Protein AF-A0A9P0TPI0-F1 (afdb_monomer_lite)

Structure (mmCIF, N/CA/C/O backbone):
data_AF-A0A9P0TPI0-F1
#
_entry.id   AF-A0A9P0TPI0-F1
#
loop_
_atom_site.group_PDB
_atom_site.id
_atom_site.type_symbol
_atom_site.label_atom_id
_atom_site.label_alt_id
_atom_site.label_comp_id
_atom_site.label_asym_id
_atom_site.label_entity_id
_atom_site.label_seq_id
_atom_site.pdbx_PDB_ins_code
_atom_site.Cartn_x
_atom_site.Cartn_y
_atom_site.Cartn_z
_atom_site.occupancy
_atom_site.B_iso_or_equiv
_atom_site.auth_seq_id
_atom_site.auth_comp_id
_atom_site.auth_asym_id
_atom_site.auth_atom_id
_atom_site.pdbx_PDB_model_num
ATOM 1 N N . MET A 1 1 ? -38.767 -9.652 30.523 1.00 37.31 1 MET A N 1
ATOM 2 C CA . MET A 1 1 ? -39.769 -8.820 29.826 1.00 37.31 1 MET A CA 1
ATOM 3 C C . MET A 1 1 ? -40.060 -7.683 30.768 1.00 37.31 1 MET A C 1
ATOM 5 O O . MET A 1 1 ? -40.555 -7.954 31.852 1.00 37.31 1 MET A O 1
ATOM 9 N N . GLU A 1 2 ? -39.647 -6.473 30.422 1.00 46.00 2 GLU A N 1
ATOM 10 C CA . GLU A 1 2 ? -39.911 -5.311 31.265 1.00 46.00 2 GLU A CA 1
ATOM 11 C C . GLU A 1 2 ? -41.311 -4.791 30.955 1.00 46.00 2 GLU A C 1
ATOM 13 O O . GLU A 1 2 ? -41.656 -4.568 29.794 1.00 46.00 2 GLU A O 1
ATOM 18 N N . TYR A 1 3 ? -42.120 -4.667 32.001 1.00 50.19 3 TYR A N 1
ATOM 19 C CA . TYR A 1 3 ? -43.421 -4.023 31.958 1.00 50.19 3 TYR A CA 1
ATOM 20 C C . TYR A 1 3 ? -43.275 -2.681 32.661 1.00 50.19 3 TYR A C 1
ATOM 22 O O . TYR A 1 3 ? -42.801 -2.636 33.796 1.00 50.19 3 TYR A O 1
ATOM 30 N N . PHE A 1 4 ? -43.694 -1.612 31.994 1.00 58.12 4 PHE A N 1
ATOM 31 C CA . PHE A 1 4 ? -43.828 -0.301 32.615 1.00 58.12 4 PHE A CA 1
ATOM 32 C C . PHE A 1 4 ? -45.291 -0.107 32.985 1.00 58.12 4 PHE A C 1
ATOM 34 O O . PHE A 1 4 ? -46.173 -0.352 32.154 1.00 58.12 4 PHE A O 1
ATOM 41 N N . LYS A 1 5 ? -45.542 0.314 34.224 1.00 60.22 5 LYS A N 1
ATOM 42 C CA . LYS A 1 5 ? -46.850 0.820 34.639 1.00 60.22 5 LYS A CA 1
ATOM 43 C C . LYS A 1 5 ? -46.768 2.333 34.670 1.00 60.22 5 LYS A C 1
ATOM 45 O O . LYS A 1 5 ? -45.916 2.889 35.360 1.00 60.22 5 LYS A O 1
ATOM 50 N N . VAL A 1 6 ? -47.644 2.981 33.917 1.00 64.81 6 VAL A N 1
ATOM 51 C CA . VAL A 1 6 ? -47.795 4.435 33.943 1.00 64.81 6 VAL A CA 1
ATOM 52 C C . VAL A 1 6 ? -49.103 4.740 34.649 1.00 64.81 6 VAL A C 1
ATOM 54 O O . VAL A 1 6 ? -50.146 4.234 34.238 1.00 64.81 6 VAL A O 1
ATOM 57 N N . LEU A 1 7 ? -49.028 5.529 35.718 1.00 65.44 7 LEU A N 1
ATOM 58 C CA . LEU A 1 7 ? -50.182 5.962 36.498 1.00 65.44 7 LEU A CA 1
ATOM 59 C C . LEU A 1 7 ? -50.374 7.463 36.302 1.00 65.44 7 LEU A C 1
ATOM 61 O O . LEU A 1 7 ? -49.490 8.264 36.621 1.00 65.44 7 LEU A O 1
ATOM 65 N N . ILE A 1 8 ? -51.528 7.823 35.743 1.00 65.50 8 ILE A N 1
ATOM 66 C CA . ILE A 1 8 ? -51.916 9.206 35.463 1.00 65.50 8 ILE A CA 1
ATOM 67 C C . ILE A 1 8 ? -53.116 9.527 36.366 1.00 65.50 8 ILE A C 1
ATOM 69 O O . ILE A 1 8 ? -54.176 8.925 36.182 1.00 65.50 8 ILE A O 1
ATOM 73 N N . PRO A 1 9 ? -52.969 10.431 37.353 1.00 55.34 9 PRO A N 1
ATOM 74 C CA . PRO A 1 9 ? -53.976 10.625 38.393 1.00 55.34 9 PRO A CA 1
ATOM 75 C C . PRO A 1 9 ? -55.251 11.311 37.886 1.00 55.34 9 PRO A C 1
ATOM 77 O O . PRO A 1 9 ? -56.323 10.994 38.384 1.00 55.34 9 PRO A O 1
ATOM 80 N N . ASN A 1 10 ? -55.153 12.195 36.884 1.00 62.50 10 ASN A N 1
ATOM 81 C CA . ASN A 1 10 ? -56.286 12.877 36.253 1.00 62.50 10 ASN A CA 1
ATOM 82 C C . ASN A 1 10 ? -56.085 12.936 34.732 1.00 62.50 10 ASN A C 1
ATOM 84 O O . ASN A 1 10 ? -55.044 13.411 34.273 1.00 62.50 10 ASN A O 1
ATOM 88 N N . LEU A 1 11 ? -57.072 12.484 33.947 1.00 57.62 11 LEU A N 1
ATOM 89 C CA . LEU A 1 11 ? -57.037 12.678 32.494 1.00 57.62 11 LEU A CA 1
ATOM 90 C C . LEU A 1 11 ? -57.237 14.166 32.153 1.00 57.62 11 LEU A C 1
ATOM 92 O O . LEU A 1 11 ? -58.112 14.815 32.734 1.00 57.62 11 LEU A O 1
ATOM 96 N N . PRO A 1 12 ? -56.456 14.717 31.209 1.00 58.09 12 PRO A N 1
ATOM 97 C CA . PRO A 1 12 ? -56.586 16.109 30.802 1.00 58.09 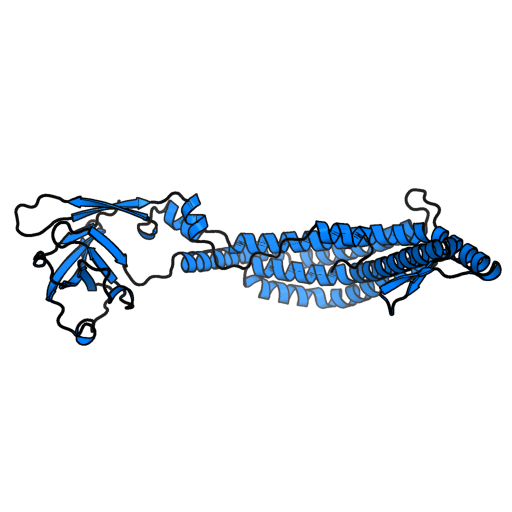12 PRO A CA 1
ATOM 98 C C . PRO A 1 12 ? -57.933 16.377 30.114 1.00 58.09 12 PRO A C 1
ATOM 100 O O . PRO A 1 12 ? -58.461 15.541 29.380 1.00 58.09 12 PRO A O 1
ATOM 103 N N . GLN A 1 13 ? -58.493 17.569 30.339 1.00 55.16 13 GLN A N 1
ATOM 104 C CA . GLN A 1 13 ? -59.733 18.000 29.689 1.00 55.16 13 GLN A CA 1
ATOM 105 C C . GLN A 1 13 ? -59.540 18.154 28.171 1.00 55.16 13 GLN A C 1
ATOM 107 O O . GLN A 1 13 ? -58.490 18.581 27.689 1.00 55.16 13 GLN A O 1
ATOM 112 N N . LYS A 1 14 ? -60.590 17.824 27.411 1.00 54.78 14 LYS A N 1
ATOM 113 C CA . LYS A 1 14 ? -60.579 17.770 25.943 1.00 54.78 14 LYS A CA 1
ATOM 114 C C . LYS A 1 14 ? -60.085 19.092 25.332 1.00 54.78 14 LYS A C 1
ATOM 116 O O . LYS A 1 14 ? -60.727 20.126 25.493 1.00 54.78 14 LYS A O 1
ATOM 121 N N . GLY A 1 15 ? -58.967 19.040 24.603 1.00 54.62 15 GLY A N 1
ATOM 122 C CA . GLY A 1 15 ? -58.419 20.175 23.846 1.00 54.62 15 GLY A CA 1
ATOM 123 C C . GLY A 1 15 ? -57.439 21.088 24.594 1.00 54.62 15 GLY A C 1
ATOM 124 O O . GLY A 1 15 ? -57.044 22.101 24.025 1.00 54.62 15 GLY A O 1
ATOM 125 N N . LYS A 1 16 ? -57.030 20.752 25.827 1.00 62.75 16 LYS A N 1
ATOM 126 C CA . LYS A 1 16 ? -56.041 21.530 26.590 1.00 62.75 16 LYS A CA 1
ATOM 127 C C . LYS A 1 16 ? -54.679 20.840 26.663 1.00 62.75 16 LYS A C 1
ATOM 129 O O . LYS A 1 16 ? -54.587 19.661 27.001 1.00 62.75 16 LYS A O 1
ATOM 134 N N . GLU A 1 17 ? -53.617 21.599 26.404 1.00 66.38 17 GLU A N 1
ATOM 135 C CA . GLU A 1 17 ? -52.244 21.123 26.573 1.00 66.38 17 GLU A CA 1
ATOM 136 C C . GLU A 1 17 ? -51.873 21.053 28.053 1.00 66.38 17 GLU A C 1
ATOM 138 O O . GLU A 1 17 ? -52.015 22.031 28.795 1.00 66.38 17 GLU A O 1
ATOM 143 N N . THR A 1 18 ? -51.391 19.890 28.488 1.00 69.00 18 THR A N 1
ATOM 144 C CA . THR A 1 18 ? -51.115 19.636 29.907 1.00 69.00 18 THR A CA 1
ATOM 145 C C . THR A 1 18 ? -49.693 19.119 30.081 1.00 69.00 18 THR A C 1
ATOM 147 O O . THR A 1 18 ? -49.313 18.111 29.481 1.00 69.00 18 THR A O 1
ATOM 150 N N . LEU A 1 19 ? -48.908 19.804 30.914 1.00 70.56 19 LEU A N 1
ATOM 151 C CA . LEU A 1 19 ? -47.611 19.331 31.384 1.00 70.56 19 LEU A CA 1
ATOM 152 C C . LEU A 1 19 ? -47.833 18.463 32.619 1.00 70.56 19 LEU A C 1
ATOM 154 O O . LEU A 1 19 ? -48.438 18.904 33.596 1.00 70.56 19 LEU A O 1
ATOM 158 N N . LEU A 1 20 ? -47.314 17.247 32.582 1.00 72.44 20 LEU A N 1
ATOM 159 C CA . LEU A 1 20 ? -47.256 16.349 33.719 1.00 72.44 20 LEU A CA 1
ATOM 160 C C . LEU A 1 20 ? -45.829 16.324 34.258 1.00 72.44 20 LEU A C 1
ATOM 162 O O . LEU A 1 20 ? -44.873 16.158 33.502 1.00 72.44 20 LEU A O 1
ATOM 166 N N . LYS A 1 21 ? -45.676 16.444 35.570 1.00 72.62 21 LYS A N 1
ATOM 167 C CA . LYS A 1 21 ? -44.411 16.178 36.251 1.00 72.62 21 LYS A CA 1
ATOM 168 C C . LYS A 1 21 ? -44.592 14.944 37.117 1.00 72.62 21 LYS A C 1
ATOM 170 O O . LYS A 1 21 ? -45.592 14.796 37.824 1.00 72.62 21 LYS A O 1
ATOM 175 N N . GLY A 1 22 ? -43.649 14.026 36.997 1.00 71.94 22 GLY A N 1
ATOM 176 C CA . GLY A 1 22 ? -43.686 12.756 37.692 1.00 71.94 22 GLY A CA 1
ATOM 177 C C . GLY A 1 22 ? -42.310 12.287 38.112 1.00 71.94 22 GLY A C 1
ATOM 178 O O . GLY A 1 22 ? -41.296 12.936 37.842 1.00 71.94 22 GLY A O 1
ATOM 179 N N . TYR A 1 23 ? -42.292 11.127 38.751 1.00 71.56 23 TYR A N 1
ATOM 180 C CA . TYR A 1 23 ? -41.078 10.463 39.193 1.00 71.56 23 TYR A CA 1
ATOM 181 C C . TYR A 1 23 ? -41.085 9.010 38.726 1.00 71.56 23 TYR A C 1
ATOM 183 O O . TYR A 1 23 ? -42.131 8.355 38.659 1.00 71.56 23 TYR A O 1
ATOM 191 N N . ILE A 1 24 ? -39.901 8.509 38.404 1.00 67.25 24 ILE A N 1
ATOM 192 C CA . ILE A 1 24 ? -39.664 7.110 38.072 1.00 67.25 24 ILE A CA 1
ATOM 193 C C . ILE A 1 24 ? -39.268 6.406 39.366 1.00 67.25 24 ILE A C 1
ATOM 195 O O . ILE A 1 24 ? -38.255 6.746 39.977 1.00 67.25 24 ILE A O 1
ATOM 199 N N . THR A 1 25 ? -40.048 5.414 39.780 1.00 64.00 25 THR A N 1
ATOM 200 C CA . THR A 1 25 ? -39.718 4.549 40.916 1.00 64.00 25 THR A CA 1
ATOM 201 C C . THR A 1 25 ? -39.582 3.111 40.439 1.00 64.00 25 THR A C 1
ATOM 203 O O . THR A 1 25 ? -40.156 2.714 39.424 1.00 64.00 25 THR A O 1
ATOM 206 N N . GLN A 1 26 ? -38.765 2.321 41.128 1.00 57.88 26 GLN A N 1
ATOM 207 C CA . GLN A 1 26 ? -38.518 0.932 40.764 1.00 57.88 26 GLN A CA 1
ATOM 208 C C . GLN A 1 26 ? -39.050 0.028 41.873 1.00 57.88 26 GLN A C 1
ATOM 210 O O . GLN A 1 26 ? -38.700 0.201 43.034 1.00 57.88 26 GLN A O 1
ATOM 215 N N . ASP A 1 27 ? -39.943 -0.885 41.504 1.00 55.59 27 ASP A N 1
ATOM 216 C CA . ASP A 1 27 ? -40.588 -1.830 42.416 1.00 55.59 27 ASP A CA 1
ATOM 217 C C . ASP A 1 27 ? -39.616 -2.956 42.821 1.00 55.59 27 ASP A C 1
ATOM 219 O O . ASP A 1 27 ? -38.657 -3.236 42.092 1.00 55.59 27 ASP A O 1
ATOM 223 N N . ASP A 1 28 ? -39.907 -3.684 43.905 1.00 41.56 28 ASP A N 1
ATOM 224 C CA . ASP A 1 28 ? -39.060 -4.767 44.458 1.00 41.56 28 ASP A CA 1
ATOM 225 C C . ASP A 1 28 ? -38.800 -5.917 43.458 1.00 41.56 28 ASP A C 1
ATOM 227 O O . ASP A 1 28 ? -37.894 -6.734 43.623 1.00 41.56 28 ASP A O 1
ATOM 231 N N . LYS A 1 29 ? -39.590 -5.975 42.377 1.00 46.12 29 LYS A N 1
ATOM 232 C CA . LYS A 1 29 ? -39.456 -6.909 41.242 1.00 46.12 29 LYS A CA 1
ATOM 233 C C . LYS A 1 29 ? -38.726 -6.307 40.028 1.00 46.12 29 LYS A C 1
ATOM 235 O O . LYS A 1 29 ? -38.848 -6.831 38.923 1.00 46.12 29 LYS A O 1
ATOM 240 N N . CYS A 1 30 ? -38.008 -5.199 40.211 1.00 43.47 30 CYS A N 1
ATOM 241 C CA . CYS A 1 30 ? -37.321 -4.411 39.180 1.00 43.47 30 CYS A CA 1
ATOM 242 C C . CYS A 1 30 ? -38.223 -3.786 38.095 1.00 43.47 30 CYS A C 1
ATOM 244 O O . CYS A 1 30 ? -37.705 -3.347 37.067 1.00 43.47 30 CYS A O 1
ATOM 246 N N . HIS A 1 31 ? -39.542 -3.698 38.297 1.00 54.88 31 HIS A N 1
ATOM 247 C CA . HIS A 1 31 ? -40.433 -2.992 37.369 1.00 54.88 31 HIS A CA 1
ATOM 248 C C . HIS A 1 31 ? -40.324 -1.479 37.567 1.00 54.88 31 HIS A C 1
ATOM 250 O O . HIS A 1 31 ? -40.477 -0.989 38.683 1.00 54.88 31 HIS A O 1
ATOM 256 N N . SER A 1 32 ? -40.077 -0.737 36.491 1.00 57.75 32 SER A N 1
ATOM 257 C CA . SER A 1 32 ? -40.093 0.724 36.529 1.00 57.75 32 SER A CA 1
ATOM 258 C C . SER A 1 32 ? -41.534 1.223 36.439 1.00 57.75 32 SER A C 1
ATOM 260 O O . SER A 1 32 ? -42.211 1.046 35.422 1.00 57.75 32 SER A O 1
ATOM 262 N N . ASN A 1 33 ? -41.993 1.854 37.511 1.00 64.56 33 ASN A N 1
ATOM 263 C CA . ASN A 1 33 ? -43.290 2.495 37.603 1.00 64.56 33 ASN A CA 1
ATOM 264 C C . ASN A 1 33 ? -43.105 4.005 37.412 1.00 64.56 33 ASN A C 1
ATOM 266 O O . ASN A 1 33 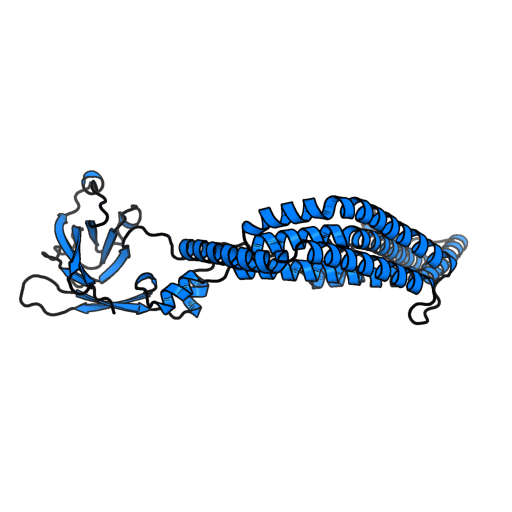? -42.228 4.625 38.014 1.00 64.56 33 ASN A O 1
ATOM 270 N N . ILE A 1 34 ? -43.925 4.594 36.550 1.00 69.31 34 ILE A N 1
ATOM 271 C CA . ILE A 1 34 ? -43.930 6.032 36.292 1.00 69.31 34 ILE A CA 1
ATOM 272 C C . ILE A 1 34 ? -45.164 6.610 36.972 1.00 69.31 34 ILE A C 1
ATOM 274 O O . ILE A 1 34 ? -46.293 6.297 36.584 1.00 69.31 34 ILE A O 1
ATOM 278 N N . TYR A 1 35 ? -44.934 7.451 37.977 1.00 68.38 35 TYR A N 1
ATOM 279 C CA . TYR A 1 35 ? -45.988 8.131 38.720 1.00 68.38 35 TYR A CA 1
ATOM 280 C C . TYR A 1 35 ? -45.995 9.604 38.349 1.00 68.38 35 TYR A C 1
ATOM 282 O O . TYR A 1 35 ? -45.030 10.311 38.635 1.00 68.38 35 TYR A O 1
ATOM 290 N N . PHE A 1 36 ? -47.081 10.077 37.744 1.00 70.44 36 PHE A N 1
ATOM 291 C CA . PHE A 1 36 ? -47.316 11.510 37.593 1.00 70.44 36 PHE A CA 1
ATOM 292 C C . PHE A 1 36 ? -48.023 12.036 38.834 1.00 70.44 36 PHE A C 1
ATOM 294 O O . PHE A 1 36 ? -49.039 11.482 39.244 1.00 70.44 36 PHE A O 1
ATOM 301 N N . THR A 1 37 ? -47.478 13.080 39.448 1.00 64.69 37 THR A N 1
ATOM 302 C CA . THR A 1 37 ? -48.012 13.661 40.690 1.00 64.69 37 THR A CA 1
ATOM 303 C C . THR A 1 37 ? -48.559 15.059 40.481 1.00 64.69 37 THR A C 1
ATOM 305 O O . THR A 1 37 ? -49.526 15.437 41.136 1.00 64.69 37 THR A O 1
ATOM 308 N N . GLU A 1 38 ? -47.994 15.808 39.538 1.00 65.25 38 GLU A N 1
ATOM 309 C CA . GLU A 1 38 ? -48.421 17.167 39.231 1.00 65.25 38 GLU A CA 1
ATOM 310 C C . GLU A 1 38 ? -48.895 17.250 37.781 1.00 65.25 38 GLU A C 1
ATOM 312 O O . GLU A 1 38 ? -48.221 16.784 36.861 1.00 65.25 38 GLU A O 1
ATOM 317 N N . SER A 1 39 ? -50.052 17.876 37.572 1.00 64.44 39 SER A N 1
ATOM 318 C CA . SER A 1 39 ? -50.584 18.216 36.253 1.00 64.44 39 SER A CA 1
ATOM 319 C C . SER A 1 39 ? -50.826 19.716 36.178 1.00 64.44 39 SER A C 1
ATOM 321 O O . SER A 1 39 ? -51.546 20.264 37.013 1.00 64.44 39 SER A O 1
ATOM 323 N N . CYS A 1 40 ? -50.247 20.386 35.185 1.00 63.81 40 CYS A N 1
ATOM 324 C CA . CYS A 1 40 ? -50.381 21.824 34.999 1.00 63.81 40 CYS A CA 1
ATOM 325 C C . CYS A 1 40 ? -50.814 22.148 33.565 1.00 63.81 40 CYS A C 1
ATOM 327 O O . CYS A 1 40 ? -50.190 21.689 32.609 1.00 63.81 40 CYS A O 1
ATOM 329 N N . GLU A 1 41 ? -51.867 22.954 33.409 1.00 62.94 41 GLU A N 1
ATOM 330 C CA . GLU A 1 41 ? -52.286 23.471 32.100 1.00 62.94 41 GLU A CA 1
ATOM 331 C C . GLU A 1 41 ? -51.238 24.476 31.586 1.00 62.94 41 GLU A C 1
ATOM 333 O O . GLU A 1 41 ? -50.773 25.347 32.334 1.00 62.94 41 GLU A O 1
ATOM 338 N N . LEU A 1 42 ? -50.823 24.353 30.321 1.00 60.72 42 LEU A N 1
ATOM 339 C CA . LEU A 1 42 ? -49.854 25.283 29.740 1.00 60.72 42 LEU A CA 1
ATOM 340 C C . LEU A 1 42 ? -50.486 26.664 29.524 1.00 60.72 42 LEU A C 1
ATOM 342 O O . LEU A 1 42 ? -51.259 26.875 28.596 1.00 60.72 42 LEU A O 1
ATOM 346 N N . GLN A 1 43 ? -50.078 27.636 30.340 1.00 51.56 43 GLN A N 1
ATOM 347 C CA . GLN A 1 43 ? -50.232 29.063 30.057 1.00 51.56 43 GLN A CA 1
ATOM 348 C C . GLN A 1 43 ? -48.838 29.687 29.902 1.00 51.56 43 GLN A C 1
ATOM 350 O O . GLN A 1 43 ? -48.145 29.988 30.867 1.00 51.56 43 GLN A O 1
ATOM 355 N N . HIS A 1 44 ? -48.415 29.793 28.646 1.00 47.69 44 HIS A N 1
ATOM 356 C CA . HIS A 1 44 ? -47.376 30.664 28.084 1.00 47.69 44 HIS A CA 1
ATOM 357 C C . HIS A 1 44 ? -45.930 30.716 28.636 1.00 47.69 44 HIS A C 1
ATOM 359 O O . HIS A 1 44 ? -45.121 31.384 28.000 1.00 47.69 44 HIS A O 1
ATOM 365 N N . ASN A 1 45 ? -45.532 29.992 29.689 1.00 49.16 45 ASN A N 1
ATOM 366 C CA . ASN A 1 45 ? -44.118 29.917 30.112 1.00 49.16 45 ASN A CA 1
ATOM 367 C C . ASN A 1 45 ? -43.713 28.510 30.589 1.00 49.16 45 ASN A C 1
ATOM 369 O O . ASN A 1 45 ? -44.008 28.100 31.710 1.00 49.16 45 ASN A O 1
ATOM 373 N N . LEU A 1 46 ? -43.016 27.766 29.721 1.00 54.00 46 LEU A N 1
ATOM 374 C CA . LEU A 1 46 ? -42.455 26.439 30.024 1.00 54.00 46 LEU A CA 1
ATOM 375 C C . LEU A 1 46 ? -41.138 26.503 30.814 1.00 54.00 46 LEU A C 1
ATOM 377 O O . LEU A 1 46 ? -40.832 25.568 31.547 1.00 54.00 46 LEU A O 1
ATOM 381 N N . ASP A 1 47 ? -40.347 27.565 30.645 1.00 50.66 47 ASP A N 1
ATOM 382 C CA . ASP A 1 47 ? -38.956 27.617 31.120 1.00 50.66 47 ASP A CA 1
ATOM 383 C C . ASP A 1 47 ? -38.814 27.781 32.639 1.00 50.66 47 ASP A C 1
ATOM 385 O O . ASP A 1 47 ? -37.921 27.184 33.231 1.00 50.66 47 ASP A O 1
ATOM 389 N N . GLU A 1 48 ? -39.734 28.487 33.304 1.00 49.62 48 GLU A N 1
ATOM 390 C CA . GLU A 1 48 ? -39.705 28.639 34.770 1.00 49.62 48 GLU A CA 1
ATOM 391 C C . GLU A 1 48 ? -40.084 27.350 35.525 1.00 49.62 48 GLU A C 1
ATOM 393 O O . GLU A 1 48 ? -39.751 27.199 36.700 1.00 49.62 48 GLU A O 1
ATOM 398 N N . LYS A 1 49 ? -40.760 26.395 34.866 1.00 53.06 49 LYS A N 1
ATOM 399 C CA . LYS A 1 49 ? -41.299 25.176 35.504 1.00 53.06 49 LYS A CA 1
ATOM 400 C C . LYS A 1 49 ? -40.403 23.937 35.375 1.00 53.06 49 LYS A C 1
ATOM 402 O O . LYS A 1 49 ? -40.611 22.971 36.108 1.00 53.06 49 LYS A O 1
ATOM 407 N N . ILE A 1 50 ? -39.398 23.950 34.494 1.00 56.22 50 ILE A N 1
ATOM 408 C CA . ILE A 1 50 ? -38.459 22.827 34.256 1.00 56.22 50 ILE A CA 1
ATOM 409 C C . ILE A 1 50 ? -37.174 23.002 35.102 1.00 56.22 50 ILE A C 1
ATOM 411 O O . ILE A 1 50 ? -36.081 22.609 34.720 1.00 56.22 50 ILE A O 1
ATOM 415 N N . SER A 1 51 ? -37.273 23.620 36.281 1.00 48.09 51 SER A N 1
ATOM 416 C CA . SER A 1 51 ? -36.109 24.087 37.051 1.00 48.09 51 SER A CA 1
ATOM 417 C C . SER A 1 51 ? -35.293 22.997 37.769 1.00 48.09 51 SER A C 1
ATOM 419 O O . SER A 1 51 ? -34.261 23.317 38.353 1.00 48.09 51 SER A O 1
ATOM 421 N N . VAL A 1 52 ? -35.707 21.721 37.725 1.00 52.72 52 VAL A N 1
ATOM 422 C CA . VAL A 1 52 ? -35.024 20.610 38.421 1.00 52.72 52 VAL A CA 1
ATOM 423 C C . VAL A 1 52 ? -34.982 19.351 37.536 1.00 52.72 52 VAL A C 1
ATOM 425 O O . VAL A 1 52 ? -35.974 18.624 37.427 1.00 52.72 52 VAL A O 1
ATOM 428 N N . ASP A 1 53 ? -33.838 19.116 36.883 1.00 53.12 53 ASP A N 1
ATOM 429 C CA . ASP A 1 53 ? -33.544 17.964 36.005 1.00 53.12 53 ASP A CA 1
ATOM 430 C C . ASP A 1 53 ? -32.751 16.882 36.770 1.00 53.12 53 ASP A C 1
ATOM 432 O O . ASP A 1 53 ? -31.565 16.634 36.522 1.00 53.12 53 ASP A O 1
ATOM 436 N N . ASP A 1 54 ? -33.415 16.267 37.750 1.00 58.09 54 ASP A N 1
ATOM 437 C CA . ASP A 1 54 ? -32.897 15.110 38.482 1.00 58.09 54 ASP A CA 1
ATOM 438 C C . ASP A 1 54 ? -33.079 13.818 37.663 1.00 58.09 54 ASP A C 1
ATOM 440 O O . ASP A 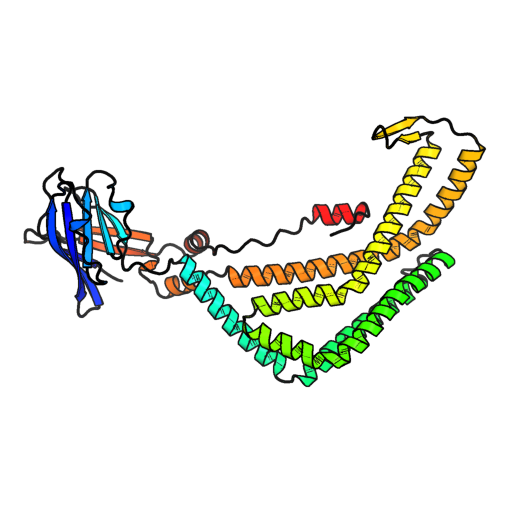1 54 ? -33.993 13.681 36.853 1.00 58.09 54 ASP A O 1
ATOM 444 N N . ASP A 1 55 ? -32.228 12.812 37.884 1.00 56.41 55 ASP A N 1
ATOM 445 C CA . ASP A 1 55 ? -32.277 11.553 37.118 1.00 56.41 55 ASP A CA 1
ATOM 446 C C . ASP A 1 55 ? -33.563 10.728 37.362 1.00 56.41 55 ASP A C 1
ATOM 448 O O . ASP A 1 55 ? -33.854 9.795 36.609 1.00 56.41 55 ASP A O 1
ATOM 452 N N . THR A 1 56 ? -34.341 11.065 38.396 1.00 61.34 56 THR A N 1
ATOM 453 C CA . THR A 1 56 ? -35.593 10.393 38.780 1.00 61.34 56 THR A CA 1
ATOM 454 C C . THR A 1 56 ? -36.849 11.145 38.349 1.00 61.34 56 THR A C 1
ATOM 456 O O . THR A 1 56 ? -37.921 10.539 38.329 1.00 61.34 56 THR A O 1
ATOM 459 N N . THR A 1 57 ? -36.760 12.430 37.997 1.00 68.50 57 THR A N 1
ATOM 460 C CA . THR A 1 57 ? -37.910 13.204 37.515 1.00 68.50 57 THR A CA 1
ATOM 461 C C . THR A 1 57 ? -38.164 12.904 36.043 1.00 68.50 57 THR A C 1
ATOM 463 O O . THR A 1 57 ? -37.233 12.768 35.256 1.00 68.50 57 THR A O 1
ATOM 466 N N . ILE A 1 58 ? -39.434 12.772 35.661 1.00 71.12 58 ILE A N 1
ATOM 467 C CA . ILE A 1 58 ? -39.876 12.587 34.275 1.00 71.12 58 ILE A CA 1
ATOM 468 C C . ILE A 1 58 ? -40.945 13.616 33.935 1.00 71.12 58 ILE A C 1
ATOM 470 O O . ILE A 1 58 ? -41.892 13.831 34.697 1.00 71.12 58 ILE A O 1
ATOM 474 N N . PHE A 1 59 ? -40.802 14.241 32.771 1.00 72.50 59 PHE A N 1
ATOM 475 C CA . PHE A 1 59 ? -41.773 15.201 32.265 1.00 72.50 59 PHE A CA 1
ATOM 476 C C . PHE A 1 59 ? -42.665 14.532 31.218 1.00 72.50 59 PHE A C 1
ATOM 478 O O . PHE A 1 59 ? -42.196 14.032 30.197 1.00 72.50 59 PHE A O 1
ATOM 485 N N . GLY A 1 60 ? -43.962 14.485 31.494 1.00 70.31 60 GLY A N 1
ATOM 486 C CA . GLY A 1 60 ? -44.990 14.039 30.567 1.00 70.31 60 GLY A CA 1
ATOM 487 C C . GLY A 1 60 ? -45.648 15.227 29.884 1.00 70.31 60 GLY A C 1
ATOM 488 O O . GLY A 1 60 ? -45.799 16.286 30.486 1.00 70.31 60 GLY A O 1
ATOM 489 N N . TYR A 1 61 ? -46.058 15.074 28.634 1.00 70.62 61 TYR A N 1
ATOM 490 C CA . TYR A 1 61 ? -46.772 16.135 27.939 1.00 70.62 61 TYR A CA 1
ATOM 491 C C . TYR A 1 61 ? -47.901 15.574 27.077 1.00 70.62 61 TYR A C 1
ATOM 493 O O . TYR A 1 61 ? -47.690 14.628 26.316 1.00 70.62 61 TYR A O 1
ATOM 501 N N . PHE A 1 62 ? -49.083 16.173 27.217 1.00 68.44 62 PHE A N 1
ATOM 502 C CA . PHE A 1 62 ? -50.294 15.858 26.464 1.00 68.44 62 PHE A CA 1
ATOM 503 C C . PHE A 1 62 ? -50.618 16.992 25.484 1.00 68.44 62 PHE A C 1
ATOM 505 O O . PHE A 1 62 ? -50.932 18.097 25.928 1.00 68.44 62 PHE A O 1
ATOM 512 N N . SER A 1 63 ? -50.593 16.722 24.173 1.00 63.47 63 SER A N 1
ATOM 513 C CA . SER A 1 63 ? -51.148 17.630 23.151 1.00 63.47 63 SER A CA 1
ATOM 514 C C . SER A 1 63 ? -51.735 16.873 21.961 1.00 63.47 63 SER A C 1
ATOM 516 O O . SER A 1 63 ? -51.362 15.737 21.661 1.00 63.47 63 SER A O 1
ATOM 518 N N . ASN A 1 64 ? -52.687 17.532 21.299 1.00 56.56 64 ASN A N 1
ATOM 519 C CA . ASN A 1 64 ? -53.333 17.074 20.070 1.00 56.56 64 ASN A CA 1
ATOM 520 C C . ASN A 1 64 ? -52.575 17.533 18.805 1.00 56.56 64 ASN A C 1
ATOM 522 O O . ASN A 1 64 ? -52.878 17.058 17.709 1.00 56.56 64 ASN A O 1
ATOM 526 N N . GLU A 1 65 ? -51.580 18.413 18.952 1.00 55.78 65 GLU A N 1
ATOM 527 C CA . GLU A 1 65 ? -50.638 18.830 17.909 1.00 55.78 65 GLU A CA 1
ATOM 528 C C . GLU A 1 65 ? -49.211 18.353 18.262 1.00 55.78 65 GLU A C 1
ATOM 530 O O . GLU A 1 65 ? -48.890 18.175 19.440 1.00 55.78 65 GLU A O 1
ATOM 535 N N . PRO A 1 66 ? -48.325 18.099 17.278 1.00 49.66 66 PRO A N 1
ATOM 536 C CA . PRO A 1 66 ? -46.933 17.737 17.547 1.00 49.66 66 PRO A CA 1
ATOM 537 C C . PRO A 1 66 ? -46.202 18.919 18.208 1.00 49.66 66 PRO A C 1
ATOM 539 O O . PRO A 1 66 ? -45.764 19.864 17.559 1.00 49.66 66 PRO A O 1
ATOM 542 N N . SER A 1 67 ? -46.116 18.877 19.531 1.00 51.28 67 SER A N 1
ATOM 543 C CA . SER A 1 67 ? -45.812 20.017 20.397 1.00 51.28 67 SER A CA 1
ATOM 544 C C . SER A 1 67 ? -44.361 20.503 20.412 1.00 51.28 67 SER A C 1
ATOM 546 O O . SER A 1 67 ? -43.416 19.721 20.328 1.00 51.28 67 SER A O 1
ATOM 548 N N . GLN A 1 68 ? -44.194 21.804 20.668 1.00 48.81 68 GLN A N 1
ATOM 549 C CA . GLN A 1 68 ? -42.943 22.585 20.715 1.00 48.81 68 GLN A CA 1
ATOM 550 C C . GLN A 1 68 ? -41.870 22.100 21.727 1.00 48.81 68 GLN A C 1
ATOM 552 O O . GLN A 1 68 ? -40.737 22.581 21.707 1.00 48.81 68 GLN A O 1
ATOM 557 N N . LEU A 1 69 ? -42.180 21.119 22.584 1.00 49.09 69 LEU A N 1
ATOM 558 C CA . LEU A 1 69 ? -41.259 20.479 23.542 1.00 49.09 69 LEU A CA 1
ATOM 559 C C . LEU A 1 69 ? -40.281 19.481 22.895 1.00 49.09 69 LEU A C 1
ATOM 561 O O . LEU A 1 69 ? -39.293 19.097 23.522 1.00 49.09 69 LEU A O 1
ATOM 565 N N . ILE A 1 70 ? -40.511 19.105 21.630 1.00 49.12 70 ILE A N 1
ATOM 566 C CA . ILE A 1 70 ? -39.605 18.256 20.830 1.00 49.12 70 ILE A CA 1
ATOM 567 C C . ILE A 1 70 ? -38.175 18.838 20.792 1.00 49.12 70 ILE A C 1
ATOM 569 O O . ILE A 1 70 ? -37.212 18.082 20.693 1.00 49.12 70 ILE A O 1
ATOM 573 N N . ASN A 1 71 ? -38.032 20.160 20.947 1.00 43.50 71 ASN A N 1
ATOM 574 C CA . ASN A 1 71 ? -36.767 20.886 20.820 1.00 43.50 71 ASN A CA 1
ATOM 575 C C . ASN A 1 71 ? -35.999 21.155 22.130 1.00 43.50 71 ASN A C 1
ATOM 577 O O . ASN A 1 71 ? -34.956 21.808 22.074 1.00 43.50 71 ASN A O 1
ATOM 581 N N . LYS A 1 72 ? -36.460 20.692 23.303 1.00 55.59 72 LYS A N 1
ATOM 582 C CA . LYS A 1 72 ? -35.751 20.925 24.581 1.00 55.59 72 LYS A CA 1
ATOM 583 C C . LYS A 1 72 ? -35.017 19.671 25.076 1.00 55.59 72 LYS A C 1
ATOM 585 O O . LYS A 1 72 ? -35.573 18.575 25.090 1.00 55.59 72 LYS A O 1
ATOM 590 N N . ASN A 1 73 ? -33.764 19.849 25.508 1.00 54.47 73 ASN A N 1
ATOM 591 C CA . ASN A 1 73 ? -32.906 18.801 26.076 1.00 54.47 73 ASN A CA 1
ATOM 592 C C . ASN A 1 73 ? -33.339 18.459 27.512 1.00 54.47 73 ASN A C 1
ATOM 594 O O . ASN A 1 73 ? -32.781 18.987 28.467 1.00 54.47 73 ASN A O 1
ATOM 598 N N . ILE A 1 74 ? -34.331 17.582 27.658 1.00 63.03 74 ILE A N 1
ATOM 599 C CA . ILE A 1 74 ? -34.775 17.036 28.951 1.00 63.03 74 ILE A CA 1
ATOM 600 C C . ILE A 1 74 ? -34.341 15.567 29.029 1.00 63.03 74 ILE A C 1
ATOM 602 O O . ILE A 1 74 ? -34.556 14.819 28.069 1.00 63.03 74 ILE A O 1
ATOM 606 N N . LYS A 1 75 ? -33.732 15.135 30.144 1.00 59.09 75 LYS A N 1
ATOM 607 C CA . LYS A 1 75 ? -33.182 13.770 30.292 1.00 59.09 75 LYS A CA 1
ATOM 608 C C . LYS A 1 75 ? -34.241 12.668 30.234 1.00 59.09 75 LYS A C 1
ATOM 610 O O . LYS A 1 75 ? -33.960 11.597 29.697 1.00 59.09 75 LYS A O 1
ATOM 615 N N . ASN A 1 76 ? -35.414 12.933 30.802 1.00 66.19 76 ASN A N 1
ATOM 616 C CA . ASN A 1 76 ? -36.530 12.004 30.944 1.00 66.19 76 ASN A CA 1
ATOM 617 C C . ASN A 1 76 ? -37.822 12.674 30.457 1.00 66.19 76 ASN A C 1
ATOM 619 O O . ASN A 1 76 ? -38.367 13.540 31.147 1.00 66.19 76 ASN A O 1
ATOM 623 N N . LYS A 1 77 ? -38.338 12.270 29.291 1.00 70.44 77 LYS A N 1
ATOM 624 C CA . LYS A 1 77 ? -39.610 12.778 28.757 1.00 70.44 77 LYS A CA 1
ATOM 625 C C . LYS A 1 77 ? -40.505 11.676 28.196 1.00 70.44 77 LYS A C 1
ATOM 627 O O . LYS A 1 77 ? -40.018 10.722 27.589 1.00 70.44 77 LYS A O 1
ATOM 632 N N . ILE A 1 78 ? -41.815 11.836 28.361 1.00 71.69 78 ILE A N 1
ATOM 633 C CA . ILE A 1 78 ? -42.838 11.037 27.681 1.00 71.69 78 ILE A CA 1
ATOM 634 C C . ILE A 1 78 ? -43.830 11.966 26.976 1.00 71.69 78 ILE A C 1
ATOM 636 O O . ILE A 1 78 ? -44.383 12.886 27.574 1.00 71.69 78 ILE A O 1
ATOM 640 N N . CYS A 1 79 ? -44.060 11.735 25.692 1.00 68.38 79 CYS A N 1
ATOM 641 C CA . CYS A 1 79 ? -45.054 12.461 24.913 1.00 68.38 79 CYS A CA 1
ATOM 642 C C . CYS A 1 79 ? -46.259 11.551 24.685 1.00 68.38 79 CYS A C 1
ATOM 644 O O . CYS A 1 79 ? -46.124 10.433 24.179 1.00 68.38 79 CYS A O 1
ATOM 646 N N . LEU A 1 80 ? -47.431 12.035 25.088 1.00 68.44 80 LEU A N 1
ATOM 647 C CA . LEU A 1 80 ? -48.714 11.361 24.958 1.00 68.44 80 LEU A CA 1
ATOM 648 C C . LEU A 1 80 ? -49.584 12.164 23.985 1.00 68.44 80 LEU A C 1
ATOM 650 O O . LEU A 1 80 ? -49.706 13.383 24.096 1.00 68.44 80 LEU A O 1
ATOM 654 N N . TYR A 1 81 ? -50.159 11.471 23.011 1.00 61.12 81 TYR A N 1
ATOM 655 C CA . TYR A 1 81 ? -51.056 12.022 22.004 1.00 61.12 81 TYR A CA 1
ATOM 656 C C . TYR A 1 81 ? -52.479 11.544 22.256 1.00 61.12 81 TYR A C 1
ATOM 658 O O . TYR A 1 81 ? -52.669 10.376 22.590 1.00 61.12 81 TYR A O 1
ATOM 666 N N . ASP A 1 82 ? -53.444 12.428 22.004 1.00 59.47 82 ASP A N 1
ATOM 667 C CA . ASP A 1 82 ? -54.881 12.218 22.192 1.00 59.47 82 ASP A CA 1
ATOM 668 C C . ASP A 1 82 ? -55.299 12.111 23.675 1.00 59.47 82 ASP A C 1
ATOM 670 O O . ASP A 1 82 ? -54.839 11.271 24.446 1.00 59.47 82 ASP A O 1
ATOM 674 N N . SER A 1 83 ? -56.195 13.014 24.078 1.00 58.28 83 SER A N 1
ATOM 675 C CA . SER A 1 83 ? -56.764 13.079 25.436 1.00 58.28 83 SER A CA 1
ATOM 676 C C . SER A 1 83 ? -57.844 12.023 25.692 1.00 58.28 83 SER A C 1
ATOM 678 O O . SER A 1 83 ? -58.176 11.774 26.848 1.00 58.28 83 SER A O 1
ATOM 680 N N . VAL A 1 84 ? -58.392 11.407 24.637 1.00 55.56 84 VAL A N 1
ATOM 681 C CA . VAL A 1 84 ? -59.457 10.394 24.731 1.00 55.56 84 VAL A CA 1
ATOM 682 C C . VAL A 1 84 ? -58.876 8.981 24.730 1.00 55.56 84 VAL A C 1
ATOM 684 O O . VAL A 1 84 ? -59.293 8.162 25.538 1.00 55.56 84 VAL A O 1
ATOM 687 N N . ASN A 1 85 ? -57.896 8.713 23.862 1.00 58.19 85 ASN A N 1
ATOM 688 C CA . ASN A 1 85 ? -57.176 7.441 23.782 1.00 58.19 85 ASN A CA 1
ATOM 689 C C . ASN A 1 85 ? -55.662 7.700 23.812 1.00 58.19 85 ASN A C 1
ATOM 691 O O . ASN A 1 85 ? -55.044 7.796 22.747 1.00 58.19 85 ASN A O 1
ATOM 695 N N . PRO A 1 86 ? -55.047 7.812 25.001 1.00 59.25 86 PRO A N 1
ATOM 696 C CA . PRO A 1 86 ? -53.652 8.209 25.127 1.00 59.25 86 PRO A CA 1
ATOM 697 C C . PRO A 1 86 ? -52.717 7.228 24.422 1.00 59.25 86 PRO A C 1
ATOM 699 O O . PRO A 1 86 ? -52.600 6.056 24.785 1.00 59.25 86 PRO A O 1
ATOM 702 N N . ARG A 1 87 ? -52.002 7.732 23.418 1.00 57.69 87 ARG A N 1
ATOM 703 C CA . ARG A 1 87 ? -50.959 7.009 22.687 1.00 57.69 87 ARG A CA 1
ATOM 704 C C . ARG A 1 87 ? -49.600 7.604 23.012 1.00 57.69 87 ARG A C 1
ATOM 706 O O . ARG A 1 87 ? -49.386 8.794 22.816 1.00 57.69 87 ARG A O 1
ATOM 713 N N . VAL A 1 88 ? -48.656 6.777 23.456 1.00 61.78 88 VAL A N 1
ATOM 714 C CA . VAL A 1 88 ? -47.262 7.215 23.636 1.00 61.78 88 VAL A CA 1
ATOM 715 C C . VAL A 1 88 ? -46.622 7.386 22.260 1.00 61.78 88 VAL A C 1
ATOM 717 O O . VAL A 1 88 ? -46.497 6.415 21.514 1.00 61.78 88 VAL A O 1
ATOM 720 N N . THR A 1 89 ? -46.219 8.607 21.919 1.00 58.38 89 THR A N 1
ATOM 721 C CA . THR A 1 89 ? -45.535 8.920 20.653 1.00 58.38 89 THR A CA 1
ATOM 722 C C . THR A 1 89 ? -44.019 8.921 20.801 1.00 58.38 89 THR A C 1
ATOM 724 O O . THR A 1 89 ? -43.313 8.488 19.893 1.00 58.38 89 THR A O 1
ATOM 727 N N . GLU A 1 90 ? -43.511 9.355 21.954 1.00 58.44 90 GLU A N 1
ATOM 728 C CA . GLU A 1 90 ? -42.080 9.416 22.245 1.00 58.44 90 GLU A CA 1
ATOM 729 C C . GLU A 1 90 ? -41.837 9.118 23.731 1.00 58.44 90 GLU A C 1
ATOM 731 O O . GLU A 1 90 ? -42.541 9.635 24.595 1.00 58.44 90 GLU A O 1
ATOM 736 N N . LEU A 1 91 ? -40.836 8.290 24.038 1.00 61.75 91 LEU A N 1
ATOM 737 C CA . LEU A 1 91 ? -40.370 8.040 25.402 1.00 61.75 91 LEU A CA 1
ATOM 738 C C . LEU A 1 91 ? -38.840 8.064 25.404 1.00 61.75 91 LEU A C 1
ATOM 740 O O . LEU A 1 91 ? -38.194 7.204 24.804 1.00 61.75 91 LEU A O 1
ATOM 744 N N . VAL A 1 92 ? -38.267 9.062 26.070 1.00 59.16 92 VAL A N 1
ATOM 745 C CA . VAL A 1 92 ? -36.821 9.235 26.242 1.00 59.16 92 VAL A CA 1
ATOM 746 C C . VAL A 1 92 ? -36.517 9.100 27.724 1.00 59.16 92 VAL A C 1
ATOM 748 O O . VAL A 1 92 ? -37.059 9.846 28.531 1.00 59.16 92 VAL A O 1
ATOM 751 N N . LEU A 1 93 ? -35.669 8.135 28.078 1.00 56.66 93 LEU A N 1
ATOM 752 C CA . LEU A 1 93 ? -35.274 7.853 29.457 1.00 56.66 93 LEU A CA 1
ATOM 753 C C . LEU A 1 93 ? -33.751 7.899 29.603 1.00 56.66 93 LEU A C 1
ATOM 755 O O . LEU A 1 93 ? -33.030 7.216 28.868 1.00 56.66 93 LEU A O 1
ATOM 759 N N . ASN A 1 94 ? -33.309 8.652 30.606 1.00 53.91 94 ASN A N 1
ATOM 760 C CA . ASN A 1 94 ? -31.962 9.005 31.034 1.00 53.91 94 ASN A CA 1
ATOM 761 C C . ASN A 1 94 ? -31.088 9.373 29.845 1.00 53.91 94 ASN A C 1
ATOM 763 O O . ASN A 1 94 ? -30.503 8.455 29.284 1.00 53.91 94 ASN A O 1
ATOM 767 N N . GLY A 1 95 ? -30.978 10.662 29.500 1.00 49.62 95 GLY A N 1
ATOM 768 C CA . GLY A 1 95 ? -30.144 11.233 28.424 1.00 49.62 95 GLY A CA 1
ATOM 769 C C . GLY A 1 95 ? -28.811 10.510 28.173 1.00 49.62 95 GLY A C 1
ATOM 770 O O . GLY A 1 95 ? -27.751 10.935 28.624 1.00 49.62 95 GLY A O 1
ATOM 771 N N . LYS A 1 96 ? -28.869 9.378 27.467 1.00 58.53 96 LYS A N 1
ATOM 772 C CA . LYS A 1 96 ? -27.813 8.360 27.442 1.00 58.53 96 LYS A CA 1
ATOM 773 C C . LYS A 1 96 ? -27.036 8.455 26.145 1.00 58.53 96 LYS A C 1
ATOM 775 O O . LYS A 1 96 ? -27.580 8.805 25.100 1.00 58.53 96 LYS A O 1
ATOM 780 N N . ILE A 1 97 ? -25.770 8.040 26.243 1.00 58.88 97 ILE A N 1
ATOM 781 C CA . ILE A 1 97 ? -24.871 7.733 25.126 1.00 58.88 97 ILE A CA 1
ATOM 782 C C . ILE A 1 97 ? -25.688 7.094 24.000 1.00 58.88 97 ILE A C 1
ATOM 784 O O . ILE A 1 97 ? -26.308 6.042 24.195 1.00 58.88 97 ILE A O 1
ATOM 788 N N . SER A 1 98 ? -25.702 7.744 22.835 1.00 72.31 98 SER A N 1
ATOM 789 C CA . SER A 1 98 ? -26.418 7.236 21.666 1.00 72.31 98 SER A CA 1
ATOM 790 C C . SER A 1 98 ? -25.939 5.818 21.363 1.00 72.31 98 SER A C 1
ATOM 792 O O . SER A 1 98 ? -24.749 5.529 21.473 1.00 72.31 98 SER A O 1
ATOM 794 N N . ILE A 1 99 ? -26.828 4.925 20.924 1.00 75.19 99 ILE A N 1
ATOM 795 C CA . ILE A 1 99 ? -26.463 3.544 20.558 1.00 75.19 99 ILE A CA 1
ATOM 796 C C . ILE A 1 99 ? -25.297 3.530 19.549 1.00 75.19 99 ILE A C 1
ATOM 798 O O . ILE A 1 99 ? -24.436 2.656 19.615 1.00 75.19 99 ILE A O 1
ATOM 802 N N . LYS A 1 100 ? -25.210 4.549 18.678 1.00 74.56 100 LYS A N 1
ATOM 803 C CA . LYS A 1 100 ? -24.086 4.745 17.748 1.00 74.56 100 LYS A CA 1
ATOM 804 C C . LYS A 1 100 ? -22.762 5.036 18.465 1.00 74.56 100 LYS A C 1
ATOM 806 O O . LYS A 1 100 ? -21.744 4.448 18.119 1.00 74.56 100 LYS A O 1
ATOM 811 N N . GLN A 1 101 ? -22.781 5.914 19.468 1.00 78.19 101 GLN A N 1
ATOM 812 C CA . GLN A 1 101 ? -21.608 6.247 20.282 1.00 78.19 101 GLN A CA 1
ATOM 813 C C . GLN A 1 101 ? -21.175 5.051 21.135 1.00 78.19 101 GLN A C 1
ATOM 815 O O . GLN A 1 101 ? -19.992 4.739 21.183 1.00 78.19 101 GLN A O 1
ATOM 820 N N . GLY A 1 102 ? -22.126 4.328 21.736 1.00 80.56 102 GLY A N 1
ATOM 821 C CA . GLY A 1 102 ? -21.837 3.096 22.474 1.00 80.56 102 GLY A CA 1
ATOM 822 C C . GLY A 1 102 ? -21.201 2.031 21.581 1.00 80.56 102 GLY A C 1
ATOM 823 O O . GLY A 1 102 ? -20.264 1.356 21.997 1.00 80.56 102 GLY A O 1
ATOM 824 N N . ASN A 1 103 ? -21.646 1.938 20.324 1.00 84.75 103 ASN A N 1
ATOM 825 C CA . ASN A 1 103 ? -21.036 1.050 19.346 1.00 84.75 103 ASN A CA 1
ATOM 826 C C . ASN A 1 103 ? -19.602 1.421 18.993 1.00 84.75 103 ASN A C 1
ATOM 828 O O . ASN A 1 103 ? -18.745 0.545 18.957 1.00 84.75 103 ASN A O 1
ATOM 832 N N . TYR A 1 104 ? -19.346 2.708 18.780 1.00 82.81 104 TYR A N 1
ATOM 833 C CA . TYR A 1 104 ? -17.998 3.200 18.532 1.00 82.81 104 TYR A CA 1
ATOM 834 C C . TYR A 1 104 ? -17.067 2.943 19.727 1.00 82.81 104 TYR A C 1
ATOM 836 O O . TYR A 1 104 ? -15.983 2.396 19.549 1.00 82.81 104 TYR A O 1
ATOM 844 N N . ILE A 1 105 ? -17.514 3.256 20.948 1.00 86.44 105 ILE A N 1
ATOM 845 C CA . ILE A 1 105 ? -16.731 3.043 22.174 1.00 86.44 105 ILE A CA 1
ATOM 846 C C . ILE A 1 105 ? -16.417 1.557 22.364 1.00 86.44 105 ILE A C 1
ATOM 848 O O . ILE A 1 105 ? -15.272 1.210 22.633 1.00 86.44 105 ILE A O 1
ATOM 852 N N . LEU A 1 106 ? -17.402 0.665 22.201 1.00 88.94 106 LEU A N 1
ATOM 853 C CA . LEU A 1 106 ? -17.159 -0.766 22.383 1.00 88.94 106 LEU A CA 1
ATOM 854 C C . LEU A 1 106 ? -16.236 -1.339 21.299 1.00 88.94 106 LEU A C 1
ATOM 856 O O . LEU A 1 106 ? -15.377 -2.157 21.618 1.00 88.94 106 LEU A O 1
ATOM 860 N N . ALA A 1 107 ? -16.386 -0.905 20.044 1.00 88.44 107 ALA A N 1
ATOM 861 C CA . ALA A 1 107 ? -15.477 -1.296 18.969 1.00 88.44 107 ALA A CA 1
ATOM 862 C C . ALA A 1 107 ? -14.036 -0.854 19.268 1.00 88.44 107 ALA A C 1
ATOM 864 O O . ALA A 1 107 ? -13.123 -1.660 19.131 1.00 88.44 107 ALA A O 1
ATOM 865 N N . LEU A 1 108 ? -13.844 0.374 19.762 1.00 90.50 108 LEU A N 1
ATOM 866 C CA . LEU A 1 108 ? -12.538 0.898 20.173 1.00 90.50 108 LEU A CA 1
ATOM 867 C C . LEU A 1 108 ? -11.933 0.102 21.337 1.00 90.50 108 LEU A C 1
ATOM 869 O O . LEU A 1 108 ? -10.762 -0.258 21.294 1.00 90.50 108 LEU A O 1
ATOM 873 N N . VAL A 1 109 ? -12.722 -0.219 22.367 1.00 92.69 109 VAL A N 1
ATOM 874 C CA . VAL A 1 109 ? -12.239 -1.025 23.503 1.00 92.69 109 VAL A CA 1
ATOM 875 C C . VAL A 1 109 ? -11.797 -2.411 23.036 1.00 92.69 109 VAL A C 1
ATOM 877 O O . VAL A 1 109 ? -10.737 -2.887 23.434 1.00 92.69 109 VAL A O 1
ATOM 880 N N . ILE A 1 110 ? -12.578 -3.052 22.164 1.00 92.25 110 ILE A N 1
ATOM 881 C CA . ILE A 1 110 ? -12.236 -4.369 21.617 1.00 92.25 110 ILE A CA 1
ATOM 882 C C . ILE A 1 110 ? -11.005 -4.291 20.706 1.00 92.25 110 ILE A C 1
ATOM 884 O O . ILE A 1 110 ? -10.165 -5.185 20.767 1.00 92.25 110 ILE A O 1
ATOM 888 N N . ASP A 1 111 ? -10.852 -3.223 19.925 1.00 94.50 111 ASP A N 1
ATOM 889 C CA . ASP A 1 111 ? -9.663 -2.977 19.103 1.00 94.50 111 ASP A CA 1
ATOM 890 C C . ASP A 1 111 ? -8.381 -2.840 19.945 1.00 94.50 111 ASP A C 1
ATOM 892 O O . ASP A 1 111 ? -7.357 -3.442 19.617 1.00 94.50 111 ASP A O 1
ATOM 896 N N . ILE A 1 112 ? -8.446 -2.124 21.074 1.00 95.25 112 ILE A N 1
ATOM 897 C CA . ILE A 1 112 ? -7.332 -2.002 22.030 1.00 95.25 112 ILE A CA 1
ATOM 898 C C . ILE A 1 112 ? -7.006 -3.354 22.669 1.00 95.25 112 ILE A C 1
ATOM 900 O O . ILE A 1 112 ? -5.841 -3.744 22.714 1.00 95.25 112 ILE A O 1
ATOM 904 N N . ILE A 1 113 ? -8.020 -4.091 23.133 1.00 94.94 113 ILE A N 1
ATOM 905 C CA . ILE A 1 113 ? -7.827 -5.403 23.768 1.00 94.94 113 ILE A CA 1
ATOM 906 C C . ILE A 1 113 ? -7.189 -6.390 22.783 1.00 94.94 113 ILE A C 1
ATOM 908 O O . ILE A 1 113 ? -6.188 -7.026 23.110 1.00 94.94 113 ILE A O 1
ATOM 912 N N . LEU A 1 114 ? -7.733 -6.505 21.567 1.00 94.12 114 LEU A N 1
ATOM 913 C CA . LEU A 1 114 ? -7.175 -7.370 20.524 1.00 94.12 114 LEU A CA 1
ATOM 914 C C . LEU A 1 114 ? -5.761 -6.936 20.130 1.00 94.12 114 LEU A C 1
ATOM 916 O O . LEU A 1 114 ? -4.887 -7.788 19.980 1.00 94.12 114 LEU A O 1
ATOM 920 N N . GLY A 1 115 ? -5.529 -5.627 20.005 1.00 95.31 115 GLY A N 1
ATOM 921 C CA . GLY A 1 115 ? -4.210 -5.068 19.732 1.00 95.31 115 GLY A CA 1
ATOM 922 C C . GLY A 1 115 ? -3.191 -5.459 20.797 1.00 95.31 115 GLY A C 1
ATOM 923 O O . GLY A 1 115 ? -2.107 -5.919 20.449 1.00 95.31 115 GLY A O 1
ATOM 924 N N . TYR A 1 116 ? -3.549 -5.355 22.078 1.00 95.31 116 TYR A N 1
ATOM 925 C CA . TYR A 1 116 ? -2.692 -5.768 23.190 1.00 95.31 116 TYR A CA 1
ATOM 926 C C . TYR A 1 116 ? -2.337 -7.260 23.118 1.00 95.31 116 TYR A C 1
ATOM 928 O O . TYR A 1 116 ? -1.160 -7.605 23.171 1.00 95.31 116 TYR A O 1
ATOM 936 N N . TYR A 1 117 ? -3.327 -8.140 22.919 1.00 94.88 117 TYR A N 1
ATOM 937 C CA . TYR A 1 117 ? -3.076 -9.583 22.802 1.00 94.88 117 TYR A CA 1
ATOM 938 C C . TYR A 1 117 ? -2.161 -9.932 21.622 1.00 94.88 117 TYR A C 1
ATOM 940 O O . TYR A 1 117 ? -1.242 -10.733 21.781 1.00 94.88 117 TYR A O 1
ATOM 948 N N . ILE A 1 118 ? -2.390 -9.334 20.448 1.00 93.88 118 ILE A N 1
ATOM 949 C CA . ILE A 1 118 ? -1.540 -9.561 19.269 1.00 93.88 118 ILE A CA 1
ATOM 950 C C . ILE A 1 118 ? -0.119 -9.065 19.521 1.00 93.88 118 ILE A C 1
ATOM 952 O O . ILE A 1 118 ? 0.833 -9.753 19.161 1.00 93.88 118 ILE A O 1
ATOM 956 N N . LEU A 1 119 ? 0.030 -7.895 20.142 1.00 93.62 119 LEU A N 1
ATOM 957 C CA . LEU A 1 119 ? 1.334 -7.314 20.433 1.00 93.62 119 LEU A CA 1
ATOM 958 C C . LEU A 1 119 ? 2.136 -8.190 21.399 1.00 93.62 119 LEU A C 1
ATOM 960 O O . LEU A 1 119 ? 3.323 -8.401 21.170 1.00 93.62 119 LEU A O 1
ATOM 964 N N . GLU A 1 120 ? 1.488 -8.721 22.436 1.00 92.12 120 GLU A N 1
ATOM 965 C CA . GLU A 1 120 ? 2.122 -9.600 23.422 1.00 92.12 120 GLU A CA 1
ATOM 966 C C . GLU A 1 120 ? 2.564 -10.927 22.793 1.00 92.12 120 GLU A C 1
ATOM 968 O O . GLU A 1 120 ? 3.669 -11.397 23.046 1.00 92.12 120 GLU A O 1
ATOM 973 N N . ILE A 1 121 ? 1.732 -11.503 21.915 1.00 91.81 121 ILE A N 1
ATOM 974 C CA . ILE A 1 121 ? 2.097 -12.704 21.149 1.00 91.81 121 ILE A CA 1
ATOM 975 C C . ILE A 1 121 ? 3.279 -12.409 20.225 1.00 91.81 121 ILE A C 1
ATOM 977 O O . ILE A 1 121 ? 4.218 -13.199 20.163 1.00 91.81 121 ILE A O 1
ATOM 981 N N . LEU A 1 122 ? 3.230 -11.287 19.502 1.00 89.69 122 LEU A N 1
ATOM 982 C CA . LEU A 1 122 ? 4.270 -10.909 18.556 1.00 89.69 122 LEU A CA 1
ATOM 983 C C . LEU A 1 122 ? 5.597 -10.725 19.298 1.00 89.69 122 LEU A C 1
ATOM 985 O O . LEU A 1 122 ? 6.572 -11.378 18.952 1.00 89.69 122 LEU A O 1
ATOM 989 N N . PHE A 1 123 ? 5.614 -9.907 20.353 1.00 90.00 123 PHE A N 1
ATOM 990 C CA . PHE A 1 123 ? 6.809 -9.539 21.117 1.00 90.00 123 PHE A CA 1
ATOM 991 C C . PHE A 1 123 ? 7.181 -10.485 22.260 1.00 90.00 123 PHE A C 1
ATOM 993 O O . PHE A 1 123 ? 8.013 -10.113 23.092 1.00 90.00 123 PHE A O 1
ATOM 1000 N N . TYR A 1 124 ? 6.645 -11.708 22.265 1.00 88.44 124 TYR A N 1
ATOM 1001 C CA . TYR A 1 124 ? 7.029 -12.737 23.230 1.00 88.44 124 TYR A CA 1
ATOM 1002 C C . TYR A 1 124 ? 8.543 -13.005 23.196 1.00 88.44 124 TYR A C 1
ATOM 1004 O O . TYR A 1 124 ? 9.198 -12.974 24.237 1.00 88.44 124 TYR A O 1
ATOM 1012 N N . ASP A 1 125 ? 9.114 -13.160 21.993 1.00 87.00 125 ASP A N 1
ATOM 1013 C CA . ASP A 1 125 ? 10.562 -13.119 21.764 1.00 87.00 125 ASP A CA 1
ATOM 1014 C C . ASP A 1 125 ? 10.927 -11.964 20.820 1.00 87.00 125 ASP A C 1
ATOM 1016 O O . ASP A 1 125 ? 10.903 -12.059 19.590 1.00 87.00 125 ASP A O 1
ATOM 1020 N N . ARG A 1 126 ? 11.298 -10.832 21.425 1.00 83.31 126 ARG A N 1
ATOM 1021 C CA . ARG A 1 126 ? 11.698 -9.621 20.695 1.00 83.31 126 ARG A CA 1
ATOM 1022 C C . ARG A 1 126 ? 12.894 -9.845 19.770 1.00 83.31 126 ARG A C 1
ATOM 1024 O O . ARG A 1 126 ? 12.950 -9.225 18.709 1.00 83.31 126 ARG A O 1
ATOM 1031 N N . LYS A 1 127 ? 13.851 -10.691 20.166 1.00 85.94 127 LYS A N 1
ATOM 1032 C CA . LYS A 1 127 ? 15.057 -10.933 19.364 1.00 85.94 127 LYS A CA 1
ATOM 1033 C C . LYS A 1 127 ? 14.713 -11.764 18.138 1.00 85.94 127 LYS A C 1
ATOM 1035 O O . LYS A 1 127 ? 15.197 -11.461 17.048 1.00 85.94 127 LYS A O 1
ATOM 1040 N N . GLU A 1 128 ? 13.849 -12.760 18.304 1.00 89.38 128 GLU A N 1
ATOM 1041 C CA . GLU A 1 128 ? 13.407 -13.618 17.207 1.00 89.38 128 GLU A CA 1
ATOM 1042 C C . GLU A 1 128 ? 12.703 -12.815 16.104 1.00 89.38 128 GLU A C 1
ATOM 1044 O O . GLU A 1 128 ? 13.039 -12.978 14.931 1.00 89.38 128 GLU A O 1
ATOM 1049 N N . ILE A 1 129 ? 11.813 -11.877 16.454 1.00 90.00 129 ILE A N 1
ATOM 1050 C CA . ILE A 1 129 ? 11.139 -11.014 15.462 1.00 90.00 129 ILE A CA 1
ATOM 1051 C C . ILE A 1 129 ? 12.139 -10.185 14.669 1.00 90.00 129 ILE A C 1
ATOM 1053 O O . ILE A 1 129 ? 12.000 -10.074 13.454 1.00 90.00 129 ILE A O 1
ATOM 1057 N N . GLY A 1 130 ? 13.117 -9.567 15.338 1.00 90.12 130 GLY A N 1
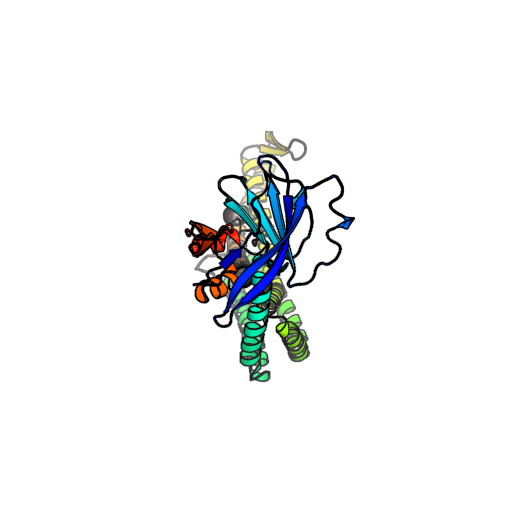ATOM 1058 C CA . GLY A 1 130 ? 14.093 -8.713 14.665 1.00 90.12 130 GLY A CA 1
ATOM 1059 C C . GLY A 1 130 ? 14.921 -9.497 13.650 1.00 90.12 130 GLY A C 1
ATOM 1060 O O . GLY A 1 130 ? 15.061 -9.072 12.502 1.00 90.12 130 GLY A O 1
ATOM 1061 N N . VAL A 1 131 ? 15.381 -10.689 14.043 1.00 90.94 131 VAL A N 1
ATOM 1062 C CA . VAL A 1 131 ? 16.107 -11.616 13.161 1.00 90.94 131 VAL A CA 1
ATOM 1063 C C . VAL A 1 131 ? 15.219 -12.099 12.013 1.00 90.94 131 VAL A C 1
ATOM 1065 O O . VAL A 1 131 ? 15.655 -12.109 10.861 1.00 90.94 131 VAL A O 1
ATOM 1068 N N . LEU A 1 132 ? 13.965 -12.458 12.295 1.00 91.88 132 LEU A N 1
ATOM 1069 C CA . LEU A 1 132 ? 13.003 -12.907 11.288 1.00 91.88 132 LEU A CA 1
ATOM 1070 C C . LEU A 1 132 ? 12.684 -11.798 10.281 1.00 91.88 132 LEU A C 1
ATOM 1072 O O . LEU A 1 132 ? 12.672 -12.052 9.077 1.00 91.88 132 LEU A O 1
ATOM 1076 N N . LEU A 1 133 ? 12.465 -10.569 10.750 1.00 90.94 133 LEU A N 1
ATOM 1077 C CA . LEU A 1 133 ? 12.184 -9.414 9.906 1.00 90.94 133 LEU A CA 1
ATOM 1078 C C . LEU A 1 133 ? 13.376 -9.129 8.993 1.00 90.94 133 LEU A C 1
ATOM 1080 O O . LEU A 1 133 ? 13.204 -9.086 7.775 1.00 90.94 133 LEU A O 1
ATOM 1084 N N . LEU A 1 134 ? 14.588 -9.034 9.545 1.00 91.19 134 LEU A N 1
ATOM 1085 C CA . LEU A 1 134 ? 15.794 -8.810 8.748 1.00 91.19 134 LEU A CA 1
ATOM 1086 C C . LEU A 1 134 ? 16.014 -9.934 7.724 1.00 91.19 134 LEU A C 1
ATOM 1088 O O . LEU A 1 134 ? 16.253 -9.650 6.552 1.00 91.19 134 LEU A O 1
ATOM 1092 N N . GLY A 1 135 ? 15.829 -11.194 8.127 1.00 92.06 135 GLY A N 1
ATOM 1093 C CA . GLY A 1 135 ? 15.944 -12.350 7.235 1.00 92.06 135 GLY A CA 1
ATOM 1094 C C . GLY A 1 135 ? 14.916 -12.348 6.099 1.00 92.06 135 GLY A C 1
ATOM 1095 O O . GLY A 1 135 ? 15.241 -12.706 4.963 1.00 92.06 135 GLY A O 1
ATOM 1096 N N . ILE A 1 136 ? 13.680 -11.904 6.358 1.00 92.06 136 ILE A N 1
ATOM 1097 C CA . ILE A 1 136 ? 12.665 -11.720 5.309 1.00 92.06 136 ILE A CA 1
ATOM 1098 C C . ILE A 1 136 ? 13.089 -10.610 4.347 1.00 92.06 136 ILE A C 1
ATOM 1100 O O . ILE A 1 136 ? 13.026 -10.817 3.132 1.00 92.06 136 ILE A O 1
ATOM 1104 N N . LEU A 1 137 ? 13.527 -9.453 4.853 1.00 91.50 137 LEU A N 1
ATOM 1105 C CA . LEU A 1 137 ? 13.953 -8.341 4.001 1.00 91.50 137 LEU A CA 1
ATOM 1106 C C . LEU A 1 137 ? 15.167 -8.717 3.144 1.00 91.50 137 LEU A C 1
ATOM 1108 O O . LEU A 1 137 ? 15.147 -8.489 1.935 1.00 91.50 137 LEU A O 1
ATOM 1112 N N . GLU A 1 138 ? 16.175 -9.363 3.725 1.00 91.94 138 GLU A N 1
ATOM 1113 C CA . GLU A 1 138 ? 17.341 -9.867 2.998 1.00 91.94 138 GLU A CA 1
ATOM 1114 C C . GLU A 1 138 ? 16.928 -10.860 1.902 1.00 91.94 138 GLU A C 1
ATOM 1116 O O . GLU A 1 138 ? 17.339 -10.734 0.744 1.00 91.94 138 GLU A O 1
ATOM 1121 N N . LYS A 1 139 ? 16.049 -11.818 2.221 1.00 93.44 139 LYS A N 1
ATOM 1122 C CA . LYS A 1 139 ? 15.528 -12.778 1.238 1.00 93.44 139 LYS A CA 1
ATOM 1123 C C . LYS A 1 139 ? 14.773 -12.089 0.102 1.00 93.44 139 LYS A C 1
ATOM 1125 O O . LYS A 1 139 ? 14.914 -12.501 -1.054 1.00 93.44 139 LYS A O 1
ATOM 1130 N N . LEU A 1 140 ? 13.976 -11.063 0.401 1.00 91.94 140 LEU A N 1
ATOM 1131 C CA . LEU A 1 140 ? 13.254 -10.281 -0.605 1.00 91.94 140 LEU A CA 1
ATOM 1132 C C . LEU A 1 140 ? 14.225 -9.548 -1.535 1.00 91.94 140 LEU A C 1
ATOM 1134 O O . LEU A 1 140 ? 14.078 -9.641 -2.756 1.00 91.94 140 LEU A O 1
ATOM 1138 N N . VAL A 1 141 ? 15.253 -8.896 -0.987 1.00 92.75 141 VAL A N 1
ATOM 1139 C CA . VAL A 1 141 ? 16.265 -8.196 -1.791 1.00 92.75 141 VAL A CA 1
ATOM 1140 C C . VAL A 1 141 ? 17.063 -9.172 -2.659 1.00 92.75 141 VAL A C 1
ATOM 1142 O O . VAL A 1 141 ? 17.191 -8.964 -3.867 1.00 92.75 141 VAL A O 1
ATOM 1145 N N . ASN A 1 142 ? 17.506 -10.296 -2.098 1.00 93.69 142 ASN A N 1
ATOM 1146 C CA . ASN A 1 142 ? 18.192 -11.349 -2.850 1.00 93.69 142 ASN A CA 1
ATOM 1147 C C . ASN A 1 142 ? 17.314 -11.935 -3.969 1.00 93.69 142 ASN A C 1
ATOM 1149 O O . ASN A 1 142 ? 17.794 -12.210 -5.073 1.00 93.69 142 ASN A O 1
ATOM 1153 N N . SER A 1 143 ? 16.007 -12.067 -3.727 1.00 93.31 143 SER A N 1
ATOM 1154 C CA . SER A 1 143 ? 15.047 -12.488 -4.752 1.00 93.31 143 SER A CA 1
ATOM 1155 C C . SER A 1 143 ? 14.922 -11.453 -5.875 1.00 93.31 143 SER A C 1
ATOM 1157 O O . SER A 1 143 ? 14.866 -11.839 -7.044 1.00 93.31 143 SER A O 1
ATOM 1159 N N . MET A 1 144 ? 14.947 -10.152 -5.560 1.00 92.88 144 MET A N 1
ATOM 1160 C CA . MET A 1 144 ? 14.954 -9.086 -6.571 1.00 92.88 144 MET A CA 1
ATOM 1161 C C . MET A 1 144 ? 16.233 -9.107 -7.418 1.00 92.88 144 MET A C 1
ATOM 1163 O O . MET A 1 144 ? 16.144 -9.008 -8.643 1.00 92.88 144 MET A O 1
ATOM 1167 N N . TYR A 1 145 ? 17.409 -9.310 -6.813 1.00 93.88 145 TYR A N 1
ATOM 1168 C CA . TYR A 1 145 ? 18.660 -9.484 -7.565 1.00 93.88 145 TYR A CA 1
ATOM 1169 C C . TYR A 1 145 ? 18.614 -10.691 -8.497 1.00 93.88 145 TYR A C 1
ATOM 1171 O O . TYR A 1 145 ? 19.000 -10.592 -9.663 1.00 93.88 145 TYR A O 1
ATOM 1179 N N . SER A 1 146 ? 18.124 -11.830 -8.000 1.00 93.69 146 SER A N 1
ATOM 1180 C CA . SER A 1 146 ? 17.958 -13.040 -8.808 1.00 93.69 146 SER A CA 1
ATOM 1181 C C . SER A 1 146 ? 17.021 -12.794 -9.993 1.00 93.69 146 SER A C 1
ATOM 1183 O O . SER A 1 146 ? 17.341 -13.154 -11.127 1.00 93.69 146 SER A O 1
ATOM 1185 N N . LEU A 1 147 ? 15.906 -12.097 -9.759 1.00 93.56 147 LEU A N 1
ATOM 1186 C CA . LEU A 1 147 ? 14.947 -11.730 -10.796 1.00 93.56 147 LEU A CA 1
ATOM 1187 C C . LEU A 1 147 ? 15.555 -10.794 -11.849 1.00 93.56 147 LEU A C 1
ATOM 1189 O O . LEU A 1 147 ? 15.382 -11.029 -13.043 1.00 93.56 147 LEU A O 1
ATOM 1193 N N . LEU A 1 148 ? 16.306 -9.770 -11.438 1.00 93.62 148 LEU A N 1
ATOM 1194 C CA . LEU A 1 148 ? 17.017 -8.878 -12.360 1.00 93.62 148 LEU A CA 1
ATOM 1195 C C . LEU A 1 148 ? 18.076 -9.633 -13.171 1.00 93.62 148 LEU A C 1
ATOM 1197 O O . LEU A 1 148 ? 18.176 -9.449 -14.385 1.00 93.62 148 LEU A O 1
ATOM 1201 N N . LYS A 1 149 ? 18.820 -10.545 -12.539 1.00 92.19 149 LYS A N 1
ATOM 1202 C CA . LYS A 1 149 ? 19.789 -11.409 -13.226 1.00 92.19 149 LYS A CA 1
ATOM 1203 C C . LYS A 1 149 ? 19.108 -12.340 -14.233 1.00 92.19 149 LYS A C 1
ATOM 1205 O O . LYS A 1 149 ? 19.635 -12.535 -15.328 1.00 92.19 149 LYS A O 1
ATOM 1210 N N . TRP A 1 150 ? 17.937 -12.879 -13.894 1.00 93.00 150 TRP A N 1
ATOM 1211 C CA . TRP A 1 150 ? 17.114 -13.679 -14.804 1.00 93.00 150 TRP A CA 1
ATOM 1212 C C . TRP A 1 150 ? 16.611 -12.848 -15.993 1.00 93.00 150 TRP A C 1
ATOM 1214 O O . TRP A 1 150 ? 16.735 -13.290 -17.137 1.00 93.00 150 TRP A O 1
ATOM 1224 N N . LEU A 1 151 ? 16.146 -11.617 -15.750 1.00 91.31 151 LEU A N 1
ATOM 1225 C CA . LEU A 1 151 ? 15.732 -10.675 -16.795 1.00 91.31 151 LEU A CA 1
ATOM 1226 C C . LEU A 1 151 ? 16.879 -10.313 -17.746 1.00 91.31 151 LEU A C 1
ATOM 1228 O O . LEU A 1 151 ? 16.670 -10.274 -18.957 1.00 91.31 151 LEU A O 1
ATOM 1232 N N . MET A 1 152 ? 18.095 -10.112 -17.228 1.00 90.81 152 MET A N 1
ATOM 1233 C CA . MET A 1 152 ? 19.304 -9.833 -18.020 1.00 90.81 152 MET A CA 1
ATOM 1234 C C . MET A 1 152 ? 19.753 -10.995 -18.924 1.00 90.81 152 MET A C 1
ATOM 1236 O O . MET A 1 152 ? 20.549 -10.776 -19.840 1.00 90.81 152 MET A O 1
ATOM 1240 N N . GLY A 1 153 ? 19.283 -12.217 -18.661 1.00 86.88 153 GLY A N 1
ATOM 1241 C CA . GLY A 1 153 ? 19.559 -13.405 -19.464 1.00 86.88 153 GLY A CA 1
ATOM 1242 C C . GLY A 1 153 ? 18.604 -13.545 -20.653 1.00 86.88 153 GLY A C 1
ATOM 1243 O O . GLY A 1 153 ? 18.515 -12.668 -21.512 1.00 86.88 153 GLY A O 1
ATOM 1244 N N . ALA A 1 154 ? 17.901 -14.678 -20.704 1.00 82.06 154 ALA A N 1
ATOM 1245 C CA . ALA A 1 154 ? 16.875 -14.988 -21.701 1.00 82.06 154 ALA A CA 1
ATOM 1246 C C . ALA A 1 154 ? 15.557 -15.360 -20.990 1.00 82.06 154 ALA A C 1
ATOM 1248 O O . ALA A 1 154 ? 15.209 -16.544 -20.905 1.00 82.06 154 ALA A O 1
ATOM 1249 N N . PRO A 1 155 ? 14.843 -14.376 -20.411 1.00 84.00 155 PRO A N 1
ATOM 1250 C CA . PRO A 1 155 ? 13.632 -14.641 -19.645 1.00 84.00 155 PRO A CA 1
ATOM 1251 C C . PRO A 1 155 ? 12.568 -15.291 -20.535 1.00 84.00 155 PRO A C 1
ATOM 1253 O O . PRO A 1 155 ? 12.293 -14.812 -21.633 1.00 84.00 155 PRO A O 1
ATOM 1256 N N . ALA A 1 156 ? 11.993 -16.408 -20.078 1.00 78.94 156 ALA A N 1
ATOM 1257 C CA . ALA A 1 156 ? 10.989 -17.190 -20.814 1.00 78.94 156 ALA A CA 1
ATOM 1258 C C . ALA A 1 156 ? 11.401 -17.579 -22.257 1.00 78.94 156 ALA A C 1
ATOM 1260 O O . ALA A 1 156 ? 10.547 -17.757 -23.122 1.00 78.94 156 ALA A O 1
ATOM 1261 N N . GLY A 1 157 ? 12.708 -17.681 -22.538 1.00 78.31 157 GLY A N 1
ATOM 1262 C CA . GLY A 1 157 ? 13.226 -17.974 -23.881 1.00 78.31 157 GLY A CA 1
ATOM 1263 C C . GLY A 1 157 ? 13.151 -16.800 -24.867 1.00 78.31 157 GLY A C 1
ATOM 1264 O O . GLY A 1 157 ? 13.488 -16.966 -26.040 1.00 78.31 157 GLY A O 1
ATOM 1265 N N . LEU A 1 158 ? 12.746 -15.606 -24.419 1.00 79.88 158 LEU A N 1
ATOM 1266 C CA . LEU A 1 158 ? 12.694 -14.410 -25.255 1.00 79.88 158 LEU A CA 1
ATOM 1267 C C . LEU A 1 158 ? 14.104 -13.878 -25.521 1.00 79.88 158 LEU A C 1
ATOM 1269 O O . LEU A 1 158 ? 14.876 -13.588 -24.603 1.00 79.88 158 LEU A O 1
ATOM 1273 N N . LYS A 1 159 ? 14.429 -13.691 -26.803 1.00 81.00 159 LYS A N 1
ATOM 1274 C CA . LYS A 1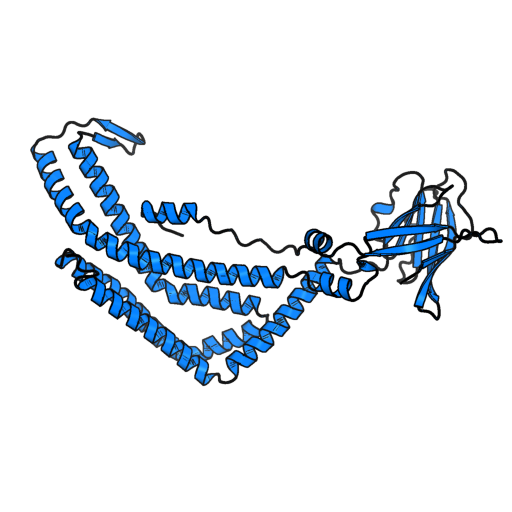 159 ? 15.689 -13.079 -27.230 1.00 81.00 159 LYS A CA 1
ATOM 1275 C C . LYS A 1 159 ? 15.584 -11.557 -27.145 1.00 81.00 159 LYS A C 1
ATOM 1277 O O . LYS A 1 159 ? 15.231 -10.888 -28.112 1.00 81.00 159 LYS A O 1
ATOM 1282 N N . LEU A 1 160 ? 15.883 -11.023 -25.967 1.00 87.06 160 LEU A N 1
ATOM 1283 C CA . LEU A 1 160 ? 15.915 -9.584 -25.719 1.00 87.06 160 LEU A CA 1
ATOM 1284 C C . LEU A 1 160 ? 17.147 -8.923 -26.356 1.00 87.06 160 LEU A C 1
ATOM 1286 O O . LEU A 1 160 ? 18.172 -9.566 -26.603 1.00 87.06 160 LEU A O 1
ATOM 1290 N N . ASN A 1 161 ? 17.076 -7.608 -26.587 1.00 92.62 161 ASN A N 1
ATOM 1291 C CA . ASN A 1 161 ? 18.243 -6.845 -27.027 1.00 92.62 161 ASN A CA 1
ATOM 1292 C C . ASN A 1 161 ? 19.319 -6.853 -25.926 1.00 92.62 161 ASN A C 1
ATOM 1294 O O . ASN A 1 161 ? 19.141 -6.228 -24.886 1.00 92.62 161 ASN A O 1
ATOM 1298 N N . ASN A 1 162 ? 20.439 -7.542 -26.159 1.00 90.25 162 ASN A N 1
ATOM 1299 C CA . ASN A 1 162 ? 21.458 -7.811 -25.138 1.00 90.25 162 ASN A CA 1
ATOM 1300 C C . ASN A 1 162 ? 22.103 -6.541 -24.553 1.00 90.25 162 ASN A C 1
ATOM 1302 O O . ASN A 1 162 ? 22.276 -6.439 -23.341 1.00 90.25 162 ASN A O 1
ATOM 1306 N N . ALA A 1 163 ? 22.464 -5.571 -25.399 1.00 92.44 163 ALA A N 1
ATOM 1307 C CA . ALA A 1 163 ? 23.130 -4.349 -24.948 1.00 92.44 163 ALA A CA 1
ATOM 1308 C C . ALA A 1 163 ? 22.202 -3.518 -24.054 1.00 92.44 163 ALA A C 1
ATOM 1310 O O . ALA A 1 163 ? 22.570 -3.136 -22.942 1.00 92.44 163 ALA A O 1
ATOM 1311 N N . PHE A 1 164 ? 20.968 -3.318 -24.509 1.00 93.56 164 PHE A N 1
ATOM 1312 C CA . PHE A 1 164 ? 19.970 -2.557 -23.775 1.00 93.56 164 PHE A CA 1
ATOM 1313 C C . PHE A 1 164 ? 19.477 -3.285 -22.517 1.00 93.56 164 PHE A C 1
ATOM 1315 O O . PHE A 1 164 ? 19.333 -2.664 -21.468 1.00 93.56 164 PHE A O 1
ATOM 1322 N N . ASN A 1 165 ? 19.304 -4.609 -22.581 1.00 94.19 165 ASN A N 1
ATOM 1323 C CA . ASN A 1 165 ? 18.934 -5.429 -21.428 1.00 94.19 165 ASN A CA 1
ATOM 1324 C C . ASN A 1 165 ? 20.001 -5.364 -20.324 1.00 94.19 165 ASN A C 1
ATOM 1326 O O . ASN A 1 165 ? 19.678 -5.159 -19.158 1.00 94.19 165 ASN A O 1
ATOM 1330 N N . LYS A 1 166 ? 21.288 -5.447 -20.688 1.00 93.19 166 LYS A N 1
ATOM 1331 C CA . LYS A 1 166 ? 22.394 -5.275 -19.735 1.00 93.19 166 LYS A CA 1
ATOM 1332 C C . LYS A 1 166 ? 22.440 -3.873 -19.133 1.00 93.19 166 LYS A C 1
ATOM 1334 O O . LYS A 1 166 ? 22.739 -3.747 -17.949 1.00 93.19 166 LYS A O 1
ATOM 1339 N N . MET A 1 167 ? 22.171 -2.836 -19.928 1.00 94.69 167 MET A N 1
ATOM 1340 C CA . MET A 1 167 ? 22.112 -1.455 -19.440 1.00 94.69 167 MET A CA 1
ATOM 1341 C C . MET A 1 167 ? 20.988 -1.282 -18.409 1.00 94.69 167 MET A C 1
ATOM 1343 O O . MET A 1 167 ? 21.252 -0.810 -17.306 1.00 94.69 167 MET A O 1
ATOM 1347 N N . LEU A 1 168 ? 19.764 -1.708 -18.742 1.00 94.75 168 LEU A N 1
ATOM 1348 C CA . LEU A 1 168 ? 18.609 -1.646 -17.840 1.00 94.75 168 LEU A CA 1
ATOM 1349 C C . LEU A 1 168 ? 18.818 -2.474 -16.575 1.00 94.75 168 LEU A C 1
ATOM 1351 O O . LEU A 1 168 ? 18.588 -1.974 -15.478 1.00 94.75 168 LEU A O 1
ATOM 1355 N N . GLY A 1 169 ? 19.304 -3.706 -16.721 1.00 94.56 169 GLY A N 1
ATOM 1356 C CA . GLY A 1 169 ? 19.591 -4.580 -15.592 1.00 94.56 169 GLY A CA 1
ATOM 1357 C C . GLY A 1 169 ? 20.588 -3.956 -14.621 1.00 94.56 169 GLY A C 1
ATOM 1358 O O . GLY A 1 169 ? 20.303 -3.887 -13.433 1.00 94.56 169 GLY A O 1
ATOM 1359 N N . LYS A 1 170 ? 21.702 -3.396 -15.113 1.00 94.44 170 LYS A N 1
ATOM 1360 C CA . LYS A 1 170 ? 22.660 -2.663 -14.264 1.00 94.44 170 LYS A CA 1
ATOM 1361 C C . LYS A 1 170 ? 22.024 -1.452 -13.578 1.00 94.44 170 LYS A C 1
ATOM 1363 O O . LYS A 1 170 ? 22.234 -1.250 -12.387 1.00 94.44 170 LYS A O 1
ATOM 1368 N N . TYR A 1 171 ? 21.242 -0.661 -14.313 1.00 94.81 171 TYR A N 1
ATOM 1369 C CA . TYR A 1 171 ? 20.586 0.531 -13.773 1.00 94.81 171 TYR A CA 1
ATOM 1370 C C . TYR A 1 171 ? 19.576 0.197 -12.662 1.00 94.81 171 TYR A C 1
ATOM 1372 O O . TYR A 1 171 ? 19.539 0.868 -11.631 1.00 94.81 171 TYR A O 1
ATOM 1380 N N . PHE A 1 172 ? 18.773 -0.854 -12.833 1.00 95.62 172 PHE A N 1
ATOM 1381 C CA . PHE A 1 172 ? 17.822 -1.282 -11.808 1.00 95.62 172 PHE A CA 1
ATOM 1382 C C . PHE A 1 172 ? 18.494 -2.023 -10.652 1.00 95.62 172 PHE A C 1
ATOM 1384 O O . PHE A 1 172 ? 18.101 -1.799 -9.511 1.00 95.62 172 PHE A O 1
ATOM 1391 N N . SER A 1 173 ? 19.546 -2.812 -10.899 1.00 95.44 173 SER A N 1
ATOM 1392 C CA . SER A 1 173 ? 20.347 -3.412 -9.823 1.00 95.44 173 SER A CA 1
ATOM 1393 C C . SER A 1 173 ? 20.944 -2.347 -8.911 1.00 95.44 173 SER A C 1
ATOM 1395 O O . SER A 1 173 ? 20.883 -2.507 -7.701 1.00 95.44 173 SER A O 1
ATOM 1397 N N . TYR A 1 174 ? 21.400 -1.215 -9.455 1.00 95.00 174 TYR A N 1
ATOM 1398 C CA . TYR A 1 174 ? 21.891 -0.098 -8.644 1.00 95.00 174 TYR A CA 1
ATOM 1399 C C . TYR A 1 174 ? 20.837 0.452 -7.660 1.00 95.00 174 TYR A C 1
ATOM 1401 O O . TYR A 1 174 ? 21.165 0.823 -6.537 1.00 95.00 174 TYR A O 1
ATOM 1409 N N . HIS A 1 175 ? 19.550 0.466 -8.032 1.00 94.06 175 HIS A N 1
ATOM 1410 C CA . HIS A 1 175 ? 18.479 0.872 -7.110 1.00 94.06 175 HIS A CA 1
ATOM 1411 C C . HIS A 1 175 ? 18.280 -0.141 -5.979 1.00 94.06 175 HIS A C 1
ATOM 1413 O O . HIS A 1 175 ? 17.985 0.245 -4.849 1.00 94.06 175 HIS A O 1
ATOM 1419 N N . VAL A 1 176 ? 18.448 -1.431 -6.281 1.00 95.12 176 VAL A N 1
ATOM 1420 C CA . VAL A 1 176 ? 18.403 -2.504 -5.283 1.00 95.12 176 VAL A CA 1
ATOM 1421 C C . VAL A 1 176 ? 19.634 -2.444 -4.367 1.00 95.12 176 VAL A C 1
ATOM 1423 O O . VAL A 1 176 ? 19.494 -2.639 -3.164 1.00 95.12 176 VAL A O 1
ATOM 1426 N N . GLU A 1 177 ? 20.810 -2.091 -4.891 1.00 94.69 177 GLU A N 1
ATOM 1427 C CA . GLU A 1 177 ? 22.037 -1.861 -4.108 1.00 94.69 177 GLU A CA 1
ATOM 1428 C C . GLU A 1 177 ? 21.884 -0.677 -3.153 1.00 94.69 177 GLU A C 1
ATOM 1430 O O . GLU A 1 177 ? 22.196 -0.791 -1.970 1.00 94.69 177 GLU A O 1
ATOM 1435 N N . LEU A 1 178 ? 21.332 0.441 -3.628 1.00 94.31 178 LEU A N 1
ATOM 1436 C CA . LEU A 1 178 ? 21.041 1.593 -2.775 1.00 94.31 178 LEU A CA 1
ATOM 1437 C C . LEU A 1 178 ? 20.051 1.224 -1.664 1.00 94.31 178 LEU A C 1
ATOM 1439 O O . LEU A 1 178 ? 20.232 1.618 -0.513 1.00 94.31 178 LEU A O 1
ATOM 1443 N N . TRP A 1 179 ? 19.029 0.434 -1.995 1.00 94.69 179 TRP A N 1
ATOM 1444 C CA . TRP A 1 179 ? 18.089 -0.080 -1.007 1.00 94.69 179 TRP A CA 1
ATOM 1445 C C . TRP A 1 179 ? 18.760 -1.008 0.013 1.00 94.69 179 TRP A C 1
ATOM 1447 O O . TRP A 1 179 ? 18.482 -0.900 1.202 1.00 94.69 179 TRP A O 1
ATOM 1457 N N . TRP A 1 180 ? 19.679 -1.871 -0.420 1.00 94.31 180 TRP A N 1
ATOM 1458 C CA . TRP A 1 180 ? 20.462 -2.714 0.482 1.00 94.31 180 TRP A CA 1
ATOM 1459 C C . TRP A 1 180 ? 21.276 -1.881 1.478 1.00 94.31 180 TRP A C 1
ATOM 1461 O O . TRP A 1 180 ? 21.221 -2.144 2.674 1.00 94.31 180 TRP A O 1
ATOM 1471 N N . LEU A 1 181 ? 21.958 -0.829 1.014 1.00 93.50 181 LEU A N 1
ATOM 1472 C CA . LEU A 1 181 ? 22.687 0.093 1.895 1.00 93.50 181 LEU A CA 1
ATOM 1473 C C . LEU A 1 181 ? 21.755 0.788 2.898 1.00 93.50 181 LEU A C 1
ATOM 1475 O O . LEU A 1 181 ? 22.104 0.951 4.064 1.00 93.50 181 LEU A O 1
ATOM 1479 N N . PHE A 1 182 ? 20.554 1.175 2.462 1.00 91.56 182 PHE A N 1
ATOM 1480 C CA . PHE A 1 182 ? 19.541 1.723 3.362 1.00 91.56 182 PHE A CA 1
ATOM 1481 C C . PHE A 1 182 ? 19.104 0.706 4.428 1.00 91.56 182 PHE A C 1
ATOM 1483 O O . PHE A 1 182 ? 18.940 1.078 5.593 1.00 91.56 182 PHE A O 1
ATOM 1490 N N . LEU A 1 183 ? 18.930 -0.565 4.056 1.00 91.31 183 LEU A N 1
ATOM 1491 C CA . LEU A 1 183 ? 18.589 -1.628 5.001 1.00 91.31 183 LEU A CA 1
ATOM 1492 C C . LEU A 1 183 ? 19.704 -1.897 6.004 1.00 91.31 183 LEU A C 1
ATOM 1494 O O . LEU A 1 183 ? 19.395 -2.087 7.173 1.00 91.31 183 LEU A O 1
ATOM 1498 N N . ASP A 1 184 ? 20.961 -1.865 5.574 1.00 91.25 184 ASP A N 1
ATOM 1499 C CA . ASP A 1 184 ? 22.121 -2.065 6.445 1.00 91.25 184 ASP A CA 1
ATOM 1500 C C . ASP A 1 184 ? 22.145 -1.010 7.563 1.00 91.25 184 ASP A C 1
ATOM 1502 O O . ASP A 1 184 ? 22.101 -1.343 8.747 1.00 91.25 184 ASP A O 1
ATOM 1506 N N . VAL A 1 185 ? 22.011 0.272 7.199 1.00 91.25 185 VAL A N 1
ATOM 1507 C CA . VAL A 1 185 ? 21.898 1.384 8.165 1.00 91.25 185 VAL A CA 1
ATOM 1508 C C . VAL A 1 185 ? 20.644 1.264 9.041 1.00 91.25 185 VAL A C 1
ATOM 1510 O O . VAL A 1 185 ? 20.668 1.578 10.232 1.00 91.25 185 VAL A O 1
ATOM 1513 N N . SER A 1 186 ? 19.525 0.817 8.466 1.00 88.25 186 SER A N 1
ATOM 1514 C CA . SER A 1 186 ? 18.272 0.637 9.211 1.00 88.25 186 SER A CA 1
ATOM 1515 C C . SER A 1 186 ? 18.343 -0.535 10.190 1.00 88.25 186 SER A C 1
ATOM 1517 O O . SER A 1 186 ? 17.703 -0.481 11.241 1.00 88.25 186 SER A O 1
ATOM 1519 N N . SER A 1 187 ? 19.127 -1.570 9.877 1.00 89.06 187 SER A N 1
ATOM 1520 C CA . SER A 1 187 ? 19.284 -2.769 10.701 1.00 89.06 187 SER A CA 1
ATOM 1521 C C . SER A 1 187 ? 19.919 -2.441 12.054 1.00 89.06 187 SER A C 1
ATOM 1523 O O . SER A 1 187 ? 19.434 -2.905 13.083 1.00 89.06 187 SER A O 1
ATOM 1525 N N . GLU A 1 188 ? 20.890 -1.521 12.088 1.00 90.12 188 GLU A N 1
ATOM 1526 C CA . GLU A 1 188 ? 21.502 -1.024 13.329 1.00 90.12 188 GLU A CA 1
ATOM 1527 C C . GLU A 1 188 ? 20.502 -0.290 14.238 1.00 90.12 188 GLU A C 1
ATOM 1529 O O . GLU A 1 188 ? 20.702 -0.175 15.448 1.00 90.12 188 GLU A O 1
ATOM 1534 N N . ARG A 1 189 ? 19.416 0.241 13.662 1.00 89.06 189 ARG A N 1
ATOM 1535 C CA . ARG A 1 189 ? 18.360 0.984 14.369 1.00 89.06 189 ARG A CA 1
ATOM 1536 C C . ARG A 1 189 ? 17.081 0.169 14.555 1.00 89.06 189 ARG A C 1
ATOM 1538 O O . ARG A 1 189 ? 16.096 0.710 15.060 1.00 89.06 189 ARG A O 1
ATOM 1545 N N . LEU A 1 190 ? 17.084 -1.108 14.179 1.00 89.50 190 LEU A N 1
ATOM 1546 C CA . LEU A 1 190 ? 15.894 -1.954 14.158 1.00 89.50 190 LEU A CA 1
ATOM 1547 C C . LEU A 1 190 ? 15.266 -2.096 15.549 1.00 89.50 190 LEU A C 1
ATOM 1549 O O . LEU A 1 190 ? 14.051 -1.964 15.677 1.00 89.50 190 LEU A O 1
ATOM 1553 N N . ASP A 1 191 ? 16.080 -2.247 16.595 1.00 90.06 191 ASP A N 1
ATOM 1554 C CA . ASP A 1 191 ? 15.594 -2.327 17.979 1.00 90.06 191 ASP A CA 1
ATOM 1555 C C . ASP A 1 191 ? 14.816 -1.070 18.399 1.00 90.06 191 ASP A C 1
ATOM 1557 O O . ASP A 1 191 ? 13.767 -1.167 19.037 1.00 90.06 191 ASP A O 1
ATOM 1561 N N . LEU A 1 192 ? 15.279 0.120 17.995 1.00 90.88 192 LEU A N 1
ATOM 1562 C CA . LEU A 1 192 ? 14.582 1.380 18.275 1.00 90.88 192 LEU A CA 1
ATOM 1563 C C . LEU A 1 192 ? 13.257 1.470 17.511 1.00 90.88 192 LEU A C 1
ATOM 1565 O O . LEU A 1 192 ? 12.256 1.909 18.076 1.00 90.88 192 LEU A O 1
ATOM 1569 N N . ILE A 1 193 ? 13.235 1.038 16.247 1.00 89.88 193 ILE A N 1
ATOM 1570 C CA . ILE A 1 193 ? 12.022 1.022 15.417 1.00 89.88 193 ILE A CA 1
ATOM 1571 C C . ILE A 1 193 ? 10.982 0.069 16.016 1.00 89.88 193 ILE A C 1
ATOM 1573 O O . ILE A 1 193 ? 9.818 0.447 16.153 1.00 89.88 193 ILE A O 1
ATOM 1577 N N . LEU A 1 194 ? 11.397 -1.133 16.427 1.00 92.06 194 LEU A N 1
ATOM 1578 C CA . LEU A 1 194 ? 10.520 -2.099 17.089 1.00 92.06 194 LEU A CA 1
ATOM 1579 C C . LEU A 1 194 ? 9.989 -1.568 18.425 1.00 92.06 194 LEU A C 1
ATOM 1581 O O . LEU A 1 194 ? 8.820 -1.781 18.739 1.00 92.06 194 LEU A O 1
ATOM 1585 N N . HIS A 1 195 ? 10.804 -0.836 19.187 1.00 91.44 195 HIS A N 1
ATOM 1586 C CA . HIS A 1 195 ? 10.376 -0.227 20.450 1.00 91.44 195 HIS A CA 1
ATOM 1587 C C . HIS A 1 195 ? 9.321 0.866 20.235 1.00 91.44 195 HIS A C 1
ATOM 1589 O O . HIS A 1 195 ? 8.310 0.909 20.937 1.00 91.44 195 HIS A O 1
ATOM 1595 N N . ILE A 1 196 ? 9.509 1.715 19.218 1.00 91.88 196 ILE A N 1
ATOM 1596 C CA . ILE A 1 196 ? 8.514 2.719 18.811 1.00 91.88 196 ILE A CA 1
ATOM 1597 C C . ILE A 1 196 ? 7.228 2.031 18.338 1.00 91.88 196 ILE A C 1
ATOM 1599 O O . ILE A 1 196 ? 6.141 2.410 18.777 1.00 91.88 196 ILE A O 1
ATOM 1603 N N . TYR A 1 197 ? 7.343 0.997 17.498 1.00 92.81 197 TYR A N 1
ATOM 1604 C CA . TYR A 1 197 ? 6.202 0.201 17.045 1.00 92.81 197 TYR A CA 1
ATOM 1605 C C . TYR A 1 197 ? 5.447 -0.416 18.224 1.00 92.81 197 TYR A C 1
ATOM 1607 O O . TYR A 1 197 ? 4.221 -0.363 18.249 1.00 92.81 197 TYR A O 1
ATOM 1615 N N . GLN A 1 198 ? 6.151 -0.945 19.229 1.00 92.62 198 GLN A N 1
ATOM 1616 C CA . GLN A 1 198 ? 5.519 -1.538 20.402 1.00 92.62 198 GLN A CA 1
ATOM 1617 C C . GLN A 1 198 ? 4.716 -0.503 21.201 1.00 92.62 198 GLN A C 1
ATOM 1619 O O . GLN A 1 198 ? 3.556 -0.756 21.521 1.00 92.62 198 GLN A O 1
ATOM 1624 N N . TYR A 1 199 ? 5.280 0.678 21.483 1.00 92.19 199 TYR A N 1
ATOM 1625 C CA . TYR A 1 199 ? 4.547 1.722 22.213 1.00 92.19 199 TYR A CA 1
ATOM 1626 C C . TYR A 1 199 ? 3.313 2.211 21.471 1.00 92.19 199 TYR A C 1
ATOM 1628 O O . TYR A 1 199 ? 2.251 2.388 22.063 1.00 92.19 199 TYR A O 1
ATOM 1636 N N . LEU A 1 200 ? 3.460 2.420 20.169 1.00 93.88 200 LEU A N 1
ATOM 1637 C CA . LEU A 1 200 ? 2.366 2.830 19.311 1.00 93.88 200 LEU A CA 1
ATOM 1638 C C . LEU A 1 200 ? 1.315 1.720 19.138 1.00 93.88 200 LEU A C 1
ATOM 1640 O O . LEU A 1 200 ? 0.123 1.994 19.028 1.00 93.88 200 LEU A O 1
ATOM 1644 N N . GLY A 1 201 ? 1.734 0.458 19.167 1.00 92.75 201 GLY A N 1
ATOM 1645 C CA . GLY A 1 201 ? 0.853 -0.693 19.026 1.00 92.75 201 GLY A CA 1
ATOM 1646 C C . GLY A 1 201 ? -0.162 -0.844 20.160 1.00 92.75 201 GLY A C 1
ATOM 1647 O O . GLY A 1 201 ? -1.220 -1.435 19.941 1.00 92.75 201 GLY A O 1
ATOM 1648 N N . TYR A 1 202 ? 0.092 -0.266 21.340 1.00 93.19 202 TYR A N 1
ATOM 1649 C CA . TYR A 1 202 ? -0.866 -0.273 22.453 1.00 93.19 202 TYR A CA 1
ATOM 1650 C C . TYR A 1 202 ? -2.146 0.530 22.179 1.00 93.19 202 TYR A C 1
ATOM 1652 O O . TYR A 1 202 ? -3.138 0.335 22.879 1.00 93.19 202 TYR A O 1
ATOM 1660 N N . PHE A 1 203 ? -2.168 1.393 21.157 1.00 93.62 203 PHE A N 1
ATOM 1661 C CA . PHE A 1 203 ? -3.377 2.128 20.771 1.00 93.62 203 PHE A CA 1
ATOM 1662 C C . PHE A 1 203 ? -4.434 1.265 20.061 1.00 93.62 203 PHE A C 1
ATOM 1664 O O . PHE A 1 203 ? -5.562 1.725 19.901 1.00 93.62 203 PHE A O 1
ATOM 1671 N N . GLY A 1 204 ? -4.104 0.029 19.669 1.00 95.00 204 GLY A N 1
ATOM 1672 C CA . GLY A 1 204 ? -5.056 -0.943 19.122 1.00 95.00 204 GLY A CA 1
ATOM 1673 C C . GLY A 1 204 ? -4.577 -1.646 17.857 1.00 95.00 204 GLY A C 1
ATOM 1674 O O . GLY A 1 204 ? -3.571 -1.274 17.248 1.00 95.00 204 GLY A O 1
ATOM 1675 N N . LEU A 1 205 ? -5.311 -2.684 17.454 1.00 94.81 205 LEU A N 1
ATOM 1676 C CA . LEU A 1 205 ? -5.000 -3.494 16.273 1.00 94.81 205 LEU A CA 1
ATOM 1677 C C . LEU A 1 205 ? -5.072 -2.646 14.999 1.00 94.81 205 LEU A C 1
ATOM 1679 O O . LEU A 1 205 ? -4.198 -2.750 14.138 1.00 94.81 205 LEU A O 1
ATOM 1683 N N . THR A 1 206 ? -6.059 -1.755 14.888 1.00 94.38 206 THR A N 1
ATOM 1684 C CA . THR A 1 206 ? -6.165 -0.848 13.735 1.00 94.38 206 THR A CA 1
ATOM 1685 C C . THR A 1 206 ? -4.948 0.068 13.596 1.00 94.38 206 THR A C 1
ATOM 1687 O O . THR A 1 206 ? -4.486 0.294 12.476 1.00 94.38 206 THR A O 1
ATOM 1690 N N . PHE A 1 207 ? -4.373 0.525 14.714 1.00 94.38 207 PHE A N 1
ATOM 1691 C CA . PHE A 1 207 ? -3.154 1.336 14.718 1.00 94.38 207 PHE A CA 1
ATOM 1692 C C . PHE A 1 207 ? -1.938 0.526 14.258 1.00 94.38 207 PHE A C 1
ATOM 1694 O O . PHE A 1 207 ? -1.165 0.981 13.416 1.00 94.38 207 PHE A O 1
ATOM 1701 N N . GLN A 1 208 ? -1.806 -0.710 14.746 1.00 95.19 208 GLN A N 1
ATOM 1702 C CA . GLN A 1 208 ? -0.759 -1.638 14.307 1.00 95.19 208 GLN A CA 1
ATOM 1703 C C . GLN A 1 208 ? -0.846 -1.910 12.798 1.00 95.19 208 GLN A C 1
ATOM 1705 O O . GLN A 1 208 ? 0.153 -1.798 12.089 1.00 95.19 208 GLN A O 1
ATOM 1710 N N . ALA A 1 209 ? -2.047 -2.200 12.286 1.00 95.12 209 ALA A N 1
ATOM 1711 C CA . ALA A 1 209 ? -2.281 -2.433 10.862 1.00 95.12 209 ALA A CA 1
ATOM 1712 C C . ALA A 1 209 ? -1.946 -1.202 9.999 1.00 95.12 209 ALA A C 1
ATOM 1714 O O . ALA A 1 209 ? -1.405 -1.358 8.902 1.00 95.12 209 ALA A O 1
ATOM 1715 N N . ALA A 1 210 ? -2.219 0.010 10.495 1.00 94.88 210 ALA A N 1
ATOM 1716 C CA . ALA A 1 210 ? -1.852 1.251 9.817 1.00 94.88 210 ALA A CA 1
ATOM 1717 C C . ALA A 1 210 ? -0.326 1.416 9.725 1.00 94.88 210 ALA A C 1
ATOM 1719 O O . ALA A 1 210 ? 0.192 1.635 8.630 1.00 94.88 210 ALA A O 1
ATOM 1720 N N . ILE A 1 211 ? 0.408 1.196 10.824 1.00 94.50 211 ILE A N 1
ATOM 1721 C CA . ILE A 1 211 ? 1.879 1.255 10.796 1.00 94.50 211 ILE A CA 1
ATOM 1722 C C . ILE A 1 211 ? 2.452 0.199 9.848 1.00 94.50 211 ILE A C 1
ATOM 1724 O O . ILE A 1 211 ? 3.368 0.498 9.088 1.00 94.50 211 ILE A O 1
ATOM 1728 N N . ILE A 1 212 ? 1.918 -1.027 9.847 1.00 93.44 212 ILE A N 1
ATOM 1729 C CA . ILE A 1 212 ? 2.357 -2.077 8.913 1.00 93.44 212 ILE A CA 1
ATOM 1730 C C . ILE A 1 212 ? 2.135 -1.637 7.459 1.00 93.44 212 ILE A C 1
ATOM 1732 O O . ILE A 1 212 ? 3.002 -1.865 6.614 1.00 93.44 212 ILE A O 1
ATOM 1736 N N . SER A 1 213 ? 1.010 -0.981 7.159 1.00 95.00 213 SER A N 1
ATOM 1737 C CA . SER A 1 213 ? 0.745 -0.423 5.828 1.00 95.00 213 SER A CA 1
ATOM 1738 C C . SER A 1 213 ? 1.777 0.641 5.435 1.00 95.00 213 SER A C 1
ATOM 1740 O O . SER A 1 213 ? 2.272 0.625 4.305 1.00 95.00 213 SER A O 1
ATOM 1742 N N . ASP A 1 214 ? 2.154 1.523 6.362 1.00 94.38 214 ASP A N 1
ATOM 1743 C CA . ASP A 1 214 ? 3.178 2.549 6.130 1.00 94.38 214 ASP A CA 1
ATOM 1744 C C . ASP A 1 214 ? 4.575 1.939 5.960 1.00 94.38 214 ASP A C 1
ATOM 1746 O O . ASP A 1 214 ? 5.320 2.315 5.051 1.00 94.38 214 ASP A O 1
ATOM 1750 N N . MET A 1 215 ? 4.924 0.937 6.770 1.00 91.19 215 MET A N 1
ATOM 1751 C CA . MET A 1 215 ? 6.173 0.190 6.612 1.00 91.19 215 MET A CA 1
ATOM 1752 C C . MET A 1 215 ? 6.223 -0.511 5.254 1.00 91.19 215 MET A C 1
ATOM 1754 O O . MET A 1 215 ? 7.251 -0.462 4.584 1.00 91.19 215 MET A O 1
ATOM 1758 N N . LEU A 1 216 ? 5.107 -1.080 4.785 1.00 93.12 216 LEU A N 1
ATOM 1759 C CA . LEU A 1 216 ? 5.020 -1.679 3.455 1.00 93.12 216 LEU A CA 1
ATOM 1760 C C . LEU A 1 216 ? 5.284 -0.648 2.342 1.00 93.12 216 LEU A C 1
ATOM 1762 O O . LEU A 1 216 ? 5.972 -0.981 1.372 1.00 93.12 216 LEU A O 1
ATOM 1766 N N . CYS A 1 217 ? 4.807 0.599 2.476 1.00 92.00 217 CYS A N 1
ATOM 1767 C CA . CYS A 1 217 ? 5.150 1.689 1.547 1.00 92.00 217 CYS A CA 1
ATOM 1768 C C . CYS A 1 217 ? 6.665 1.909 1.484 1.00 92.00 217 CYS A C 1
ATOM 1770 O O . CYS A 1 217 ? 7.239 1.958 0.395 1.00 92.00 217 CYS A O 1
ATOM 1772 N N . VAL A 1 218 ? 7.313 2.023 2.647 1.00 92.00 218 VAL A N 1
ATOM 1773 C CA . VAL A 1 218 ? 8.758 2.266 2.747 1.00 92.00 218 VAL A CA 1
ATOM 1774 C C . VAL A 1 218 ? 9.539 1.082 2.184 1.00 92.00 218 VAL A C 1
ATOM 1776 O O . VAL A 1 218 ? 10.388 1.268 1.315 1.00 92.00 218 VAL A O 1
ATOM 1779 N N . THR A 1 219 ? 9.211 -0.146 2.596 1.00 90.56 219 THR A N 1
ATOM 1780 C CA . THR A 1 219 ? 9.894 -1.364 2.137 1.00 90.56 219 THR A CA 1
ATOM 1781 C C . THR A 1 219 ? 9.802 -1.540 0.626 1.00 90.56 219 THR A C 1
ATOM 1783 O O . THR A 1 219 ? 10.750 -2.003 -0.002 1.00 90.56 219 THR A O 1
ATOM 1786 N N . THR A 1 220 ? 8.682 -1.157 0.014 1.00 93.25 220 THR A N 1
ATOM 1787 C CA . THR A 1 220 ? 8.444 -1.359 -1.423 1.00 93.25 220 THR A CA 1
ATOM 1788 C C . THR A 1 220 ? 8.832 -0.153 -2.280 1.00 93.25 220 THR A C 1
ATOM 1790 O O . THR A 1 220 ? 8.755 -0.228 -3.510 1.00 93.25 220 THR A O 1
ATOM 1793 N N . PHE A 1 221 ? 9.324 0.930 -1.669 1.00 92.69 221 PHE A N 1
ATOM 1794 C CA . PHE A 1 221 ? 9.670 2.180 -2.345 1.00 92.69 221 PHE A CA 1
ATOM 1795 C C . PHE A 1 221 ? 10.664 1.991 -3.500 1.00 92.69 221 PHE A C 1
ATOM 1797 O O . PHE A 1 221 ? 10.429 2.476 -4.605 1.00 92.69 221 PHE A O 1
ATOM 1804 N N . HIS A 1 222 ? 11.735 1.223 -3.289 1.00 93.69 222 HIS A N 1
ATOM 1805 C CA . HIS A 1 222 ? 12.736 0.950 -4.326 1.00 93.69 222 HIS A CA 1
ATOM 1806 C C . HIS A 1 222 ? 12.116 0.271 -5.563 1.00 93.69 222 HIS A C 1
ATOM 1808 O O . HIS A 1 222 ? 12.392 0.659 -6.700 1.00 93.69 222 HIS A O 1
ATOM 1814 N N . SER A 1 223 ? 11.211 -0.693 -5.352 1.00 93.88 223 SER A N 1
ATOM 1815 C CA . SER A 1 223 ? 10.487 -1.373 -6.432 1.00 93.88 223 SER A CA 1
ATOM 1816 C C . SER A 1 223 ? 9.519 -0.431 -7.156 1.00 93.88 223 SER A C 1
ATOM 1818 O O . SER A 1 223 ? 9.396 -0.495 -8.381 1.00 93.88 223 SER A O 1
ATOM 1820 N N . TYR A 1 224 ? 8.895 0.500 -6.424 1.00 93.94 224 TYR A N 1
ATOM 1821 C CA . TYR A 1 224 ? 8.046 1.543 -6.993 1.00 93.94 224 TYR A CA 1
ATOM 1822 C C . TYR A 1 224 ? 8.846 2.508 -7.876 1.00 93.94 224 TYR A C 1
ATOM 1824 O O . TYR A 1 224 ? 8.403 2.825 -8.981 1.00 93.94 224 TYR A O 1
ATOM 1832 N N . CYS A 1 225 ? 10.049 2.918 -7.461 1.00 94.44 225 CYS A N 1
ATOM 1833 C CA . CYS A 1 225 ? 10.938 3.725 -8.299 1.00 94.44 225 CYS A CA 1
ATOM 1834 C C . CYS A 1 225 ? 11.267 3.009 -9.615 1.00 94.44 225 CYS A C 1
ATOM 1836 O O . CYS A 1 225 ? 11.108 3.594 -10.688 1.00 94.44 225 CYS A O 1
ATOM 1838 N N . ILE A 1 226 ? 11.660 1.732 -9.551 1.00 95.12 226 ILE A N 1
ATOM 1839 C CA . ILE A 1 226 ? 11.955 0.931 -10.749 1.00 95.12 226 ILE A CA 1
ATOM 1840 C C . ILE A 1 226 ? 10.725 0.841 -11.663 1.00 95.12 226 ILE A C 1
ATOM 1842 O O . ILE A 1 226 ? 10.835 1.082 -12.868 1.00 95.12 226 ILE A O 1
ATOM 1846 N N . TYR A 1 227 ? 9.547 0.568 -11.096 1.00 94.88 227 TYR A N 1
ATOM 1847 C CA . TYR A 1 227 ? 8.278 0.571 -11.824 1.00 94.88 227 TYR A CA 1
ATOM 1848 C C . TYR A 1 227 ? 8.023 1.909 -12.532 1.00 94.88 227 TYR A C 1
ATOM 1850 O O . TYR A 1 227 ? 7.712 1.919 -13.723 1.00 94.88 227 TYR A O 1
ATOM 1858 N N . VAL A 1 228 ? 8.200 3.039 -11.843 1.00 94.00 228 VAL A N 1
ATOM 1859 C CA . VAL A 1 228 ? 8.003 4.380 -12.413 1.00 94.00 228 VAL A CA 1
ATOM 1860 C C . VAL A 1 228 ? 8.914 4.612 -13.619 1.00 94.00 228 VAL A C 1
ATOM 1862 O O . VAL A 1 228 ? 8.448 5.120 -14.645 1.00 94.00 228 VAL A O 1
ATOM 1865 N N . TYR A 1 229 ? 10.188 4.224 -13.531 1.00 94.56 229 TYR A N 1
ATOM 1866 C CA . TYR A 1 229 ? 11.121 4.328 -14.654 1.00 94.56 229 TYR A CA 1
ATOM 1867 C C . TYR A 1 229 ? 10.725 3.416 -15.815 1.00 94.56 229 TYR A C 1
ATOM 1869 O O . TYR A 1 229 ? 10.697 3.869 -16.961 1.00 94.56 229 TYR A O 1
ATOM 1877 N N . ALA A 1 230 ? 10.368 2.162 -15.531 1.00 94.31 230 ALA A N 1
ATOM 1878 C CA . ALA A 1 230 ? 9.940 1.206 -16.546 1.00 94.31 230 ALA A CA 1
ATOM 1879 C C . ALA A 1 230 ? 8.657 1.665 -17.263 1.00 94.31 230 ALA A C 1
ATOM 1881 O O . ALA A 1 230 ? 8.599 1.631 -18.491 1.00 94.31 230 ALA A O 1
ATOM 1882 N N . ALA A 1 231 ? 7.668 2.170 -16.520 1.00 93.00 231 ALA A N 1
ATOM 1883 C CA . ALA A 1 231 ? 6.419 2.701 -17.062 1.00 93.00 231 ALA A CA 1
ATOM 1884 C C . ALA A 1 231 ? 6.659 3.912 -17.972 1.00 93.00 231 ALA A C 1
ATOM 1886 O O . ALA A 1 231 ? 6.138 3.968 -19.086 1.00 93.00 231 ALA A O 1
ATOM 1887 N N . ARG A 1 232 ? 7.502 4.861 -17.541 1.00 92.94 232 ARG A N 1
ATOM 1888 C CA . ARG A 1 232 ? 7.870 6.027 -18.361 1.00 92.94 232 ARG A CA 1
ATOM 1889 C C . ARG A 1 232 ? 8.583 5.615 -19.641 1.00 92.94 232 ARG A C 1
ATOM 1891 O O . ARG A 1 232 ? 8.252 6.114 -20.712 1.00 92.94 232 ARG A O 1
ATOM 1898 N N . LEU A 1 233 ? 9.536 4.696 -19.540 1.00 93.69 233 LEU A N 1
ATOM 1899 C CA . LEU A 1 233 ? 10.291 4.207 -20.687 1.00 93.69 233 LEU A CA 1
ATOM 1900 C C . LEU A 1 233 ? 9.390 3.474 -21.690 1.00 93.69 233 LEU A C 1
ATOM 1902 O O . LEU A 1 233 ? 9.486 3.719 -22.892 1.00 93.69 233 LEU A O 1
ATOM 1906 N N . PHE A 1 234 ? 8.475 2.635 -21.199 1.00 93.94 234 PHE A N 1
ATOM 1907 C CA . PHE A 1 234 ? 7.466 1.971 -22.021 1.00 93.94 234 PHE A CA 1
ATOM 1908 C C . PHE A 1 234 ? 6.545 2.985 -22.715 1.00 93.94 234 PHE A C 1
ATOM 1910 O O . PHE A 1 234 ? 6.352 2.914 -23.929 1.00 93.94 234 PHE A O 1
ATOM 1917 N N . ASN A 1 235 ? 6.048 3.989 -21.986 1.00 91.88 235 ASN A N 1
ATOM 1918 C CA . ASN A 1 235 ? 5.195 5.033 -22.553 1.00 91.88 235 ASN A CA 1
ATOM 1919 C C . ASN A 1 235 ? 5.912 5.854 -23.642 1.00 91.88 235 ASN A C 1
ATOM 1921 O O . ASN A 1 235 ? 5.324 6.114 -24.694 1.00 91.88 235 ASN A O 1
ATOM 1925 N N . ILE A 1 236 ? 7.189 6.202 -23.434 1.00 92.50 236 ILE A N 1
ATOM 1926 C CA . ILE A 1 236 ? 8.021 6.878 -24.442 1.00 92.50 236 ILE A CA 1
ATOM 1927 C C . ILE A 1 236 ? 8.150 6.013 -25.699 1.00 92.50 236 ILE A C 1
ATOM 1929 O O . ILE A 1 236 ? 7.997 6.527 -26.806 1.00 92.50 236 ILE A O 1
ATOM 1933 N N . GLN A 1 237 ? 8.388 4.707 -25.557 1.00 93.88 237 GLN A N 1
ATOM 1934 C CA . GLN A 1 237 ? 8.520 3.817 -26.711 1.00 93.88 237 GLN A CA 1
ATOM 1935 C C . GLN A 1 237 ? 7.212 3.641 -27.482 1.00 93.88 237 GLN A C 1
ATOM 1937 O O . GLN A 1 237 ? 7.228 3.733 -28.707 1.00 93.88 237 GLN A O 1
ATOM 1942 N N . ILE A 1 238 ? 6.081 3.451 -26.798 1.00 93.56 238 ILE A N 1
ATOM 1943 C CA . ILE A 1 238 ? 4.765 3.354 -27.449 1.00 93.56 238 ILE A CA 1
ATOM 1944 C C . ILE A 1 238 ? 4.393 4.672 -28.137 1.00 93.56 238 ILE A C 1
ATOM 1946 O O . ILE A 1 238 ? 3.935 4.666 -29.283 1.00 93.56 238 ILE A O 1
ATOM 1950 N N . SER A 1 239 ? 4.635 5.809 -27.483 1.00 92.38 239 SER A N 1
ATOM 1951 C CA . SER A 1 239 ? 4.399 7.133 -28.070 1.00 92.38 239 SER A CA 1
ATOM 1952 C C . SER A 1 239 ? 5.300 7.379 -29.283 1.00 92.38 239 SER A C 1
ATOM 1954 O O . SER A 1 239 ? 4.825 7.860 -30.312 1.00 92.38 239 SER A O 1
ATOM 1956 N N . GLY A 1 240 ? 6.574 6.984 -29.203 1.00 94.12 240 GLY A N 1
ATOM 1957 C CA . GLY A 1 240 ? 7.536 7.067 -30.302 1.00 94.12 240 GLY A CA 1
ATOM 1958 C C . GLY A 1 240 ? 7.150 6.188 -31.492 1.00 94.12 240 GLY A C 1
ATOM 1959 O O . GLY A 1 240 ? 7.092 6.680 -32.617 1.00 94.12 240 GLY A O 1
ATOM 1960 N N . LEU A 1 241 ? 6.795 4.922 -31.253 1.00 95.44 241 LEU A N 1
ATOM 1961 C CA . LEU A 1 241 ? 6.278 4.009 -32.281 1.00 95.44 241 LEU A CA 1
ATOM 1962 C C . LEU A 1 241 ? 5.017 4.569 -32.941 1.00 95.44 241 LEU A C 1
ATOM 1964 O O . LEU A 1 241 ? 4.908 4.572 -34.164 1.00 95.44 241 LEU A O 1
ATOM 1968 N N . THR A 1 242 ? 4.091 5.108 -32.147 1.00 93.62 242 THR A N 1
ATOM 1969 C CA . THR A 1 242 ? 2.862 5.728 -32.659 1.00 93.62 242 THR A CA 1
ATOM 1970 C C . THR A 1 242 ? 3.166 6.958 -33.517 1.00 93.62 242 THR A C 1
ATOM 1972 O O . THR A 1 242 ? 2.532 7.153 -34.554 1.00 93.62 242 THR A O 1
ATOM 1975 N N . ALA A 1 243 ? 4.137 7.785 -33.124 1.00 93.50 243 ALA A N 1
ATOM 1976 C CA . ALA A 1 243 ? 4.568 8.938 -33.911 1.00 93.50 243 ALA A CA 1
ATOM 1977 C C . ALA A 1 243 ? 5.208 8.516 -35.244 1.00 93.50 243 ALA A C 1
ATOM 1979 O O . ALA A 1 243 ? 4.872 9.086 -36.280 1.00 93.50 243 ALA A O 1
ATOM 1980 N N . MET A 1 244 ? 6.060 7.487 -35.237 1.00 94.81 244 MET A N 1
ATOM 1981 C CA . MET A 1 244 ? 6.666 6.943 -36.459 1.00 94.81 244 MET A CA 1
ATOM 1982 C C . MET A 1 244 ? 5.625 6.300 -37.391 1.00 94.81 244 MET A C 1
ATOM 1984 O O . MET A 1 244 ? 5.676 6.508 -38.598 1.00 94.81 244 MET A O 1
ATOM 1988 N N . LEU A 1 245 ? 4.620 5.599 -36.852 1.00 94.06 245 LEU A N 1
ATOM 1989 C CA . LEU A 1 245 ? 3.506 5.077 -37.656 1.00 94.06 245 LEU A CA 1
ATOM 1990 C C . LEU A 1 245 ? 2.714 6.200 -38.336 1.00 94.06 245 LEU A C 1
ATOM 1992 O O . LEU A 1 245 ? 2.316 6.058 -39.488 1.00 94.06 245 LEU A O 1
ATOM 1996 N N . ARG A 1 246 ? 2.504 7.334 -37.655 1.00 93.81 246 ARG A N 1
ATOM 1997 C CA . ARG A 1 246 ? 1.866 8.509 -38.272 1.00 93.81 246 ARG A CA 1
ATOM 1998 C C . ARG A 1 246 ? 2.737 9.104 -39.378 1.00 93.81 246 ARG A C 1
ATOM 2000 O O . ARG A 1 246 ? 2.191 9.442 -40.425 1.00 93.81 246 ARG A O 1
ATOM 2007 N N . LEU A 1 247 ? 4.057 9.155 -39.181 1.00 94.75 247 LEU A N 1
ATOM 2008 C CA . LEU A 1 247 ? 5.013 9.608 -40.196 1.00 94.75 247 LEU A CA 1
ATOM 2009 C C . LEU A 1 247 ? 4.872 8.788 -41.487 1.00 94.75 247 LEU A C 1
ATOM 2011 O O . LEU A 1 247 ? 4.737 9.371 -42.557 1.00 94.75 247 LEU A O 1
ATOM 2015 N N . PHE A 1 248 ? 4.783 7.456 -41.394 1.00 92.19 248 PHE A N 1
ATOM 2016 C CA . PHE A 1 248 ? 4.600 6.579 -42.564 1.00 92.19 248 PHE A CA 1
ATOM 2017 C C . PHE A 1 248 ? 3.279 6.790 -43.313 1.00 92.19 248 PHE A C 1
ATOM 2019 O O . PHE A 1 248 ? 3.198 6.511 -44.504 1.00 92.19 248 PHE A O 1
ATOM 2026 N N . VAL A 1 249 ? 2.252 7.302 -42.633 1.00 93.25 249 VAL A N 1
ATOM 2027 C CA . VAL A 1 249 ? 0.944 7.630 -43.227 1.00 93.25 249 VAL A CA 1
ATOM 2028 C C . VAL A 1 249 ? 0.900 9.079 -43.747 1.00 93.25 249 VAL A C 1
ATOM 2030 O O . VAL A 1 249 ? -0.108 9.495 -44.312 1.00 93.25 249 VAL A O 1
ATOM 2033 N N . GLY A 1 250 ? 1.959 9.875 -43.563 1.00 93.19 250 GLY A N 1
ATOM 2034 C CA . GLY A 1 250 ? 1.952 11.297 -43.926 1.00 93.19 250 GLY A CA 1
ATOM 2035 C C . GLY A 1 250 ? 1.142 12.156 -42.952 1.00 93.19 250 GLY A C 1
ATOM 2036 O O . GLY A 1 250 ? 0.456 13.095 -43.352 1.00 93.19 250 GLY A O 1
ATOM 2037 N N . ARG A 1 251 ? 1.142 11.803 -41.661 1.00 93.56 251 ARG A N 1
ATOM 2038 C CA . ARG A 1 251 ? 0.388 12.496 -40.605 1.00 93.56 251 ARG A CA 1
ATOM 2039 C C . ARG A 1 251 ? 1.304 12.967 -39.476 1.00 93.56 251 ARG A C 1
ATOM 2041 O O . ARG A 1 251 ? 2.209 12.248 -39.058 1.00 93.56 251 ARG A O 1
ATOM 2048 N N . LYS A 1 252 ? 1.012 14.134 -38.900 1.00 93.56 252 LYS A N 1
ATOM 2049 C CA . LYS A 1 252 ? 1.746 14.737 -37.776 1.00 93.56 252 LYS A CA 1
ATOM 2050 C C . LYS A 1 252 ? 0.785 15.180 -36.677 1.00 93.56 252 LYS A C 1
ATOM 2052 O O . LYS A 1 252 ? -0.264 15.745 -36.955 1.00 93.56 252 LYS A O 1
ATOM 2057 N N . TYR A 1 253 ? 1.144 14.953 -35.414 1.00 92.31 253 TYR A N 1
ATOM 2058 C CA . TYR A 1 253 ? 0.392 15.536 -34.301 1.00 92.31 253 TYR A CA 1
ATOM 2059 C C . TYR A 1 253 ? 0.764 17.003 -34.104 1.00 92.31 253 TYR A C 1
ATOM 2061 O O . TYR A 1 253 ? 1.947 17.325 -33.966 1.00 92.31 253 TYR A O 1
ATOM 2069 N N . ASN A 1 254 ? -0.239 17.868 -34.040 1.00 92.00 254 ASN A N 1
ATOM 2070 C CA . ASN A 1 254 ? -0.077 19.281 -33.758 1.00 92.00 254 ASN A CA 1
ATOM 2071 C C . ASN A 1 254 ? -0.556 19.589 -32.330 1.00 92.00 254 ASN A C 1
ATOM 2073 O O . ASN A 1 254 ? -1.766 19.671 -32.102 1.00 92.00 254 ASN A O 1
ATOM 2077 N N . PRO A 1 255 ? 0.361 19.787 -31.365 1.00 90.31 255 PRO A N 1
ATOM 2078 C CA . PRO A 1 255 ? -0.014 20.053 -29.980 1.00 90.31 255 PRO A CA 1
ATOM 2079 C C . PRO A 1 255 ? -0.709 21.409 -29.797 1.00 90.31 255 PRO A C 1
ATOM 2081 O O . PRO A 1 255 ? -1.472 21.563 -28.852 1.00 90.31 255 PRO A O 1
ATOM 2084 N N . LEU A 1 256 ? -0.511 22.376 -30.704 1.00 92.88 256 LEU A N 1
ATOM 2085 C CA . LEU A 1 256 ? -1.168 23.688 -30.619 1.00 92.88 256 LEU A CA 1
ATOM 2086 C C . LEU A 1 256 ? -2.660 23.609 -30.958 1.00 92.88 256 LEU A C 1
ATOM 2088 O O . LEU A 1 256 ? -3.455 24.380 -30.432 1.00 92.88 256 LEU A O 1
ATOM 2092 N N . ARG A 1 257 ? -3.038 22.684 -31.849 1.00 89.81 257 ARG A N 1
ATOM 2093 C CA . ARG A 1 257 ? -4.428 22.477 -32.291 1.00 89.81 257 ARG A CA 1
ATOM 2094 C C . ARG A 1 257 ? -5.068 21.216 -31.710 1.00 89.81 257 ARG A C 1
ATOM 2096 O O . ARG A 1 257 ? -6.228 20.954 -32.004 1.00 89.81 257 ARG A O 1
ATOM 2103 N N . ASN A 1 258 ? -4.319 20.423 -30.935 1.00 91.25 258 ASN A N 1
ATOM 2104 C CA . ASN A 1 258 ? -4.705 19.083 -30.475 1.00 91.25 258 ASN A CA 1
ATOM 2105 C C . ASN A 1 258 ? -5.305 18.204 -31.596 1.00 91.25 258 ASN A C 1
ATOM 2107 O O . ASN A 1 258 ? -6.231 17.429 -31.366 1.00 91.25 258 ASN A O 1
ATOM 2111 N N . CYS A 1 259 ? -4.774 18.321 -32.818 1.00 91.94 259 CYS A N 1
ATOM 2112 C CA . CYS A 1 259 ? -5.272 17.625 -34.008 1.00 91.94 259 CYS A CA 1
ATOM 2113 C C . CYS A 1 259 ? -4.144 16.873 -34.733 1.00 91.94 259 CYS A C 1
ATOM 2115 O O . CYS A 1 259 ? -2.957 17.125 -34.505 1.00 91.94 259 CYS A O 1
ATOM 2117 N N . ILE A 1 260 ? -4.515 15.921 -35.590 1.00 92.94 260 ILE A N 1
ATOM 2118 C CA . ILE A 1 260 ? -3.597 15.216 -36.486 1.00 92.94 260 ILE A CA 1
ATOM 2119 C C . ILE A 1 260 ? -3.706 15.857 -37.872 1.00 92.94 260 ILE A C 1
ATOM 2121 O O . ILE A 1 260 ? -4.720 15.694 -38.545 1.00 92.94 260 ILE A O 1
ATOM 2125 N N . ASP A 1 261 ? -2.647 16.544 -38.287 1.00 93.25 261 ASP A N 1
ATOM 2126 C CA . ASP A 1 261 ? -2.559 17.237 -39.572 1.00 93.25 261 ASP A CA 1
ATOM 2127 C C . ASP A 1 261 ? -1.881 16.334 -40.619 1.00 93.25 261 ASP A C 1
ATOM 2129 O O . ASP A 1 261 ? -1.015 15.516 -40.288 1.00 93.25 261 ASP A O 1
ATOM 2133 N N . SER A 1 262 ? -2.256 16.473 -41.892 1.00 92.56 262 SER A N 1
ATOM 2134 C CA . SER A 1 262 ? -1.511 15.879 -43.009 1.00 92.56 262 SER A CA 1
ATOM 2135 C C . SER A 1 262 ? -0.195 16.628 -43.223 1.00 92.56 262 SER A C 1
ATOM 2137 O O . SER A 1 262 ? -0.161 17.857 -43.157 1.00 92.56 262 SER A O 1
ATOM 2139 N N . CYS A 1 263 ? 0.885 15.903 -43.490 1.00 91.19 263 CYS A N 1
ATOM 2140 C CA . CYS A 1 263 ? 2.213 16.458 -43.719 1.00 91.19 263 CYS A CA 1
ATOM 2141 C C . CYS A 1 263 ? 2.907 15.646 -44.814 1.00 91.19 263 CYS A C 1
ATOM 2143 O O . CYS A 1 263 ? 2.928 14.416 -44.757 1.00 91.19 263 CYS A O 1
ATOM 2145 N N . GLU A 1 264 ? 3.452 16.333 -45.813 1.00 92.62 264 GLU A N 1
ATOM 2146 C CA . GLU A 1 264 ? 4.252 15.702 -46.859 1.00 92.62 264 GLU A CA 1
ATOM 2147 C C . GLU A 1 264 ? 5.676 15.493 -46.343 1.00 92.62 264 GLU A C 1
ATOM 2149 O O . GLU A 1 264 ? 6.310 16.435 -45.868 1.00 92.62 264 GLU A O 1
ATOM 2154 N N . TYR A 1 265 ? 6.158 14.252 -46.419 1.00 93.88 265 TYR A N 1
ATOM 2155 C CA . TYR A 1 265 ? 7.509 13.878 -46.011 1.00 93.88 265 TYR A CA 1
ATOM 2156 C C . TYR A 1 265 ? 8.344 13.506 -47.231 1.00 93.88 265 TYR A C 1
ATOM 2158 O O . TYR A 1 265 ? 7.884 12.812 -48.139 1.00 93.88 265 TYR A O 1
ATOM 2166 N N . THR A 1 266 ? 9.598 13.934 -47.230 1.00 95.62 266 THR A N 1
ATOM 2167 C CA . THR A 1 266 ? 10.591 13.538 -48.227 1.00 95.62 266 THR A CA 1
ATOM 2168 C C . THR A 1 266 ? 11.020 12.080 -48.030 1.00 95.62 266 THR A C 1
ATOM 2170 O O . THR A 1 266 ? 10.947 11.517 -46.935 1.00 95.62 266 THR A O 1
ATOM 2173 N N . ASN A 1 267 ? 11.562 11.462 -49.084 1.00 94.81 267 ASN A N 1
ATOM 2174 C CA . ASN A 1 267 ? 12.091 10.093 -49.011 1.00 94.81 267 ASN A CA 1
ATOM 2175 C C . ASN A 1 267 ? 13.197 9.936 -47.949 1.00 94.81 267 ASN A C 1
ATOM 2177 O O . ASN A 1 267 ? 13.321 8.879 -47.332 1.00 94.81 267 ASN A O 1
ATOM 2181 N N . GLN A 1 268 ? 13.994 10.987 -47.720 1.00 96.31 268 GLN A N 1
ATOM 2182 C CA . GLN A 1 268 ? 15.058 10.986 -46.713 1.00 96.31 268 GLN A CA 1
ATOM 2183 C C . GLN A 1 268 ? 14.484 10.943 -45.290 1.00 96.31 268 GLN A C 1
ATOM 2185 O O . GLN A 1 268 ? 14.944 10.153 -44.465 1.00 96.31 268 GLN A O 1
ATOM 2190 N N . GLU A 1 269 ? 13.444 11.729 -45.007 1.00 93.88 269 GLU A N 1
ATOM 2191 C CA . GLU A 1 269 ? 12.757 11.719 -43.708 1.00 93.88 269 GLU A CA 1
ATOM 2192 C C . GLU A 1 269 ? 12.074 10.375 -43.440 1.00 93.88 269 GLU A C 1
ATOM 2194 O O . GLU A 1 269 ? 12.166 9.840 -42.333 1.00 93.88 269 GLU A O 1
ATOM 2199 N N . LEU A 1 270 ? 11.451 9.788 -44.466 1.00 95.12 270 LEU A N 1
ATOM 2200 C CA . LEU A 1 270 ? 10.828 8.470 -44.373 1.00 95.12 270 LEU A CA 1
ATOM 2201 C C . LEU A 1 270 ? 11.854 7.367 -44.068 1.00 95.12 270 LEU A C 1
ATOM 2203 O O . LEU A 1 270 ? 11.597 6.475 -43.251 1.00 95.12 270 LEU A O 1
ATOM 2207 N N . PHE A 1 271 ? 13.041 7.450 -44.674 1.00 95.69 271 PHE A N 1
ATOM 2208 C CA . PHE A 1 271 ? 14.145 6.532 -44.402 1.00 95.69 271 PHE A CA 1
ATOM 2209 C C . PHE A 1 271 ? 14.621 6.629 -42.946 1.00 95.69 271 PHE A C 1
ATOM 2211 O O . PHE A 1 271 ? 14.707 5.608 -42.259 1.00 95.69 271 PHE A O 1
ATOM 2218 N N . VAL A 1 272 ? 14.850 7.845 -42.435 1.00 95.62 272 VAL A N 1
ATOM 2219 C CA . VAL A 1 272 ? 15.227 8.062 -41.025 1.00 95.62 272 VAL A CA 1
ATOM 2220 C C . VAL A 1 272 ? 14.139 7.541 -40.082 1.00 95.62 272 VAL A C 1
ATOM 2222 O O . VAL A 1 272 ? 14.450 6.843 -39.114 1.00 95.62 272 VAL A O 1
ATOM 2225 N N . GLY A 1 273 ? 12.865 7.805 -40.390 1.00 95.44 273 GLY A N 1
ATOM 2226 C CA . GLY A 1 273 ? 11.724 7.283 -39.637 1.00 95.44 273 GLY A CA 1
ATOM 2227 C C . GLY A 1 273 ? 11.685 5.753 -39.602 1.00 95.44 273 GLY A C 1
ATOM 2228 O O . GLY A 1 273 ? 11.414 5.169 -38.556 1.00 95.44 273 GLY A O 1
ATOM 2229 N N . THR A 1 274 ? 12.035 5.092 -40.707 1.00 95.25 274 THR A N 1
ATOM 2230 C CA . THR A 1 274 ? 12.118 3.623 -40.797 1.00 95.25 274 THR A CA 1
ATOM 2231 C C . THR A 1 274 ? 13.220 3.061 -39.898 1.00 95.25 274 THR A C 1
ATOM 2233 O O . THR A 1 274 ? 12.983 2.118 -39.136 1.00 95.25 274 THR A O 1
ATOM 2236 N N . VAL A 1 275 ? 14.411 3.664 -39.909 1.00 96.31 275 VAL A N 1
ATOM 2237 C CA . VAL A 1 275 ? 15.515 3.269 -39.015 1.00 96.31 275 VAL A CA 1
ATOM 2238 C C . VAL A 1 275 ? 15.139 3.491 -37.545 1.00 96.31 275 VAL A C 1
ATOM 2240 O O . VAL A 1 275 ? 15.305 2.594 -36.720 1.00 96.31 275 VAL A O 1
ATOM 2243 N N . ALA A 1 276 ? 14.563 4.643 -37.199 1.00 95.81 276 ALA A N 1
ATOM 2244 C CA . ALA A 1 276 ? 14.123 4.919 -35.831 1.00 95.81 276 ALA A CA 1
ATOM 2245 C C . ALA A 1 276 ? 13.009 3.958 -35.369 1.00 95.81 276 ALA A C 1
ATOM 2247 O O . ALA A 1 276 ? 13.067 3.431 -34.256 1.00 95.81 276 ALA A O 1
ATOM 2248 N N . PHE A 1 277 ? 12.023 3.688 -36.230 1.00 96.44 277 PHE A N 1
ATOM 2249 C CA . PHE A 1 277 ? 10.927 2.757 -35.960 1.00 96.44 277 PHE A CA 1
ATOM 2250 C C . PHE A 1 277 ? 11.446 1.348 -35.686 1.00 96.44 277 PHE A C 1
ATOM 2252 O O . PHE A 1 277 ? 11.081 0.747 -34.678 1.00 96.44 277 PHE A O 1
ATOM 2259 N N . THR A 1 278 ? 12.325 0.836 -36.551 1.00 95.06 278 THR A N 1
ATOM 2260 C CA . THR A 1 278 ? 12.922 -0.496 -36.372 1.00 95.06 278 THR A CA 1
ATOM 2261 C C . THR A 1 278 ? 13.718 -0.596 -35.075 1.00 95.06 278 THR A C 1
ATOM 2263 O O . THR A 1 278 ? 13.547 -1.573 -34.348 1.00 95.06 278 THR A O 1
ATOM 2266 N N . ILE A 1 279 ? 14.513 0.418 -34.715 1.00 94.75 279 ILE A N 1
ATOM 2267 C CA . ILE A 1 279 ? 15.233 0.445 -33.432 1.00 94.75 279 ILE A CA 1
ATOM 2268 C C . ILE A 1 279 ? 14.250 0.400 -32.254 1.00 94.75 279 ILE A C 1
ATOM 2270 O O . ILE A 1 279 ? 14.396 -0.446 -31.372 1.00 94.75 279 ILE A O 1
ATOM 2274 N N . LEU A 1 280 ? 13.233 1.269 -32.234 1.00 94.88 280 LEU A N 1
ATOM 2275 C CA . LEU A 1 280 ? 12.241 1.299 -31.153 1.00 94.88 280 LEU A CA 1
ATOM 2276 C C . LEU A 1 280 ? 11.480 -0.027 -31.039 1.00 94.88 280 LEU A C 1
ATOM 2278 O O . LEU A 1 280 ? 11.316 -0.541 -29.933 1.00 94.88 280 LEU A O 1
ATOM 2282 N N . LEU A 1 281 ? 11.072 -0.605 -32.171 1.00 94.19 281 LEU A N 1
ATOM 2283 C CA . LEU A 1 281 ? 10.356 -1.878 -32.225 1.00 94.19 281 LEU A CA 1
ATOM 2284 C C . LEU A 1 281 ? 11.210 -3.035 -31.690 1.00 94.19 281 LEU A C 1
ATOM 2286 O O . LEU A 1 281 ? 10.706 -3.870 -30.946 1.00 94.19 281 LEU A O 1
ATOM 2290 N N . LEU A 1 282 ? 12.505 -3.073 -32.020 1.00 93.06 282 LEU A N 1
ATOM 2291 C CA . LEU A 1 282 ? 13.429 -4.111 -31.546 1.00 93.06 282 LEU A CA 1
ATOM 2292 C C . LEU A 1 282 ? 13.810 -3.954 -30.065 1.00 93.06 282 LEU A C 1
ATOM 2294 O O . LEU A 1 282 ? 14.204 -4.933 -29.428 1.00 93.06 282 LEU A O 1
ATOM 2298 N N . LEU A 1 283 ? 13.706 -2.746 -29.502 1.00 94.44 283 LEU A N 1
ATOM 2299 C CA . LEU A 1 283 ? 13.934 -2.487 -28.074 1.00 94.44 283 LEU A CA 1
ATOM 2300 C C . LEU A 1 283 ? 12.680 -2.703 -27.212 1.00 94.44 283 LEU A C 1
ATOM 2302 O O . LEU A 1 283 ? 12.811 -2.912 -26.002 1.00 94.44 283 LEU A O 1
ATOM 2306 N N . LEU A 1 284 ? 11.489 -2.669 -27.817 1.00 93.38 284 LEU A N 1
ATOM 2307 C CA . LEU A 1 284 ? 10.202 -2.776 -27.125 1.00 93.38 284 LEU A CA 1
ATOM 2308 C C . LEU A 1 284 ? 10.029 -4.069 -26.307 1.00 93.38 284 LEU A C 1
ATOM 2310 O O . LEU A 1 284 ? 9.579 -3.972 -25.167 1.00 93.38 284 LEU A O 1
ATOM 2314 N N . PRO A 1 285 ? 10.403 -5.274 -26.787 1.00 93.00 285 PRO A N 1
ATOM 2315 C CA . PRO A 1 285 ? 10.246 -6.492 -25.991 1.00 93.00 285 PRO A CA 1
ATOM 2316 C C . PRO A 1 285 ? 11.022 -6.439 -24.672 1.00 93.00 285 PRO A C 1
ATOM 2318 O O . PRO A 1 285 ? 10.549 -6.937 -23.651 1.00 93.00 285 PRO A O 1
ATOM 2321 N N . THR A 1 286 ? 12.198 -5.799 -24.678 1.00 93.94 286 THR A N 1
ATOM 2322 C CA . THR A 1 286 ? 13.009 -5.636 -23.471 1.00 93.94 286 THR A CA 1
ATOM 2323 C C . THR A 1 286 ? 12.298 -4.730 -22.472 1.00 93.94 286 THR A C 1
ATOM 2325 O O . THR A 1 286 ? 12.100 -5.144 -21.336 1.00 93.94 286 THR A O 1
ATOM 2328 N N . THR A 1 287 ? 11.869 -3.526 -22.863 1.00 93.94 287 THR A N 1
ATOM 2329 C CA . THR A 1 287 ? 11.182 -2.611 -21.926 1.00 93.94 287 THR A CA 1
ATOM 2330 C C . THR A 1 287 ? 9.871 -3.184 -21.417 1.00 93.94 287 THR A C 1
ATOM 2332 O O . THR A 1 287 ? 9.592 -3.064 -20.227 1.00 93.94 287 THR A O 1
ATOM 2335 N N . LEU A 1 288 ? 9.104 -3.839 -22.292 1.00 93.00 288 LEU A N 1
ATOM 2336 C CA . LEU A 1 288 ? 7.827 -4.451 -21.959 1.00 93.00 288 LEU A CA 1
ATOM 2337 C C . LEU A 1 288 ? 8.000 -5.498 -20.860 1.00 93.00 288 LEU A C 1
ATOM 2339 O O . LEU A 1 288 ? 7.209 -5.527 -19.922 1.00 93.00 288 LEU A O 1
ATOM 2343 N N . MET A 1 289 ? 9.049 -6.321 -20.932 1.00 93.38 289 MET A N 1
ATOM 2344 C CA . MET A 1 289 ? 9.273 -7.356 -19.927 1.00 93.38 289 MET A CA 1
ATOM 2345 C C . MET A 1 289 ? 9.594 -6.765 -18.544 1.00 93.38 289 MET A C 1
ATOM 2347 O O . MET A 1 289 ? 8.976 -7.162 -17.556 1.00 93.38 289 MET A O 1
ATOM 2351 N N . TYR A 1 290 ? 10.480 -5.764 -18.459 1.00 94.12 290 TYR A N 1
ATOM 2352 C CA . TYR A 1 290 ? 10.718 -5.056 -17.190 1.00 94.12 290 TYR A CA 1
ATOM 2353 C C . TYR A 1 290 ? 9.447 -4.355 -16.697 1.00 94.12 290 TYR A C 1
ATOM 2355 O O . TYR A 1 290 ? 9.102 -4.453 -15.521 1.00 94.12 290 TYR A O 1
ATOM 2363 N N . TYR A 1 291 ? 8.719 -3.687 -17.592 1.00 94.12 291 TYR A N 1
ATOM 2364 C CA . TYR A 1 291 ? 7.478 -3.005 -17.251 1.00 94.12 291 TYR A CA 1
ATOM 2365 C C . TYR A 1 291 ? 6.445 -3.956 -16.638 1.00 94.12 291 TYR A C 1
ATOM 2367 O O . TYR A 1 291 ? 5.933 -3.665 -15.559 1.00 94.12 291 TYR A O 1
ATOM 2375 N N . ILE A 1 292 ? 6.181 -5.107 -17.262 1.00 92.81 292 ILE A N 1
ATOM 2376 C CA . ILE A 1 292 ? 5.212 -6.092 -16.760 1.00 92.81 292 ILE A CA 1
ATOM 2377 C C . ILE A 1 292 ? 5.621 -6.597 -15.375 1.00 92.81 292 ILE A C 1
ATOM 2379 O O . ILE A 1 292 ? 4.804 -6.578 -14.455 1.00 92.81 292 ILE A O 1
ATOM 2383 N N . VAL A 1 293 ? 6.881 -7.006 -15.204 1.00 93.81 293 VAL A N 1
ATOM 2384 C CA . VAL A 1 293 ? 7.369 -7.554 -13.930 1.00 93.81 293 VAL A CA 1
ATOM 2385 C C . VAL A 1 293 ? 7.206 -6.546 -12.791 1.00 93.81 293 VAL A C 1
ATOM 2387 O O . VAL A 1 293 ? 6.623 -6.873 -11.758 1.00 93.81 293 VAL A O 1
ATOM 2390 N N . PHE A 1 294 ? 7.656 -5.305 -12.973 1.00 93.94 294 PHE A N 1
ATOM 2391 C CA . PHE A 1 294 ? 7.574 -4.291 -11.917 1.00 93.94 294 PHE A CA 1
ATOM 2392 C C . PHE A 1 294 ? 6.161 -3.723 -11.725 1.00 93.94 294 PHE A C 1
ATOM 2394 O O . PHE A 1 294 ? 5.808 -3.309 -10.621 1.00 93.94 294 PHE A O 1
ATOM 2401 N N . THR A 1 295 ? 5.309 -3.790 -12.749 1.00 92.88 295 THR A N 1
ATOM 2402 C CA . THR A 1 295 ? 3.871 -3.521 -12.605 1.00 92.88 295 THR A CA 1
ATOM 2403 C C . THR A 1 295 ? 3.196 -4.578 -11.735 1.00 92.88 295 THR A C 1
ATOM 2405 O O . THR A 1 295 ? 2.385 -4.224 -10.882 1.00 92.88 295 THR A O 1
ATOM 2408 N N . MET A 1 296 ? 3.560 -5.859 -11.870 1.00 92.06 296 MET A N 1
ATOM 2409 C CA . MET A 1 296 ? 3.032 -6.917 -10.997 1.00 92.06 296 MET A CA 1
ATOM 2410 C C . MET A 1 296 ? 3.397 -6.678 -9.528 1.00 92.06 296 MET A C 1
ATOM 2412 O O . MET A 1 296 ? 2.530 -6.798 -8.664 1.00 92.06 296 MET A O 1
ATOM 2416 N N . PHE A 1 297 ? 4.634 -6.253 -9.240 1.00 92.69 297 PHE A N 1
ATOM 2417 C CA . PHE A 1 297 ? 5.006 -5.822 -7.886 1.00 92.69 297 PHE A CA 1
ATOM 2418 C C . PHE A 1 297 ? 4.143 -4.655 -7.402 1.00 92.69 297 PHE A C 1
ATOM 2420 O O . PHE A 1 297 ? 3.623 -4.712 -6.291 1.00 92.69 297 PHE A O 1
ATOM 2427 N N . ARG A 1 298 ? 3.931 -3.622 -8.229 1.00 92.81 298 ARG A N 1
ATOM 2428 C CA . ARG A 1 298 ? 3.086 -2.475 -7.858 1.00 92.81 298 ARG A CA 1
ATOM 2429 C C . ARG A 1 298 ? 1.642 -2.883 -7.555 1.00 92.81 298 ARG A C 1
ATOM 2431 O O . ARG A 1 298 ? 1.074 -2.420 -6.572 1.00 92.81 298 ARG A O 1
ATOM 2438 N N . VAL A 1 299 ? 1.048 -3.752 -8.367 1.00 90.94 299 VAL A N 1
ATOM 2439 C CA . VAL A 1 299 ? -0.324 -4.231 -8.138 1.00 90.94 299 VAL A CA 1
ATOM 2440 C C . VAL A 1 299 ? -0.404 -5.058 -6.854 1.00 90.94 299 VAL A C 1
ATOM 2442 O O . VAL A 1 299 ? -1.340 -4.877 -6.078 1.00 90.94 299 VAL A O 1
ATOM 2445 N N . LEU A 1 300 ? 0.586 -5.915 -6.587 1.00 92.06 300 LEU A N 1
ATOM 2446 C CA . LEU A 1 300 ? 0.630 -6.719 -5.365 1.00 92.06 300 LEU A CA 1
ATOM 2447 C C . LEU A 1 300 ? 0.740 -5.850 -4.103 1.00 92.06 300 LEU A C 1
ATOM 2449 O O . LEU A 1 300 ? 0.071 -6.130 -3.109 1.00 92.06 300 LEU A O 1
ATOM 2453 N N . THR A 1 301 ? 1.543 -4.784 -4.138 1.00 92.19 301 THR A N 1
ATOM 2454 C CA . THR A 1 301 ? 1.707 -3.885 -2.985 1.00 92.19 301 THR A CA 1
ATOM 2455 C C . THR A 1 301 ? 0.451 -3.065 -2.717 1.00 92.19 301 THR A C 1
ATOM 2457 O O . THR A 1 301 ? 0.014 -3.002 -1.569 1.00 92.19 301 THR A O 1
ATOM 2460 N N . ILE A 1 302 ? -0.196 -2.537 -3.762 1.00 91.19 302 ILE A N 1
ATOM 2461 C CA . ILE A 1 302 ? -1.501 -1.863 -3.639 1.00 91.19 302 ILE A CA 1
ATOM 2462 C C . ILE A 1 302 ? -2.558 -2.827 -3.088 1.00 91.19 302 ILE A C 1
ATOM 2464 O O . ILE A 1 302 ? -3.330 -2.454 -2.206 1.00 91.19 302 ILE A O 1
ATOM 2468 N N . LEU A 1 303 ? -2.594 -4.076 -3.567 1.00 91.88 303 LEU A N 1
ATOM 2469 C CA . LEU A 1 303 ? -3.543 -5.078 -3.079 1.00 91.88 303 LEU A CA 1
ATOM 2470 C C . LEU A 1 303 ? -3.344 -5.360 -1.584 1.00 91.88 303 LEU A C 1
ATOM 2472 O O . LEU A 1 303 ? -4.319 -5.397 -0.837 1.00 91.88 303 LEU A O 1
ATOM 2476 N N . ALA A 1 304 ? -2.099 -5.525 -1.136 1.00 93.00 304 ALA A N 1
ATOM 2477 C CA . ALA A 1 304 ? -1.792 -5.736 0.276 1.00 93.00 304 ALA A CA 1
ATOM 2478 C C . ALA A 1 304 ? -2.227 -4.540 1.147 1.00 93.00 304 ALA A C 1
ATOM 2480 O O . ALA A 1 304 ? -2.876 -4.736 2.176 1.00 93.00 304 ALA A O 1
ATOM 2481 N N . GLN A 1 305 ? -1.960 -3.306 0.706 1.00 92.56 305 GLN A N 1
ATOM 2482 C CA . GLN A 1 305 ? -2.423 -2.087 1.387 1.00 92.56 305 GLN A CA 1
ATOM 2483 C C . GLN A 1 305 ? -3.949 -2.000 1.437 1.00 92.56 305 GLN A C 1
ATOM 2485 O O . GLN A 1 305 ? -4.524 -1.676 2.475 1.00 92.56 305 GLN A O 1
ATOM 2490 N N . TYR A 1 306 ? -4.623 -2.346 0.340 1.00 91.44 306 TYR A N 1
ATOM 2491 C CA . TYR A 1 306 ? -6.080 -2.380 0.284 1.00 91.44 306 TYR A CA 1
ATOM 2492 C C . TYR A 1 306 ? -6.666 -3.396 1.273 1.00 91.44 306 TYR A C 1
ATOM 2494 O O . TYR A 1 306 ? -7.632 -3.085 1.971 1.00 91.44 306 TYR A O 1
ATOM 2502 N N . VAL A 1 307 ? -6.074 -4.589 1.383 1.00 93.50 307 VAL A N 1
ATOM 2503 C CA . VAL A 1 307 ? -6.497 -5.607 2.359 1.00 93.50 307 VAL A CA 1
ATOM 2504 C C . VAL A 1 307 ? -6.346 -5.090 3.792 1.00 93.50 307 VAL A C 1
ATOM 2506 O O . VAL A 1 307 ? -7.282 -5.237 4.579 1.00 93.50 307 VAL A O 1
ATOM 2509 N N . LEU A 1 308 ? -5.230 -4.431 4.123 1.00 93.75 308 LEU A N 1
ATOM 2510 C CA . LEU A 1 308 ? -5.027 -3.811 5.439 1.00 93.75 308 LEU A CA 1
ATOM 2511 C C . LEU A 1 308 ? -6.055 -2.703 5.714 1.00 93.75 308 LEU A C 1
ATOM 2513 O O . LEU A 1 308 ? -6.682 -2.699 6.771 1.00 93.75 308 LEU A O 1
ATOM 2517 N N . ALA A 1 309 ? -6.308 -1.815 4.749 1.00 92.12 309 ALA A N 1
ATOM 2518 C CA . ALA A 1 309 ? -7.316 -0.760 4.877 1.00 92.12 309 ALA A CA 1
ATOM 2519 C C . ALA A 1 309 ? -8.735 -1.327 5.072 1.00 92.12 309 ALA A C 1
ATOM 2521 O O . ALA A 1 309 ? -9.518 -0.819 5.880 1.00 92.12 309 ALA A O 1
ATOM 2522 N N . ARG A 1 310 ? -9.071 -2.417 4.370 1.00 90.56 310 ARG A N 1
ATOM 2523 C CA . ARG A 1 310 ? -10.344 -3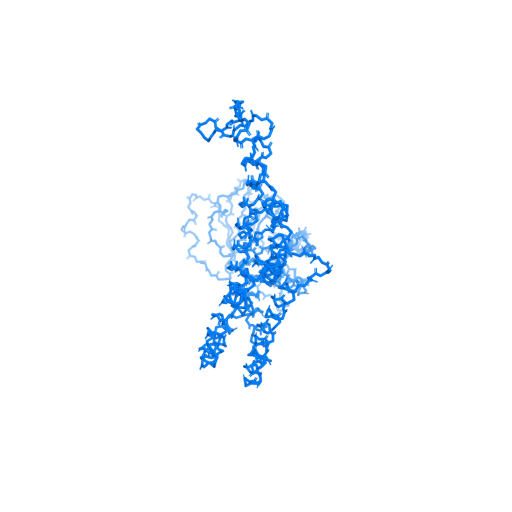.130 4.546 1.00 90.56 310 ARG A CA 1
ATOM 2524 C C . ARG A 1 310 ? -10.442 -3.800 5.909 1.00 90.56 310 ARG A C 1
ATOM 2526 O O . ARG A 1 310 ? -11.523 -3.771 6.493 1.00 90.56 310 ARG A O 1
ATOM 2533 N N . LEU A 1 311 ? -9.350 -4.363 6.419 1.00 91.19 311 LEU A N 1
ATOM 2534 C CA . LEU A 1 311 ? -9.289 -4.924 7.767 1.00 91.19 311 LEU A CA 1
ATOM 2535 C C . LEU A 1 311 ? -9.533 -3.834 8.818 1.00 91.19 311 LEU A C 1
ATOM 2537 O O . LEU A 1 311 ? -10.383 -4.022 9.686 1.00 91.19 311 LEU A O 1
ATOM 2541 N N . ILE A 1 312 ? -8.870 -2.680 8.696 1.00 92.06 312 ILE A N 1
ATOM 2542 C CA . ILE A 1 312 ? -9.065 -1.531 9.595 1.00 92.06 312 ILE A CA 1
ATOM 2543 C C . ILE A 1 312 ? -10.534 -1.098 9.598 1.00 92.06 312 ILE A C 1
ATOM 2545 O O . ILE A 1 312 ? -11.171 -1.043 10.652 1.00 92.06 312 ILE A O 1
ATOM 2549 N N . HIS A 1 313 ? -11.104 -0.865 8.414 1.00 89.81 313 HIS A N 1
ATOM 2550 C CA . HIS A 1 313 ? -12.506 -0.472 8.288 1.00 89.81 313 HIS A CA 1
ATOM 2551 C C . HIS A 1 313 ? -13.460 -1.535 8.844 1.00 89.81 313 HIS A C 1
ATOM 2553 O O . HIS A 1 313 ? -14.459 -1.201 9.482 1.00 89.81 313 HIS A O 1
ATOM 2559 N N . PHE A 1 314 ? -13.168 -2.820 8.629 1.00 88.06 314 PHE A N 1
ATOM 2560 C CA . PHE A 1 314 ? -13.971 -3.909 9.170 1.00 88.06 314 PHE A CA 1
ATOM 2561 C C . PHE A 1 314 ? -14.009 -3.853 10.698 1.00 88.06 314 PHE A C 1
ATOM 2563 O O . PHE A 1 314 ? -15.099 -3.785 11.257 1.00 88.06 314 PHE A O 1
ATOM 2570 N N . VAL A 1 315 ? -12.854 -3.781 11.367 1.00 88.69 315 VAL A N 1
ATOM 2571 C CA . VAL A 1 315 ? -12.775 -3.724 12.839 1.00 88.69 315 VAL A CA 1
ATOM 2572 C C . VAL A 1 315 ? -13.548 -2.520 13.395 1.00 88.69 315 VAL A C 1
ATOM 2574 O O . VAL A 1 315 ? -14.338 -2.673 14.326 1.00 88.69 315 VAL A O 1
ATOM 2577 N N . GLN A 1 316 ? -13.414 -1.343 12.777 1.00 85.75 316 GLN A N 1
ATOM 2578 C CA . GLN A 1 316 ? -14.061 -0.105 13.240 1.00 85.75 316 GLN A CA 1
ATOM 2579 C C . GLN A 1 316 ? -15.575 -0.034 12.961 1.00 85.75 316 GLN A C 1
ATOM 2581 O O . GLN A 1 316 ? -16.292 0.772 13.567 1.00 85.75 316 GLN A O 1
ATOM 2586 N N . THR A 1 317 ? -16.091 -0.848 12.037 1.00 83.94 317 THR A N 1
ATOM 2587 C CA . THR A 1 317 ? -17.519 -0.857 11.671 1.00 83.94 317 THR A CA 1
ATOM 2588 C C . THR A 1 317 ? -18.332 -1.956 12.337 1.00 83.94 317 THR A C 1
ATOM 2590 O O . THR A 1 317 ? -19.561 -1.960 12.206 1.00 83.94 317 THR A O 1
ATOM 2593 N N . LEU A 1 318 ? -17.694 -2.860 13.087 1.00 82.44 318 LEU A N 1
ATOM 2594 C CA . LEU A 1 318 ? -18.388 -3.954 13.759 1.00 82.44 318 LEU A CA 1
ATOM 2595 C C . LEU A 1 318 ? -19.438 -3.418 14.756 1.00 82.44 318 LEU A C 1
ATOM 2597 O O . LEU A 1 318 ? -19.106 -2.675 15.684 1.00 82.44 318 LEU A O 1
ATOM 2601 N N . PRO A 1 319 ? -20.724 -3.802 14.615 1.00 82.81 319 PRO A N 1
ATOM 2602 C CA . PRO A 1 319 ? -21.795 -3.341 15.488 1.00 82.81 319 PRO A CA 1
ATOM 2603 C C . PRO A 1 319 ? -21.850 -4.121 16.816 1.00 82.81 319 PRO A C 1
ATOM 2605 O O . PRO A 1 319 ? -22.901 -4.634 17.205 1.00 82.81 319 PRO A O 1
ATOM 2608 N N . LEU A 1 320 ? -20.713 -4.242 17.509 1.00 83.56 320 LEU A N 1
ATOM 2609 C CA . LEU A 1 320 ? -20.549 -5.089 18.697 1.00 83.56 320 LEU A CA 1
ATOM 2610 C C . LEU A 1 320 ? -21.485 -4.676 19.837 1.00 83.56 320 LEU A C 1
ATOM 2612 O O . LEU A 1 320 ? -22.042 -5.538 20.514 1.00 83.56 320 LEU A O 1
ATOM 2616 N N . TYR A 1 321 ? -21.729 -3.376 20.018 1.00 82.50 321 TYR A N 1
ATOM 2617 C CA . TYR A 1 321 ? -22.593 -2.890 21.099 1.00 82.50 321 TYR A CA 1
ATOM 2618 C C . TYR A 1 321 ? -24.055 -3.219 20.829 1.00 82.50 321 TYR A C 1
ATOM 2620 O O . TYR A 1 321 ? -24.781 -3.655 21.718 1.00 82.50 321 TYR A O 1
ATOM 2628 N N . VAL A 1 322 ? -24.481 -3.073 19.574 1.00 83.06 322 VAL A N 1
ATOM 2629 C CA . VAL A 1 322 ? -25.835 -3.435 19.143 1.00 83.06 322 VAL A CA 1
ATOM 2630 C C . VAL A 1 322 ? -26.047 -4.940 19.273 1.00 83.06 322 VAL A C 1
ATOM 2632 O O . VAL A 1 322 ? -27.095 -5.364 19.752 1.00 83.06 322 VAL A O 1
ATOM 2635 N N . ILE A 1 323 ? -25.051 -5.748 18.900 1.00 84.06 323 ILE A N 1
ATOM 2636 C CA . ILE A 1 323 ? -25.092 -7.207 19.060 1.00 84.06 323 ILE A CA 1
ATOM 2637 C C . ILE A 1 323 ? -25.194 -7.576 20.546 1.00 84.06 323 ILE A C 1
ATOM 2639 O O . ILE A 1 323 ? -26.059 -8.369 20.913 1.00 84.06 323 ILE A O 1
ATOM 2643 N N . MET A 1 324 ? -24.386 -6.962 21.416 1.00 84.19 324 MET A N 1
ATOM 2644 C CA . MET A 1 324 ? -24.432 -7.203 22.862 1.00 84.19 324 MET A CA 1
ATOM 2645 C C . MET A 1 324 ? -25.799 -6.836 23.459 1.00 84.19 324 MET A C 1
ATOM 2647 O O . MET A 1 324 ? -26.391 -7.621 24.204 1.00 84.19 324 MET A O 1
ATOM 2651 N N . LEU A 1 325 ? -26.343 -5.669 23.104 1.00 80.94 325 LEU A N 1
ATOM 2652 C CA . LEU A 1 325 ? -27.672 -5.241 23.544 1.00 80.94 325 LEU A CA 1
ATOM 2653 C C . LEU A 1 325 ? -28.775 -6.172 23.015 1.00 80.94 325 LEU A C 1
ATOM 2655 O O . LEU A 1 325 ? -29.777 -6.393 23.696 1.00 80.94 325 LEU A O 1
ATOM 2659 N N . TRP A 1 326 ? -28.600 -6.731 21.814 1.00 83.12 326 TRP A N 1
ATOM 2660 C CA . TRP A 1 326 ? -29.566 -7.643 21.203 1.00 83.12 326 TRP A CA 1
ATOM 2661 C C . TRP A 1 326 ? -29.561 -9.004 21.904 1.00 83.12 326 TRP A C 1
ATOM 2663 O O . TRP A 1 326 ? -30.631 -9.515 22.242 1.00 83.12 326 TRP A O 1
ATOM 2673 N N . ILE A 1 327 ? -28.374 -9.541 22.210 1.00 83.06 327 ILE A N 1
ATOM 2674 C CA . ILE A 1 327 ? -28.198 -10.784 22.978 1.00 83.06 327 ILE A CA 1
ATOM 2675 C C . ILE A 1 327 ? -28.785 -10.638 24.386 1.00 83.06 327 ILE A C 1
ATOM 2677 O O . ILE A 1 327 ? -29.534 -11.502 24.837 1.00 83.06 327 ILE A O 1
ATOM 2681 N N . THR A 1 328 ? -28.506 -9.520 25.062 1.00 81.31 328 THR A N 1
ATOM 2682 C CA . THR A 1 328 ? -29.020 -9.238 26.417 1.00 81.31 328 THR A CA 1
ATOM 2683 C C . THR A 1 328 ? -30.501 -8.844 26.434 1.00 81.31 328 THR A C 1
ATOM 2685 O O . THR A 1 328 ? -31.063 -8.623 27.504 1.00 81.31 328 THR A O 1
ATOM 2688 N N . ARG A 1 329 ? -31.157 -8.780 25.262 1.00 73.19 329 ARG A N 1
ATOM 2689 C CA . ARG A 1 329 ? -32.550 -8.337 25.073 1.00 73.19 329 ARG A CA 1
ATOM 2690 C C . ARG A 1 329 ? -32.844 -7.007 25.773 1.00 73.19 329 ARG A C 1
ATOM 2692 O O . ARG A 1 329 ? -33.897 -6.844 26.385 1.00 73.19 329 ARG A O 1
ATOM 2699 N N . SER A 1 330 ? -31.915 -6.060 25.666 1.00 72.50 330 SER A N 1
ATOM 2700 C CA . SER A 1 330 ? -32.035 -4.764 26.327 1.00 72.50 330 SER A CA 1
ATOM 2701 C C . SER A 1 330 ? -33.242 -3.973 25.801 1.00 72.50 330 SER A C 1
ATOM 2703 O O . SER A 1 330 ? -33.419 -3.888 24.579 1.00 72.50 330 SER A O 1
ATOM 2705 N N . PRO A 1 331 ? -34.011 -3.301 26.682 1.00 65.50 331 PRO A N 1
ATOM 2706 C CA . PRO A 1 331 ? -35.122 -2.429 26.282 1.00 65.50 331 PRO A CA 1
ATOM 2707 C C . PRO A 1 331 ? -34.672 -1.272 25.375 1.00 65.50 331 PRO A C 1
ATOM 2709 O O . PRO A 1 331 ? -35.479 -0.715 24.640 1.00 65.50 331 PRO A O 1
ATOM 2712 N N . LYS A 1 332 ? -33.370 -0.939 25.352 1.00 66.75 332 LYS A N 1
ATOM 2713 C CA . LYS A 1 332 ? -32.794 0.110 24.492 1.00 66.75 332 LYS A CA 1
ATOM 2714 C C . LYS A 1 332 ? -32.913 -0.176 22.990 1.00 66.75 332 LYS A C 1
ATOM 2716 O O . LYS A 1 332 ? -32.781 0.745 22.192 1.00 66.75 332 LYS A O 1
ATOM 2721 N N . LEU A 1 333 ? -33.104 -1.437 22.597 1.00 65.38 333 LEU A N 1
ATOM 2722 C CA . LEU A 1 333 ? -33.288 -1.848 21.198 1.00 65.38 333 LEU A CA 1
ATOM 2723 C C . LEU A 1 333 ? -34.754 -2.123 20.841 1.00 65.38 333 LEU A C 1
ATOM 2725 O O . LEU A 1 333 ? -35.037 -2.600 19.733 1.00 65.38 333 LEU A O 1
ATOM 2729 N N . ALA A 1 334 ? -35.673 -1.857 21.771 1.00 62.78 334 ALA A N 1
ATOM 2730 C CA . ALA A 1 334 ? -37.093 -1.991 21.520 1.00 62.78 334 ALA A CA 1
ATOM 2731 C C . ALA A 1 334 ? -37.509 -0.992 20.439 1.00 62.78 334 ALA A C 1
ATOM 2733 O O . ALA A 1 334 ? -37.230 0.202 20.527 1.00 62.78 334 ALA A O 1
ATOM 2734 N N . GLY A 1 335 ? -38.117 -1.505 19.375 1.00 63.38 335 GLY A N 1
ATOM 2735 C CA . GLY A 1 335 ? -38.503 -0.692 18.227 1.00 63.38 335 GLY A CA 1
ATOM 2736 C C . GLY A 1 335 ? -40.006 -0.547 18.056 1.00 63.38 335 GLY A C 1
ATOM 2737 O O . GLY A 1 335 ? -40.433 0.440 17.470 1.00 63.38 335 GLY A O 1
ATOM 2738 N N . GLU A 1 336 ? -40.786 -1.515 18.529 1.00 59.50 336 GLU A N 1
ATOM 2739 C CA . GLU A 1 336 ? -42.247 -1.489 18.480 1.00 59.50 336 GLU A CA 1
ATOM 2740 C C . GLU A 1 336 ? -42.789 -1.629 19.901 1.00 59.50 336 GLU A C 1
ATOM 2742 O O . GLU A 1 336 ? -42.322 -2.466 20.681 1.00 59.50 336 GLU A O 1
ATOM 2747 N N . ILE A 1 337 ? -43.747 -0.767 20.232 1.00 64.38 337 ILE A N 1
ATOM 2748 C CA . ILE A 1 337 ? -44.371 -0.667 21.545 1.00 64.38 337 ILE A CA 1
ATOM 2749 C C . ILE A 1 337 ? -45.830 -1.092 21.375 1.00 64.38 337 ILE A C 1
ATOM 2751 O O . ILE A 1 337 ? -46.569 -0.460 20.625 1.00 64.38 337 ILE A O 1
ATOM 2755 N N . TYR A 1 338 ? -46.243 -2.159 22.051 1.00 63.41 338 TYR A N 1
ATOM 2756 C CA . TYR A 1 338 ? -47.648 -2.549 22.161 1.00 63.41 338 TYR A CA 1
ATOM 2757 C C . TYR A 1 338 ? -48.183 -2.075 23.504 1.00 63.41 338 TYR A C 1
ATOM 2759 O O . TYR A 1 338 ? -47.615 -2.397 24.544 1.00 63.41 338 TYR A O 1
ATOM 2767 N N . ILE A 1 339 ? -49.264 -1.306 23.482 1.00 64.75 339 ILE A N 1
ATOM 2768 C CA . ILE A 1 339 ? -49.902 -0.761 24.679 1.00 64.75 339 ILE A CA 1
ATOM 2769 C C . ILE A 1 339 ? -51.248 -1.468 24.829 1.00 64.75 339 ILE A C 1
ATOM 2771 O O . ILE A 1 339 ? -52.064 -1.438 23.912 1.00 64.75 339 ILE A O 1
ATOM 2775 N N . GLU A 1 340 ? -51.448 -2.133 25.961 1.00 71.12 340 GLU A N 1
ATOM 2776 C CA . GLU A 1 340 ? -52.715 -2.742 26.369 1.00 71.12 340 GLU A CA 1
ATOM 2777 C C . GLU A 1 340 ? -53.302 -1.897 27.509 1.00 71.12 340 GLU A C 1
ATOM 2779 O O . GLU A 1 340 ? -52.628 -1.652 28.512 1.00 71.12 340 GLU A O 1
ATOM 2784 N N . GLU A 1 341 ? -54.540 -1.429 27.356 1.00 66.19 341 GLU A N 1
ATOM 2785 C CA . GLU A 1 341 ? -55.294 -0.781 28.432 1.00 66.19 341 GLU A CA 1
ATOM 2786 C C . GLU A 1 341 ? -55.819 -1.850 29.394 1.00 66.19 341 GLU A C 1
ATOM 2788 O O . GLU A 1 341 ? -56.342 -2.881 28.963 1.00 66.19 341 GLU A O 1
ATOM 2793 N N . GLN A 1 342 ? -55.635 -1.637 30.696 1.00 66.38 342 GLN A N 1
ATOM 2794 C CA . GLN A 1 342 ? -56.140 -2.533 31.727 1.00 66.38 342 GLN A CA 1
ATOM 2795 C C . GLN A 1 342 ? -57.260 -1.823 32.491 1.00 66.38 342 GLN A C 1
ATOM 2797 O O . GLN A 1 342 ? -57.012 -0.794 33.113 1.00 66.38 342 GLN A O 1
ATOM 2802 N N . GLU A 1 343 ? -58.475 -2.382 32.455 1.00 54.88 343 GLU A N 1
ATOM 2803 C CA . GLU A 1 343 ? -59.617 -1.858 33.211 1.00 54.88 343 GLU A CA 1
ATOM 2804 C C . GLU A 1 343 ? -59.296 -1.846 34.714 1.00 54.88 343 GLU A C 1
ATOM 2806 O O . GLU A 1 343 ? -59.041 -2.884 35.335 1.00 54.88 343 GLU A O 1
ATOM 2811 N N . SER A 1 344 ? -59.277 -0.646 35.289 1.00 49.66 344 SER A N 1
ATOM 2812 C CA . SER A 1 344 ? -59.130 -0.369 36.715 1.00 49.66 344 SER A CA 1
ATOM 2813 C C . SER A 1 344 ? -60.464 0.137 37.277 1.00 49.66 344 SER A C 1
ATOM 2815 O O . SER A 1 344 ? -61.252 0.780 36.590 1.00 49.66 344 SER A O 1
ATOM 2817 N N . ILE A 1 345 ? -60.736 -0.185 38.544 1.00 49.59 345 ILE A N 1
ATOM 2818 C CA . ILE A 1 345 ? -62.002 0.131 39.236 1.00 49.59 345 ILE A CA 1
ATOM 2819 C C . ILE A 1 345 ? -62.012 1.585 39.775 1.00 49.59 345 ILE A C 1
ATOM 2821 O O . ILE A 1 345 ? -63.056 2.103 40.160 1.00 49.59 345 ILE A O 1
ATOM 2825 N N . GLU A 1 346 ? -60.864 2.270 39.767 1.00 55.59 346 GLU A N 1
ATOM 2826 C CA . GLU A 1 346 ? -60.683 3.656 40.232 1.00 55.59 346 GLU A CA 1
ATOM 2827 C C . GLU A 1 346 ? -60.434 4.621 39.059 1.00 55.59 346 GLU A C 1
ATOM 2829 O O . GLU A 1 346 ? -60.072 4.193 37.966 1.00 55.59 346 GLU A O 1
ATOM 2834 N N . SER A 1 347 ? -60.588 5.934 39.282 1.00 56.06 347 SER A N 1
ATOM 2835 C CA . SER A 1 347 ? -60.452 7.030 38.297 1.00 56.06 347 SER A CA 1
ATOM 2836 C C . SER A 1 347 ? -59.022 7.260 37.768 1.00 56.06 347 SER A C 1
ATOM 2838 O O . SER A 1 347 ? -58.614 8.396 37.520 1.00 56.06 347 SER A O 1
ATOM 2840 N N . HIS A 1 348 ? -58.234 6.198 37.619 1.00 54.75 348 HIS A N 1
ATOM 2841 C CA . HIS A 1 348 ? -56.842 6.218 37.192 1.00 54.75 348 HIS A CA 1
ATOM 2842 C C . HIS A 1 348 ? -56.646 5.249 36.030 1.00 54.75 348 HIS A C 1
ATOM 2844 O O . HIS A 1 348 ? -56.884 4.051 36.164 1.00 54.75 348 HIS A O 1
ATOM 2850 N N . LEU A 1 349 ? -56.171 5.763 34.896 1.00 61.59 349 LEU A N 1
ATOM 2851 C CA . LEU A 1 349 ? -55.875 4.955 33.718 1.00 61.59 349 LEU A CA 1
ATOM 2852 C C . LEU A 1 349 ? -54.620 4.107 33.948 1.00 61.59 349 LEU A C 1
ATOM 2854 O O . LEU A 1 349 ? -53.552 4.648 34.247 1.00 61.59 349 LEU A O 1
ATOM 2858 N N . MET A 1 350 ? -54.738 2.792 33.757 1.00 58.72 350 MET A N 1
ATOM 2859 C CA . MET A 1 350 ? -53.622 1.856 33.861 1.00 58.72 350 MET A CA 1
ATOM 2860 C C . MET A 1 350 ? -53.232 1.320 32.478 1.00 58.72 350 MET A C 1
ATOM 2862 O O . MET A 1 350 ? -53.938 0.515 31.874 1.00 58.72 350 MET A O 1
ATOM 2866 N N . LEU A 1 351 ? -52.067 1.746 31.983 1.00 64.50 351 LEU A N 1
ATOM 2867 C CA . LEU A 1 351 ? -51.518 1.300 30.699 1.00 64.50 351 LEU A CA 1
ATOM 2868 C C . LEU A 1 351 ? -50.423 0.252 30.914 1.00 64.50 351 LEU A C 1
ATOM 2870 O O . LEU A 1 351 ? -49.454 0.492 31.643 1.00 64.50 351 LEU A O 1
ATOM 2874 N N . LYS A 1 352 ? -50.547 -0.897 30.243 1.00 65.38 352 LYS A N 1
ATOM 2875 C CA . LYS A 1 352 ? -49.529 -1.949 30.205 1.00 65.38 352 LYS A CA 1
ATOM 2876 C C . LYS A 1 352 ? -48.762 -1.879 28.893 1.00 65.38 352 LYS A C 1
ATOM 2878 O O . LYS A 1 352 ? -49.298 -2.143 27.822 1.00 65.38 352 LYS A O 1
ATOM 2883 N N . ILE A 1 353 ? -47.476 -1.568 28.984 1.00 65.25 353 ILE A N 1
ATOM 2884 C CA . ILE A 1 353 ? -46.609 -1.403 27.817 1.00 65.25 353 ILE A CA 1
ATOM 2885 C C . ILE A 1 353 ? -45.753 -2.664 27.617 1.00 65.25 353 ILE A C 1
ATOM 2887 O O . ILE A 1 353 ? -45.049 -3.091 28.534 1.00 65.25 353 ILE A O 1
ATOM 2891 N N . LYS A 1 354 ? -45.801 -3.260 26.419 1.00 66.00 354 LYS A N 1
ATOM 2892 C CA . LYS A 1 354 ? -44.956 -4.371 25.948 1.00 66.00 354 LYS A CA 1
ATOM 2893 C C . LYS A 1 354 ? -43.997 -3.884 24.859 1.00 66.00 354 LYS A C 1
ATOM 2895 O O . LYS A 1 354 ? -44.409 -3.250 23.893 1.00 66.00 354 LYS A O 1
ATOM 2900 N N . LEU A 1 355 ? -42.720 -4.233 24.990 1.00 65.12 355 LEU A N 1
ATOM 2901 C CA . LEU A 1 355 ? -41.642 -3.832 24.081 1.00 65.12 355 LEU A CA 1
ATOM 2902 C C . LEU A 1 355 ? -41.193 -5.010 23.205 1.00 65.12 355 LEU A C 1
ATOM 2904 O O . LEU A 1 355 ? -40.884 -6.083 23.729 1.00 65.12 355 LEU A O 1
ATOM 2908 N N . PHE A 1 356 ? -41.108 -4.807 21.886 1.00 65.88 356 PHE A N 1
ATOM 2909 C CA . PHE A 1 356 ? -40.599 -5.801 20.934 1.00 65.88 356 PHE A CA 1
ATOM 2910 C C . PHE A 1 356 ? -39.259 -5.383 20.315 1.00 65.88 356 PHE A C 1
ATOM 2912 O O . PHE A 1 356 ? -39.076 -4.252 19.852 1.00 65.88 356 PHE A O 1
ATOM 2919 N N . ASN A 1 357 ? -38.321 -6.334 20.261 1.00 67.31 357 ASN A N 1
ATOM 2920 C CA . ASN A 1 357 ? -36.996 -6.130 19.677 1.00 67.31 357 ASN A CA 1
ATOM 2921 C C . ASN A 1 357 ? -37.042 -6.252 18.149 1.00 67.31 357 ASN A C 1
ATOM 2923 O O . ASN A 1 357 ? -37.580 -7.217 17.605 1.00 67.31 357 ASN A O 1
ATOM 2927 N N . LYS A 1 358 ? -36.405 -5.308 17.446 1.00 70.94 358 LYS A N 1
ATOM 2928 C CA . LYS A 1 358 ? -36.241 -5.377 15.984 1.00 70.94 358 LYS A CA 1
ATOM 2929 C C . LYS A 1 358 ? -35.227 -6.462 15.571 1.00 70.94 358 LYS A C 1
ATOM 2931 O O . LYS A 1 358 ? -34.312 -6.783 16.334 1.00 70.94 358 LYS A O 1
ATOM 2936 N N . PRO A 1 359 ? -35.333 -7.013 14.344 1.00 78.31 359 PRO A N 1
ATOM 2937 C CA . PRO A 1 359 ? -34.374 -7.994 13.837 1.00 78.31 359 PRO A CA 1
ATOM 2938 C C . PRO A 1 359 ? -32.979 -7.378 13.640 1.00 78.31 359 PRO A C 1
ATOM 2940 O O . PRO A 1 359 ? -32.849 -6.255 13.141 1.00 78.31 359 PRO A O 1
ATOM 2943 N N . LEU A 1 360 ? -31.934 -8.151 13.961 1.00 75.69 360 LEU A N 1
ATOM 2944 C CA . LEU A 1 360 ? -30.533 -7.705 13.987 1.00 75.69 360 LEU A CA 1
ATOM 2945 C C . LEU A 1 360 ? -30.079 -7.052 12.671 1.00 75.69 360 LEU A C 1
ATOM 2947 O O . LEU A 1 360 ? -29.468 -5.989 12.694 1.00 75.69 360 LEU A O 1
ATOM 2951 N N . LYS A 1 361 ? -30.455 -7.617 11.515 1.00 77.69 361 LYS A N 1
ATOM 2952 C CA . LYS A 1 361 ? -30.088 -7.078 10.191 1.00 77.69 361 LYS A CA 1
ATOM 2953 C C . LYS A 1 361 ? -30.565 -5.635 9.981 1.00 77.69 361 LYS A C 1
ATOM 2955 O O . LYS A 1 361 ? -29.846 -4.832 9.393 1.00 77.69 361 LYS A O 1
ATOM 2960 N N . LYS A 1 362 ? -31.763 -5.288 10.473 1.00 73.62 362 LYS A N 1
ATOM 2961 C CA . LYS A 1 362 ? -32.267 -3.906 10.406 1.00 73.62 362 LYS A CA 1
ATOM 2962 C C . LYS A 1 362 ? -31.458 -3.006 11.342 1.00 73.62 362 LYS A C 1
ATOM 2964 O O . LYS A 1 362 ? -31.030 -1.937 10.922 1.00 73.62 362 LYS A O 1
ATOM 2969 N N . LEU A 1 363 ? -31.192 -3.457 12.570 1.00 73.31 363 LEU A N 1
ATOM 2970 C CA . LEU A 1 363 ? -30.422 -2.699 13.564 1.00 73.31 363 LEU A CA 1
ATOM 2971 C C . LEU A 1 363 ? -28.986 -2.401 13.097 1.00 73.31 363 LEU A C 1
ATOM 2973 O O . LEU A 1 363 ? -28.530 -1.269 13.235 1.00 73.31 363 LEU A O 1
ATOM 2977 N N . MET A 1 364 ? -28.309 -3.366 12.467 1.00 73.75 364 MET A N 1
ATOM 2978 C CA . MET A 1 364 ? -26.957 -3.178 11.920 1.00 73.75 364 MET A CA 1
ATOM 2979 C C . MET A 1 364 ? -26.900 -2.080 10.848 1.00 73.75 364 MET A C 1
ATOM 2981 O O . MET A 1 364 ? -25.922 -1.344 10.785 1.00 73.75 364 MET A O 1
ATOM 2985 N N . ASN A 1 365 ? -27.947 -1.933 10.030 1.00 71.75 365 ASN A N 1
ATOM 2986 C CA . ASN A 1 365 ? -28.013 -0.867 9.029 1.00 71.75 365 ASN A CA 1
ATOM 2987 C C . ASN A 1 365 ? -28.328 0.505 9.646 1.00 71.75 365 ASN A C 1
ATOM 2989 O O . ASN A 1 365 ? -27.775 1.504 9.194 1.00 71.75 365 ASN A O 1
ATOM 2993 N N . TYR A 1 366 ? -29.177 0.565 10.677 1.00 68.88 366 TYR A N 1
ATOM 2994 C CA . TYR A 1 366 ? -29.532 1.824 11.352 1.00 68.88 366 TYR A CA 1
ATOM 2995 C C . TYR A 1 366 ? -28.387 2.413 12.187 1.00 68.88 366 TYR A C 1
ATOM 2997 O O . TYR A 1 366 ? -28.264 3.636 12.302 1.00 68.88 366 TYR A O 1
ATOM 3005 N N . PHE A 1 367 ? -27.551 1.553 12.770 1.00 69.31 367 PHE A N 1
ATOM 3006 C CA . PHE A 1 367 ? -26.511 1.940 13.725 1.00 69.31 367 PHE A CA 1
ATOM 3007 C C . PHE A 1 367 ? -25.087 1.744 13.192 1.00 69.31 367 PHE A C 1
ATOM 3009 O O . PHE A 1 367 ? -24.169 1.524 13.981 1.00 69.31 367 PHE A O 1
ATOM 3016 N N . LYS A 1 368 ? -24.880 1.857 11.871 1.00 67.12 368 LYS A N 1
ATOM 3017 C CA . LYS A 1 368 ? -23.523 1.911 11.306 1.00 67.12 368 LYS A CA 1
ATOM 3018 C C . LYS A 1 368 ? -22.729 3.058 11.935 1.00 67.12 368 LYS A C 1
ATOM 3020 O O . LYS A 1 368 ? -23.260 4.155 12.135 1.00 67.12 368 LYS A O 1
ATOM 3025 N N . THR A 1 369 ? -21.470 2.781 12.258 1.00 65.62 369 THR A N 1
ATOM 3026 C CA . THR A 1 369 ? -20.541 3.784 12.780 1.00 65.62 369 THR A CA 1
ATOM 3027 C C . THR A 1 369 ? -20.200 4.802 11.687 1.00 65.62 369 THR A C 1
ATOM 3029 O O . THR A 1 369 ? -20.220 4.458 10.502 1.00 65.62 369 THR A O 1
ATOM 3032 N N . PRO A 1 370 ? -19.915 6.063 12.052 1.00 66.12 370 PRO A N 1
ATOM 3033 C CA . PRO A 1 370 ? -19.564 7.117 11.104 1.00 66.12 370 PRO A CA 1
ATOM 3034 C C . PRO A 1 370 ? -18.093 6.998 10.668 1.00 66.12 370 PRO A C 1
ATOM 3036 O O . PRO A 1 370 ? -17.319 7.935 10.824 1.00 66.12 370 PRO A O 1
ATOM 3039 N N . VAL A 1 371 ? -17.684 5.825 10.185 1.00 68.56 371 VAL A N 1
ATOM 3040 C CA . VAL A 1 371 ? -16.321 5.581 9.696 1.00 68.56 371 VAL A CA 1
ATOM 3041 C C . VAL A 1 371 ? -16.315 5.775 8.188 1.00 68.56 371 VAL A C 1
ATOM 3043 O O . VAL A 1 371 ? -17.177 5.233 7.489 1.00 68.56 371 VAL A O 1
ATOM 3046 N N . GLU A 1 372 ? -15.348 6.542 7.686 1.00 70.50 372 GLU A N 1
ATOM 3047 C CA . GLU A 1 372 ? -15.165 6.720 6.249 1.00 70.50 372 GLU A CA 1
ATOM 3048 C C . GLU A 1 372 ? -14.945 5.363 5.576 1.00 70.50 372 GLU A C 1
ATOM 3050 O O . GLU A 1 372 ? -14.187 4.506 6.039 1.00 70.50 372 GLU A O 1
ATOM 3055 N N . ILE A 1 373 ? -15.669 5.145 4.484 1.00 71.25 373 ILE A N 1
ATOM 3056 C CA . ILE A 1 373 ? -15.513 3.941 3.680 1.00 71.25 373 ILE A CA 1
ATOM 3057 C C . ILE A 1 373 ? -14.194 4.112 2.920 1.00 71.25 373 ILE A C 1
ATOM 3059 O O . ILE A 1 373 ? -14.035 5.136 2.247 1.00 71.25 373 ILE A O 1
ATOM 3063 N N . PRO A 1 374 ? -13.249 3.155 3.009 1.00 69.81 374 PRO A N 1
ATOM 3064 C CA . PRO A 1 374 ? -12.052 3.185 2.189 1.00 69.81 374 PRO A CA 1
ATOM 3065 C C . PRO A 1 374 ? -12.465 3.363 0.734 1.00 69.81 374 PRO A C 1
ATOM 3067 O O . PRO A 1 374 ? -13.393 2.690 0.283 1.00 69.81 374 PRO A O 1
ATOM 3070 N N . LYS A 1 375 ? -11.800 4.267 0.009 1.00 72.75 375 LYS A N 1
ATOM 3071 C CA . LYS A 1 375 ? -12.069 4.436 -1.421 1.00 72.75 375 LYS A CA 1
ATOM 3072 C C . LYS A 1 375 ? -11.918 3.079 -2.102 1.00 72.75 375 LYS A C 1
ATOM 3074 O O . LYS A 1 375 ? -10.889 2.419 -1.947 1.00 72.75 375 LYS A O 1
ATOM 3079 N N . ASP A 1 376 ? -12.953 2.662 -2.820 1.00 72.25 376 ASP A N 1
ATOM 3080 C CA . ASP A 1 376 ? -12.885 1.426 -3.582 1.00 72.25 376 ASP A CA 1
ATOM 3081 C C . ASP A 1 376 ? -11.817 1.557 -4.667 1.00 72.25 376 ASP A C 1
ATOM 3083 O O . ASP A 1 376 ? -11.655 2.602 -5.300 1.00 72.25 376 ASP A O 1
ATOM 3087 N N . VAL A 1 377 ? -11.057 0.481 -4.857 1.00 70.50 377 VAL A N 1
ATOM 3088 C CA . VAL A 1 377 ? -10.035 0.430 -5.896 1.00 70.50 377 VAL A CA 1
ATOM 3089 C C . VAL A 1 377 ? -10.737 0.405 -7.249 1.00 70.50 377 VAL A C 1
ATOM 3091 O O . VAL A 1 377 ? -11.449 -0.544 -7.580 1.00 70.50 377 VAL A O 1
ATOM 3094 N N . GLU A 1 378 ? -10.522 1.444 -8.053 1.00 79.94 378 GLU A N 1
ATOM 3095 C CA . GLU A 1 378 ? -11.039 1.530 -9.417 1.00 79.94 378 GLU A CA 1
ATOM 3096 C C . GLU A 1 378 ? -10.230 0.608 -10.344 1.00 79.94 378 GLU A C 1
ATOM 3098 O O . GLU A 1 378 ? -9.351 1.035 -11.095 1.00 79.94 378 GLU A O 1
ATOM 3103 N N . TRP A 1 379 ? -10.522 -0.694 -10.292 1.00 75.06 379 TRP A N 1
ATOM 3104 C CA . TRP A 1 379 ? -9.817 -1.728 -11.058 1.00 75.06 379 TRP A CA 1
ATOM 3105 C C . TRP A 1 379 ? -9.774 -1.445 -12.562 1.00 75.06 379 TRP A C 1
ATOM 3107 O O . TRP A 1 379 ? -8.773 -1.729 -13.214 1.00 75.06 379 TRP A O 1
ATOM 3117 N N . THR A 1 380 ? -10.815 -0.828 -13.121 1.00 75.69 380 THR A N 1
ATOM 3118 C CA . THR A 1 380 ? -10.864 -0.418 -14.533 1.00 75.69 380 THR A CA 1
ATOM 3119 C C . THR A 1 380 ? -9.817 0.644 -14.868 1.00 75.69 380 THR A C 1
ATOM 3121 O O . THR A 1 380 ? -9.213 0.613 -15.944 1.00 75.69 380 THR A O 1
ATOM 3124 N N . ASN A 1 381 ? -9.551 1.560 -13.939 1.00 78.81 381 ASN A N 1
ATOM 3125 C CA . ASN A 1 381 ? -8.557 2.615 -14.105 1.00 78.81 381 ASN A CA 1
ATOM 3126 C C . ASN A 1 381 ? -7.143 2.051 -13.957 1.00 78.81 381 ASN A C 1
ATOM 3128 O O . ASN A 1 381 ? -6.271 2.379 -14.759 1.00 78.81 381 ASN A O 1
ATOM 3132 N N . ILE A 1 382 ? -6.942 1.103 -13.040 1.00 77.69 382 ILE A N 1
ATOM 3133 C CA . ILE A 1 382 ? -5.678 0.367 -12.931 1.00 77.69 382 ILE A CA 1
ATOM 3134 C C . ILE A 1 382 ? -5.416 -0.419 -14.216 1.00 77.69 382 ILE A C 1
ATOM 3136 O O . ILE A 1 382 ? -4.387 -0.217 -14.850 1.00 77.69 382 ILE A O 1
ATOM 3140 N N . ILE A 1 383 ? -6.359 -1.244 -14.667 1.00 77.38 383 ILE A N 1
ATOM 3141 C CA . ILE A 1 383 ? -6.194 -2.060 -15.877 1.00 77.38 383 ILE A CA 1
ATOM 3142 C C . ILE A 1 383 ? -5.925 -1.174 -17.100 1.00 77.38 383 ILE A C 1
ATOM 3144 O O . ILE A 1 383 ? -4.983 -1.426 -17.850 1.00 77.38 383 ILE A O 1
ATOM 3148 N N . SER A 1 384 ? -6.692 -0.098 -17.290 1.00 78.62 384 SER A N 1
ATOM 3149 C CA . SER A 1 384 ? -6.456 0.815 -18.415 1.00 78.62 384 SER A CA 1
ATOM 3150 C C . SER A 1 384 ? -5.107 1.532 -18.314 1.00 78.62 384 SER A C 1
ATOM 3152 O O . SER A 1 384 ? -4.434 1.710 -19.332 1.00 78.62 384 SER A O 1
ATOM 3154 N N . SER A 1 385 ? -4.654 1.896 -17.113 1.00 79.12 385 SER A N 1
ATOM 3155 C CA . SER A 1 385 ? -3.328 2.488 -16.910 1.00 79.12 385 SER A CA 1
ATOM 3156 C C . SER A 1 385 ? -2.190 1.502 -17.207 1.00 79.12 385 SER A C 1
ATOM 3158 O O . SER A 1 385 ? -1.218 1.900 -17.850 1.00 79.12 385 SER A O 1
ATOM 3160 N N . VAL A 1 386 ? -2.364 0.212 -16.886 1.00 80.19 386 VAL A N 1
ATOM 3161 C CA . VAL A 1 386 ? -1.426 -0.866 -17.246 1.00 80.19 386 VAL A CA 1
ATOM 3162 C C . VAL A 1 386 ? -1.287 -0.988 -18.766 1.00 80.19 386 VAL A C 1
ATOM 3164 O O . VAL A 1 386 ? -0.184 -1.039 -19.302 1.00 80.19 386 VAL A O 1
ATOM 3167 N N . PHE A 1 387 ? -2.401 -0.985 -19.501 1.00 73.81 387 PHE A N 1
ATOM 3168 C CA . PHE A 1 387 ? -2.349 -1.096 -20.963 1.00 73.81 387 PHE A CA 1
ATOM 3169 C C . PHE A 1 387 ? -1.835 0.173 -21.651 1.00 73.81 387 PHE A C 1
ATOM 3171 O O . PHE A 1 387 ? -1.189 0.095 -22.694 1.00 73.81 387 PHE A O 1
ATOM 3178 N N . THR A 1 388 ? -2.105 1.349 -21.082 1.00 69.56 388 THR A N 1
ATOM 3179 C CA . THR A 1 388 ? -1.679 2.637 -21.657 1.00 69.56 388 THR A CA 1
ATOM 3180 C C . THR A 1 388 ? -0.276 3.065 -21.220 1.00 69.56 388 THR A C 1
ATOM 3182 O O . THR A 1 388 ? 0.235 4.082 -21.700 1.00 69.56 388 THR A O 1
ATOM 3185 N N . GLY A 1 389 ? 0.360 2.326 -20.304 1.00 66.25 389 GLY A N 1
ATOM 3186 C CA . GLY A 1 389 ? 1.627 2.726 -19.691 1.00 66.25 389 GLY A CA 1
ATOM 3187 C C . GLY A 1 389 ? 1.512 3.999 -18.847 1.00 66.25 389 GLY A C 1
ATOM 3188 O O . GLY A 1 389 ? 2.521 4.659 -18.594 1.00 66.25 389 GLY A O 1
ATOM 3189 N N . LYS A 1 390 ? 0.293 4.395 -18.453 1.00 78.69 390 LYS A N 1
ATOM 3190 C CA . LYS A 1 390 ? 0.082 5.501 -17.515 1.00 78.69 390 LYS A CA 1
ATOM 3191 C C . LYS A 1 390 ? 0.455 5.036 -16.113 1.00 78.69 390 LYS A C 1
ATOM 3193 O O . LYS A 1 390 ? 0.288 3.873 -15.758 1.00 78.69 390 LYS A O 1
ATOM 3198 N N . GLN A 1 391 ? 0.968 5.960 -15.312 1.00 74.50 391 GLN A N 1
ATOM 3199 C CA . GLN A 1 391 ? 1.378 5.648 -13.950 1.00 74.50 391 GLN A CA 1
ATOM 3200 C C . GLN A 1 391 ? 0.151 5.326 -13.088 1.00 74.50 391 GLN A C 1
ATOM 3202 O O . GLN A 1 391 ? -0.724 6.169 -12.916 1.00 74.50 391 GLN A O 1
ATOM 3207 N N . ILE A 1 392 ? 0.112 4.108 -12.552 1.00 73.56 392 ILE A N 1
ATOM 3208 C CA . ILE A 1 392 ? -0.735 3.721 -11.416 1.00 73.56 392 ILE A CA 1
ATOM 3209 C C . ILE A 1 392 ? -0.226 4.459 -10.172 1.00 73.56 392 ILE A C 1
ATOM 3211 O O . ILE A 1 392 ? 0.870 4.147 -9.686 1.00 73.56 392 ILE A O 1
ATOM 3215 N N . ILE A 1 393 ? -1.002 5.441 -9.709 1.00 63.19 393 ILE A N 1
ATOM 3216 C CA . ILE A 1 393 ? -0.750 6.203 -8.478 1.00 63.19 393 ILE A CA 1
ATOM 3217 C C . ILE A 1 393 ? -1.321 5.439 -7.297 1.00 63.19 393 ILE A C 1
ATOM 3219 O O . ILE A 1 393 ? -2.481 4.987 -7.391 1.00 63.19 393 ILE A O 1
#

Radius of gyration: 36.21 Å; chains: 1; bounding box: 85×49×94 Å

Foldseek 3Di:
DAKEKEWDPAQDDPAFKKKWKWFWDADPVRHTYTYTDDIDTDDDDPPVVLPDQDLGMAIEIEHQDPDPCVPDDHQWYWYWHDSVDTDTPDTHHGNDQPLLNLQLVVLQVVQLVQLVVVLCVQVVPVVVNLVVVLVVLVVVLVVVLVVLVCLQPQNVVNDADNVVSVVLSVVLVVLSVVVVVVSVVVSVCSSVVVVVLSVQSSSGPLSNLVVVLVVLCVSCVSLLVLLLVLLVLLLVLVVLLVQLVCVVVQWHQDPVVRDIDGHDDDPVRNVVSVVSNVVSVSNNVSSLVSNVVSLVVVVVSVVSSVVSVVVSLVSSFDSVSLVVCVVVVPLSQFDDKDWDWDDDPDNITIIIIDTDGDDPVVVSVVNGHPDDDPPDPPVVVSVVCSVNSNDDD

Sequence (393 aa):
MEYFKVLIPNLPQKGKETLLKGYITQDDKCHSNIYFTESCELQHNLDEKISVDDDTTIFGYFSNEPSQLINKNIKNKICLYDSVNPRVTELVLNGKISIKQGNYILALVIDIILGYYILEILFYDRKEIGVLLLGILEKLVNSMYSLLKWLMGAPAGLKLNNAFNKMLGKYFSYHVELWWLFLDVSSERLDLILHIYQYLGYFGLTFQAAIISDMLCVTTFHSYCIYVYAARLFNIQISGLTAMLRLFVGRKYNPLRNCIDSCEYTNQELFVGTVAFTILLLLLPTTLMYYIVFTMFRVLTILAQYVLARLIHFVQTLPLYVIMLWITRSPKLAGEIYIEEQESIESHLMLKIKLFNKPLKKLMNYFKTPVEIPKDVEWTNIISSVFTGKQII

pLDDT: mean 79.71, std 15.52, range [37.31, 96.44]

Organism: Pieris brassicae (NCBI:txid7116)

InterPro domains:
  IPR007720 Phosphatidylinositol N-acetylglucosaminyltransferase subunit Q/GPI1 [PF05024] (83-333)
  IPR007720 Phosphatidylinositol N-acetylglucosaminyltransferase subunit Q/GPI1 [PTHR21329] (99-392)

Secondary structure (DSSP, 8-state):
---EEEEESSPPPTT--EEEEEEEEE-TTS-EEEEEEEEEE--S-STTT-----TTEEEEEEESS--GGGGS--SSEEEEE-SSS-EEEEEE-S----HHHHHHHHHHHHHHHHHHHHHHHHGGGHHHHHHHHHHHHHHHHHHHHHHHHHHHS-GGG----HHHHHHHHHHHHHHHHHHHHHHHHHHTTHHHHHHHHHHHHTT-HHHHHHHHHHHHHHHHHHHHHHHHHHHHHHHHHHHHHHHHHHHHTTEEEETTTTEEEE----HHHHHHHHHHHHHHHHHHHHHHHHHHHHHHHHHHHHHHHHHHHHHHHHHHH--HHHHHHHHTT-GGGEEEEEEEEE--SSSSEEEEEEEEEPPHHHHHHHT---PPPPPPP-HHHHHHHHHHT----